Protein AF-A0A8J7QYV8-F1 (afdb_monomer)

Sequence (448 aa):
MKAFEFADQPDAHRVRVLIIAPSDPEGRYNRASHAAFRLFKELQSDPQITPIFLALGDREVAAMSASTGLVEERSGEARLSVPPLDRFGLFSSDAQERDAAVERLVAQTRPDVIHLHHLGGLGLDSLKAFADLWIPAAVTLYGSLRGEEDLAQPKNRTAARFIQRRLVQDVLDLASFIFVPNALLARQIQDFLPAELEAEVVAPLTELPPSRARKDEVANRSTWRAFRSAPAAVPAVPRRFGFFATSMNAPSVRVFKFGLDQVPIDLRAQMDLGVYTPASLGDRTAGSKKEGRSNEPSAPHLKDREIRDAVSLCACVVVADLADSIAFTAVQEAMFQGIPVICPRLGEAGAADPTLIEISLTRRDVAETLQKALREALKRSPPATSEARLDRQAVQRHIAIYRALAGGEQVPLADVEPSFPLQDQEPVAKRFQFWSKLKKSLLSSSPA

Structure (mmCIF, N/CA/C/O backbone):
da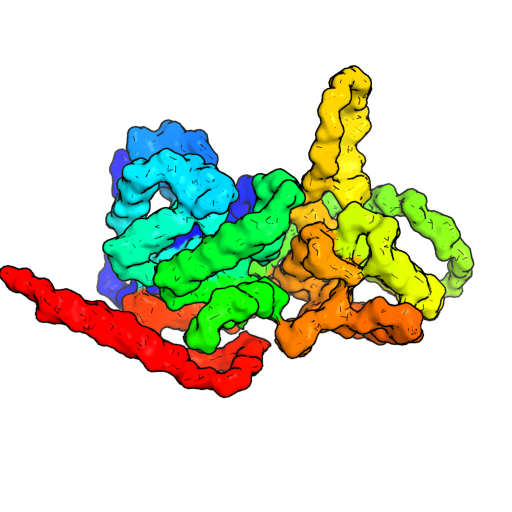ta_AF-A0A8J7QYV8-F1
#
_entry.id   AF-A0A8J7QYV8-F1
#
loop_
_atom_site.group_PDB
_atom_site.id
_atom_site.type_symbol
_atom_site.label_atom_id
_atom_site.label_alt_id
_atom_site.label_comp_id
_atom_site.label_asym_id
_atom_site.label_entity_id
_atom_site.label_seq_id
_atom_site.pdbx_PDB_ins_code
_atom_site.Cartn_x
_atom_site.Cartn_y
_atom_site.Cartn_z
_atom_site.occupancy
_atom_site.B_iso_or_equiv
_atom_site.auth_seq_id
_atom_site.auth_comp_id
_atom_site.auth_asym_id
_atom_site.auth_atom_id
_atom_site.pdbx_PDB_model_num
ATOM 1 N N . MET A 1 1 ? -26.085 17.627 18.376 1.00 40.91 1 MET A N 1
ATOM 2 C CA . MET A 1 1 ? -25.371 16.558 17.647 1.00 40.91 1 MET A CA 1
ATOM 3 C C . MET A 1 1 ? -26.150 15.275 17.851 1.00 40.91 1 MET A C 1
ATOM 5 O O . MET A 1 1 ? -26.412 14.951 19.002 1.00 40.91 1 MET A O 1
ATOM 9 N N . LYS A 1 2 ? -26.587 14.604 16.780 1.00 43.25 2 LYS A N 1
ATOM 10 C CA . LYS A 1 2 ? -27.086 13.228 16.906 1.00 43.25 2 LYS A CA 1
ATOM 11 C C . LYS A 1 2 ? -25.878 12.337 17.196 1.00 43.25 2 LYS A C 1
ATOM 13 O O . LYS A 1 2 ? -24.828 12.554 16.597 1.00 43.25 2 LYS A O 1
ATOM 18 N N . ALA A 1 3 ? -26.000 11.422 18.153 1.00 50.34 3 ALA A N 1
ATOM 19 C CA . ALA A 1 3 ? -25.012 10.364 18.306 1.00 50.34 3 ALA A CA 1
ATOM 20 C C . ALA A 1 3 ? -24.965 9.557 16.999 1.00 50.34 3 ALA A C 1
ATOM 22 O O . ALA A 1 3 ? -25.988 9.452 16.321 1.00 50.34 3 ALA A O 1
ATOM 23 N N . PHE A 1 4 ? -23.794 9.028 16.645 1.00 54.47 4 PHE A N 1
ATOM 24 C CA . PHE A 1 4 ? -23.654 8.077 15.546 1.00 54.47 4 PHE A CA 1
ATOM 25 C C . PHE A 1 4 ? -24.559 6.871 15.830 1.00 54.47 4 PHE A C 1
ATOM 27 O O . PHE A 1 4 ? -24.221 6.006 16.636 1.00 54.47 4 PHE A O 1
ATOM 34 N N . GLU A 1 5 ? -25.738 6.829 15.216 1.00 52.53 5 GLU A N 1
ATOM 35 C CA . GLU A 1 5 ? -26.657 5.697 15.319 1.00 52.53 5 GLU A CA 1
ATOM 36 C C . GLU A 1 5 ? -26.260 4.670 14.258 1.00 52.53 5 GLU A C 1
ATOM 38 O O . GLU A 1 5 ? -26.900 4.520 13.217 1.00 52.53 5 GLU A O 1
ATOM 43 N N . PHE A 1 6 ? -25.172 3.943 14.518 1.00 55.69 6 PHE A N 1
ATOM 44 C CA . PHE A 1 6 ? -24.981 2.654 13.865 1.00 55.69 6 PHE A CA 1
ATOM 45 C C . PHE A 1 6 ? -26.105 1.762 14.374 1.00 55.69 6 PHE A C 1
ATOM 47 O O . PHE A 1 6 ? -26.093 1.406 15.547 1.00 55.69 6 PHE A O 1
ATOM 54 N N . ALA A 1 7 ? -27.104 1.490 13.533 1.00 52.22 7 ALA A N 1
ATOM 55 C CA . ALA A 1 7 ? -28.271 0.708 13.915 1.00 52.22 7 ALA A CA 1
ATOM 56 C C . ALA A 1 7 ? -27.827 -0.587 14.614 1.00 52.22 7 ALA A C 1
ATOM 58 O O . ALA A 1 7 ? -27.283 -1.484 13.969 1.00 52.22 7 ALA A O 1
ATOM 59 N N . ASP A 1 8 ? -28.042 -0.666 15.930 1.00 53.16 8 ASP A N 1
ATOM 60 C CA . ASP A 1 8 ? -27.866 -1.887 16.710 1.00 53.16 8 ASP A CA 1
ATOM 61 C C . ASP A 1 8 ? -28.961 -2.860 16.250 1.00 53.16 8 ASP A C 1
ATOM 63 O O . ASP A 1 8 ? -30.063 -2.897 16.797 1.00 53.16 8 ASP A O 1
ATOM 67 N N . GLN A 1 9 ? -28.701 -3.600 15.169 1.00 51.34 9 GLN A N 1
ATOM 68 C CA . GLN A 1 9 ? -29.514 -4.756 14.812 1.00 51.34 9 GLN A CA 1
ATOM 69 C C . GLN A 1 9 ? -29.058 -5.936 15.685 1.00 51.34 9 GLN A C 1
ATOM 71 O O . GLN A 1 9 ? -27.891 -6.318 15.608 1.00 51.34 9 GLN A O 1
ATOM 76 N N . PRO A 1 10 ? -29.941 -6.503 16.525 1.00 48.59 10 PRO A N 1
ATOM 77 C CA . PRO A 1 10 ? -29.551 -7.420 17.596 1.00 48.59 10 PRO A CA 1
ATOM 78 C C . PRO A 1 10 ? -29.222 -8.861 17.167 1.00 48.59 10 PRO A C 1
ATOM 80 O O . PRO A 1 10 ? -28.950 -9.679 18.038 1.00 48.59 10 PRO A O 1
ATOM 83 N N . ASP A 1 11 ? -29.188 -9.201 15.876 1.00 49.75 11 ASP A N 1
ATOM 84 C CA . ASP A 1 11 ? -29.101 -10.603 15.453 1.00 49.75 11 ASP A CA 1
ATOM 85 C C . ASP A 1 11 ? -27.881 -10.879 14.549 1.00 49.75 11 ASP A C 1
ATOM 87 O O . ASP A 1 11 ? -27.817 -10.452 13.395 1.00 49.75 11 ASP A O 1
ATOM 91 N N . ALA A 1 12 ? -26.941 -11.649 15.119 1.00 60.09 12 ALA A N 1
ATOM 92 C CA . ALA A 1 12 ? -25.585 -12.023 14.681 1.00 60.09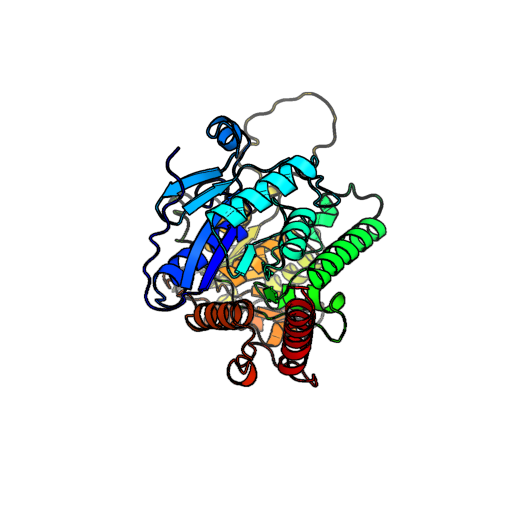 12 ALA A CA 1
ATOM 93 C C . ALA A 1 12 ? -24.488 -10.976 14.968 1.00 60.09 12 ALA A C 1
ATOM 95 O O . ALA A 1 12 ? -24.477 -9.891 14.396 1.00 60.09 12 ALA A O 1
ATOM 96 N N . HIS A 1 13 ? -23.522 -11.336 15.831 1.00 74.25 13 HIS A N 1
ATOM 97 C CA . HIS A 1 13 ? -22.307 -10.554 16.098 1.00 74.25 13 HIS A CA 1
ATOM 98 C C . HIS A 1 13 ? -21.503 -10.360 14.800 1.00 74.25 13 HIS A C 1
ATOM 100 O O . HIS A 1 13 ? -20.662 -11.185 14.442 1.00 74.25 13 HIS A O 1
ATOM 106 N N . ARG A 1 14 ? -21.793 -9.279 14.073 1.00 89.88 14 ARG A N 1
ATOM 107 C CA . ARG A 1 14 ? -20.989 -8.822 12.939 1.00 89.88 14 ARG A CA 1
ATOM 108 C C . ARG A 1 14 ? -19.734 -8.149 13.465 1.00 89.88 14 ARG A C 1
ATOM 110 O O . ARG A 1 14 ? -19.820 -7.353 14.396 1.00 89.88 14 ARG A O 1
ATOM 117 N N . VAL A 1 15 ? -18.600 -8.424 12.831 1.00 93.75 15 VAL A N 1
ATOM 118 C CA . VAL A 1 15 ? -17.329 -7.792 13.190 1.00 93.75 15 VAL A CA 1
ATOM 119 C C . VAL A 1 15 ? -17.338 -6.347 12.704 1.00 93.75 15 VAL A C 1
ATOM 121 O O . VAL A 1 15 ? -17.422 -6.084 11.502 1.00 93.75 15 VAL A O 1
ATOM 124 N N . ARG A 1 16 ? -17.247 -5.399 13.632 1.00 95.00 16 ARG A N 1
ATOM 125 C CA . ARG A 1 16 ? -17.155 -3.964 13.360 1.00 95.00 16 ARG A CA 1
ATOM 126 C C . ARG A 1 16 ? -15.709 -3.608 13.045 1.00 95.00 16 ARG A C 1
ATOM 128 O O . ARG A 1 16 ? -14.849 -3.660 13.923 1.00 95.00 16 ARG A O 1
ATOM 135 N N . VAL A 1 17 ? -15.440 -3.237 11.797 1.00 96.62 17 VAL A N 1
ATOM 136 C CA . VAL A 1 17 ? -14.083 -2.917 11.332 1.00 96.62 17 VAL A CA 1
ATOM 137 C C . VAL A 1 17 ? -13.984 -1.429 11.045 1.00 96.62 17 VAL A C 1
ATOM 139 O O . VAL A 1 17 ? -14.610 -0.937 10.107 1.00 96.62 17 VAL A O 1
ATOM 142 N N . LEU A 1 18 ? -13.179 -0.713 11.826 1.00 96.50 18 LEU A N 1
ATOM 143 C CA . LEU A 1 18 ? -12.886 0.697 11.589 1.00 96.50 18 LEU A CA 1
ATOM 144 C C . LEU A 1 18 ? -11.673 0.832 10.665 1.00 96.50 18 LEU A C 1
ATOM 146 O O . LEU A 1 18 ? -10.533 0.630 11.075 1.00 96.50 18 LEU A O 1
ATOM 150 N N . ILE A 1 19 ? -11.933 1.178 9.411 1.00 96.19 19 ILE A N 1
ATOM 151 C CA . ILE A 1 19 ? -10.942 1.349 8.352 1.00 96.19 19 ILE A CA 1
ATOM 152 C C . ILE A 1 19 ? -10.545 2.815 8.306 1.00 96.19 19 ILE A C 1
ATOM 154 O O . ILE A 1 19 ? -11.367 3.672 7.987 1.00 96.19 19 ILE A O 1
ATOM 158 N N . ILE A 1 20 ? -9.281 3.102 8.595 1.00 94.31 20 ILE A N 1
ATOM 159 C CA . ILE A 1 20 ? -8.783 4.467 8.689 1.00 94.31 20 ILE A CA 1
ATOM 160 C C . ILE A 1 20 ? -7.838 4.757 7.527 1.00 94.31 20 ILE A C 1
ATOM 162 O O . ILE A 1 20 ? -6.818 4.090 7.345 1.00 94.31 20 ILE A O 1
ATOM 166 N N . ALA A 1 21 ? -8.196 5.767 6.741 1.00 92.12 21 ALA A N 1
ATOM 167 C CA . ALA A 1 21 ? -7.467 6.247 5.581 1.00 92.12 21 ALA A CA 1
ATOM 168 C C . ALA A 1 21 ? -6.707 7.545 5.902 1.00 92.12 21 ALA A C 1
ATOM 170 O O . ALA A 1 21 ? -7.229 8.407 6.611 1.00 92.12 21 ALA A O 1
ATOM 171 N N . PRO A 1 22 ? -5.516 7.754 5.317 1.00 88.31 22 PRO A N 1
ATOM 172 C CA . PRO A 1 22 ? -4.654 8.890 5.631 1.00 88.31 22 PRO A CA 1
ATOM 173 C C . PRO A 1 22 ? -5.180 10.212 5.062 1.00 88.31 22 PRO A C 1
ATOM 175 O O . PRO A 1 22 ? -4.707 11.284 5.430 1.00 88.31 22 PRO A O 1
ATOM 178 N N . SER A 1 23 ? -6.137 10.147 4.138 1.00 86.62 23 SER A N 1
ATOM 179 C CA . SER A 1 23 ? -6.843 11.302 3.600 1.00 86.62 23 SER A CA 1
ATOM 180 C C . SER A 1 23 ? -8.185 10.888 3.011 1.00 86.62 23 SER A C 1
ATOM 182 O O . SER A 1 23 ? -8.442 9.706 2.776 1.00 86.62 23 SER A O 1
ATOM 184 N N . ASP A 1 24 ? -9.003 11.876 2.671 1.00 86.00 24 ASP A N 1
ATOM 185 C CA . ASP A 1 24 ? -10.198 11.661 1.865 1.00 86.00 24 ASP A CA 1
ATOM 186 C C . ASP A 1 24 ? -9.856 11.162 0.437 1.00 86.00 24 ASP A C 1
ATOM 188 O O . ASP A 1 24 ? -8.950 11.728 -0.194 1.00 86.00 24 ASP A O 1
ATOM 192 N N . PRO A 1 25 ? -10.541 10.122 -0.090 1.00 84.88 25 PRO A N 1
ATOM 193 C CA . PRO A 1 25 ? -10.308 9.593 -1.439 1.00 84.88 25 PRO A CA 1
ATOM 194 C C . PRO A 1 25 ? -10.786 10.519 -2.575 1.00 84.88 25 PRO A C 1
ATOM 196 O O . PRO A 1 25 ? -10.296 10.405 -3.698 1.00 84.88 25 PRO A O 1
ATOM 199 N N . GLU A 1 26 ? -11.721 11.438 -2.325 1.00 82.19 26 GLU A N 1
ATOM 200 C CA . GLU A 1 26 ? -12.171 12.460 -3.282 1.00 82.19 26 GLU A CA 1
ATOM 201 C C . GLU A 1 26 ? -11.242 13.692 -3.301 1.00 82.19 26 GLU A C 1
ATOM 203 O O . GLU A 1 26 ? -11.295 14.503 -4.230 1.00 82.19 26 GLU A O 1
ATOM 208 N N . GLY A 1 27 ? -10.370 13.826 -2.295 1.00 80.38 27 GLY A N 1
ATOM 209 C CA . GLY A 1 27 ? -9.418 14.924 -2.149 1.00 80.38 27 GLY A CA 1
ATOM 210 C C . GLY A 1 27 ? -8.175 14.806 -3.042 1.00 80.38 27 GLY A C 1
ATOM 211 O O . GLY A 1 27 ? -8.230 14.644 -4.266 1.00 80.38 27 GLY A O 1
ATOM 212 N N . ARG A 1 28 ? -6.988 14.951 -2.441 1.00 72.00 28 ARG A N 1
ATOM 213 C CA . ARG A 1 28 ? -5.727 14.697 -3.156 1.00 72.00 28 ARG A CA 1
ATOM 214 C C . ARG A 1 28 ? -5.541 13.194 -3.320 1.00 72.00 28 ARG A C 1
ATOM 216 O O . ARG A 1 28 ? -5.686 12.455 -2.355 1.00 72.00 28 ARG A O 1
ATOM 223 N N . TYR A 1 29 ? -5.157 12.766 -4.527 1.00 73.38 29 TYR A N 1
ATOM 224 C CA . TYR A 1 29 ? -4.875 11.355 -4.785 1.00 73.38 29 TYR A CA 1
ATOM 225 C C . TYR A 1 29 ? -3.844 10.822 -3.790 1.00 73.38 29 TYR A C 1
ATOM 227 O O . TYR A 1 29 ? -2.713 11.308 -3.747 1.00 73.38 29 TYR A O 1
ATOM 235 N N . ASN A 1 30 ? -4.255 9.801 -3.048 1.00 80.44 30 ASN A N 1
ATOM 236 C CA . ASN A 1 30 ? -3.414 9.010 -2.174 1.00 80.44 30 ASN A CA 1
ATOM 237 C C . ASN A 1 30 ? -3.790 7.538 -2.374 1.00 80.44 30 ASN A C 1
ATOM 239 O O . ASN A 1 30 ? -4.945 7.152 -2.182 1.00 80.44 30 ASN A O 1
ATOM 243 N N . ARG A 1 31 ? -2.813 6.719 -2.777 1.00 80.88 31 ARG A N 1
ATOM 244 C CA . ARG A 1 31 ? -3.011 5.287 -3.050 1.00 80.88 31 ARG A CA 1
ATOM 245 C C . ARG A 1 31 ? -3.647 4.568 -1.860 1.00 80.88 31 ARG A C 1
ATOM 247 O O . ARG A 1 31 ? -4.577 3.789 -2.050 1.00 80.88 31 ARG A O 1
ATOM 254 N N . ALA A 1 32 ? -3.158 4.853 -0.655 1.00 85.00 32 ALA A N 1
ATOM 255 C CA . ALA A 1 32 ? -3.627 4.224 0.568 1.00 85.00 32 ALA A CA 1
ATOM 256 C C . ALA A 1 32 ? -5.098 4.551 0.839 1.00 85.00 32 ALA A C 1
ATOM 258 O O . ALA A 1 32 ? -5.875 3.650 1.139 1.00 85.00 32 ALA A O 1
ATOM 259 N N . SER A 1 33 ? -5.500 5.808 0.636 1.00 87.94 33 SER A N 1
ATOM 260 C CA . SER A 1 33 ? -6.888 6.247 0.814 1.00 87.94 33 SER A CA 1
ATOM 261 C C . SER A 1 33 ? -7.846 5.591 -0.179 1.00 87.94 33 SER A C 1
ATOM 263 O O . SER A 1 33 ? -8.930 5.157 0.203 1.00 87.94 33 SER A O 1
ATOM 265 N N . HIS A 1 34 ? -7.446 5.465 -1.448 1.00 85.56 34 HIS A N 1
ATOM 266 C CA . HIS A 1 34 ? -8.271 4.798 -2.459 1.00 85.56 34 HIS A CA 1
ATOM 267 C C . HIS A 1 34 ? -8.426 3.298 -2.196 1.00 85.56 34 HIS A C 1
ATOM 269 O O . HIS A 1 34 ? -9.533 2.776 -2.310 1.00 85.56 34 HIS A O 1
ATOM 275 N N . ALA A 1 35 ? -7.341 2.615 -1.829 1.00 85.88 35 ALA A N 1
ATOM 276 C CA . ALA A 1 35 ? -7.381 1.199 -1.477 1.00 85.88 35 ALA A CA 1
ATOM 277 C C . ALA A 1 35 ? -8.236 0.948 -0.222 1.00 85.88 35 ALA A C 1
ATOM 279 O O . ALA A 1 35 ? -9.077 0.051 -0.227 1.00 85.88 35 ALA A O 1
ATOM 280 N N . ALA A 1 36 ? -8.096 1.791 0.807 1.00 91.12 36 ALA A N 1
ATOM 281 C CA . ALA A 1 36 ? -8.922 1.750 2.013 1.00 91.12 36 ALA A CA 1
ATOM 282 C C . ALA A 1 36 ? -10.414 1.918 1.700 1.00 91.12 36 ALA A C 1
ATOM 284 O O . ALA A 1 36 ? -11.249 1.128 2.141 1.00 91.12 36 ALA A O 1
ATOM 285 N N . PHE A 1 37 ? -10.755 2.929 0.896 1.00 91.38 37 PHE A N 1
ATOM 286 C CA . PHE A 1 37 ? -12.141 3.198 0.527 1.00 91.38 37 PHE A CA 1
ATOM 287 C C . PHE A 1 37 ? -12.734 2.079 -0.330 1.00 91.38 37 PHE A C 1
ATOM 289 O O . PHE A 1 37 ? -13.890 1.704 -0.144 1.00 91.38 37 PHE A O 1
ATOM 296 N N . ARG A 1 38 ? -11.947 1.497 -1.243 1.00 87.25 38 ARG A N 1
ATOM 297 C CA . ARG A 1 38 ? -12.404 0.350 -2.031 1.00 87.25 38 ARG A CA 1
ATOM 298 C C . ARG A 1 38 ? -12.671 -0.860 -1.145 1.00 87.25 38 ARG A C 1
ATOM 300 O O . ARG A 1 38 ? -13.741 -1.448 -1.258 1.00 87.25 38 ARG A O 1
ATOM 307 N N . LEU A 1 39 ? -11.740 -1.197 -0.252 1.00 91.62 39 LEU A N 1
ATOM 308 C CA . LEU A 1 39 ? -11.930 -2.279 0.712 1.00 91.62 39 LEU A CA 1
ATOM 309 C C . LEU A 1 39 ? -13.213 -2.072 1.518 1.00 91.62 39 LEU A C 1
ATOM 311 O O . LEU A 1 39 ? -14.027 -2.984 1.610 1.00 91.62 39 LEU A O 1
ATOM 315 N N . PHE A 1 40 ? -13.429 -0.860 2.033 1.00 94.12 40 PHE A N 1
ATOM 316 C CA . PHE A 1 40 ? -14.669 -0.497 2.709 1.00 94.12 40 PHE A CA 1
ATOM 317 C C . PHE A 1 40 ? -15.906 -0.823 1.859 1.00 94.12 40 PHE A C 1
ATOM 319 O O . PHE A 1 40 ? -16.794 -1.520 2.343 1.00 94.12 40 PHE A O 1
ATOM 326 N N . LYS A 1 41 ? -15.950 -0.391 0.589 1.00 92.06 41 LYS A N 1
ATOM 327 C CA . LYS A 1 41 ? -17.088 -0.655 -0.310 1.00 92.06 41 LYS A CA 1
ATOM 328 C C . LYS A 1 41 ? -17.340 -2.139 -0.550 1.00 92.06 41 LYS A C 1
ATOM 330 O O . LYS A 1 41 ? -18.493 -2.556 -0.556 1.00 92.06 41 LYS A O 1
ATOM 335 N N . GLU A 1 42 ? -16.292 -2.936 -0.704 1.00 91.19 42 GLU A N 1
ATOM 336 C CA . GLU A 1 42 ? -16.440 -4.385 -0.879 1.00 91.19 42 GLU A CA 1
ATOM 337 C C . GLU A 1 42 ? -16.963 -5.062 0.386 1.00 91.19 42 GLU A C 1
ATOM 339 O O . GLU A 1 42 ? -17.867 -5.895 0.319 1.00 91.19 42 GLU A O 1
ATOM 344 N N . LEU A 1 43 ? -16.458 -4.660 1.554 1.00 93.19 43 LEU A N 1
ATOM 345 C CA . LEU A 1 43 ? -16.896 -5.211 2.835 1.00 93.19 43 LEU A CA 1
ATOM 346 C C . LEU A 1 43 ? -18.352 -4.868 3.160 1.00 93.19 43 LEU A C 1
ATOM 348 O O . LEU A 1 43 ? -18.983 -5.617 3.895 1.00 93.19 43 LEU A O 1
ATOM 352 N N . GLN A 1 44 ? -18.916 -3.788 2.600 1.00 93.06 44 GLN A N 1
ATOM 353 C CA . GLN A 1 44 ? -20.343 -3.470 2.772 1.00 93.06 44 GLN A CA 1
ATOM 354 C C . GLN A 1 44 ? -21.262 -4.556 2.193 1.00 93.06 44 GLN A C 1
ATOM 356 O O . GLN A 1 44 ? -22.424 -4.644 2.587 1.00 93.06 44 GLN A O 1
ATOM 361 N N . SER A 1 45 ? -20.762 -5.366 1.254 1.00 90.75 45 SER A N 1
ATOM 362 C CA . SER A 1 45 ? -21.516 -6.482 0.678 1.00 90.75 45 SER A CA 1
ATOM 363 C C . SER A 1 45 ? -21.485 -7.750 1.537 1.00 90.75 45 SER A C 1
ATOM 365 O O . SER A 1 45 ? -22.296 -8.650 1.311 1.00 90.75 45 SER A O 1
ATOM 367 N N . ASP A 1 46 ? -20.585 -7.826 2.523 1.00 92.38 46 ASP A N 1
ATOM 368 C CA . ASP A 1 46 ? -20.431 -9.001 3.371 1.00 92.38 46 ASP A CA 1
ATOM 369 C C . ASP A 1 46 ? -21.329 -8.903 4.620 1.00 92.38 46 ASP A C 1
ATOM 371 O O . ASP A 1 46 ? -21.201 -7.965 5.409 1.00 92.38 46 ASP A O 1
ATOM 375 N N . PRO A 1 47 ? -22.242 -9.863 4.855 1.00 91.12 47 PRO A N 1
ATOM 376 C CA . PRO A 1 47 ? -23.172 -9.800 5.979 1.00 91.12 47 PRO A CA 1
ATOM 377 C C . PRO A 1 47 ? -22.511 -10.037 7.346 1.00 91.12 47 PRO A C 1
ATOM 379 O O . PRO A 1 47 ? -23.175 -9.853 8.365 1.00 91.12 47 PRO A O 1
ATOM 382 N N . GLN A 1 48 ? -21.248 -10.472 7.395 1.00 91.00 48 GLN A N 1
ATOM 383 C CA . GLN A 1 48 ? -20.512 -10.754 8.631 1.00 91.00 48 GLN A CA 1
ATOM 384 C C . GLN A 1 48 ? -19.684 -9.562 9.114 1.00 91.00 48 GLN A C 1
ATOM 386 O O . GLN A 1 48 ? -19.220 -9.577 10.256 1.00 91.00 48 GLN A O 1
ATOM 391 N N . ILE A 1 49 ? -19.499 -8.542 8.273 1.00 94.12 49 ILE A N 1
ATOM 392 C CA . ILE A 1 49 ? -18.695 -7.360 8.576 1.00 94.12 49 ILE A CA 1
ATOM 393 C C . ILE A 1 49 ? -19.592 -6.121 8.623 1.00 94.12 49 ILE A C 1
ATOM 395 O O . ILE A 1 49 ? -20.464 -5.916 7.782 1.00 94.12 49 ILE A O 1
ATOM 399 N N . THR A 1 50 ? -19.348 -5.259 9.602 1.00 94.88 50 THR A N 1
ATOM 400 C CA . THR A 1 50 ? -19.893 -3.900 9.654 1.00 94.88 50 THR A CA 1
ATOM 401 C C . THR A 1 50 ? -18.722 -2.937 9.474 1.00 94.88 50 THR A C 1
ATOM 403 O O . THR A 1 50 ? -18.070 -2.575 10.457 1.00 94.88 50 THR A O 1
ATOM 406 N N . PRO A 1 51 ? -18.376 -2.561 8.232 1.00 95.56 51 PRO A N 1
ATOM 407 C CA . PRO A 1 51 ? -17.226 -1.708 7.999 1.00 95.56 51 PRO A CA 1
ATOM 408 C C . PRO A 1 51 ? -17.595 -0.241 8.272 1.00 95.56 51 PRO A C 1
ATOM 410 O O . PRO A 1 51 ? -18.698 0.210 7.962 1.00 95.56 51 PRO A O 1
ATOM 413 N N . ILE A 1 52 ? -16.658 0.510 8.842 1.00 95.31 52 ILE A N 1
ATOM 414 C CA . ILE A 1 52 ? -16.757 1.949 9.096 1.00 95.31 52 ILE A CA 1
ATOM 415 C C . ILE A 1 52 ? -15.536 2.590 8.449 1.00 95.31 52 ILE A C 1
ATOM 417 O O . ILE A 1 52 ? -14.409 2.241 8.787 1.00 95.31 52 ILE A O 1
ATOM 421 N N . PHE A 1 53 ? -15.744 3.508 7.515 1.00 94.62 53 PHE A N 1
ATOM 422 C CA . PHE A 1 53 ? -14.673 4.246 6.863 1.00 94.62 53 PHE A CA 1
ATOM 423 C C . PHE A 1 53 ? -14.426 5.575 7.565 1.00 94.62 53 PHE A C 1
ATOM 425 O O . PHE A 1 53 ? -15.347 6.368 7.764 1.00 94.62 53 PHE A O 1
ATOM 432 N N . LEU A 1 54 ? -13.165 5.828 7.896 1.00 93.31 54 LEU A N 1
ATOM 433 C CA . LEU A 1 54 ? -12.705 7.066 8.496 1.00 93.31 54 LEU A CA 1
ATOM 434 C C . LEU A 1 54 ? -11.589 7.673 7.648 1.00 93.31 54 LEU A C 1
ATOM 436 O O . LEU A 1 54 ? -10.483 7.141 7.605 1.00 93.31 54 LEU A O 1
ATOM 440 N N . ALA A 1 55 ? -11.851 8.806 7.009 1.00 91.38 55 ALA A N 1
ATOM 441 C CA . ALA A 1 55 ? -10.810 9.587 6.351 1.00 91.38 55 ALA A CA 1
ATOM 442 C C . ALA A 1 55 ? -10.245 10.644 7.301 1.00 91.38 55 ALA A C 1
ATOM 444 O O . ALA A 1 55 ? -10.993 11.359 7.968 1.00 91.38 55 ALA A O 1
ATOM 445 N N . LEU A 1 56 ? -8.924 10.800 7.333 1.00 87.62 56 LEU A N 1
ATOM 446 C CA . LEU A 1 56 ? -8.330 11.934 8.032 1.00 87.62 56 LEU A CA 1
ATOM 447 C C . LEU A 1 56 ? -8.555 13.222 7.231 1.00 87.62 56 LEU A C 1
ATOM 449 O O . LEU A 1 56 ? -8.316 13.282 6.023 1.00 87.62 56 LEU A O 1
ATOM 453 N N . GLY A 1 57 ? -9.082 14.233 7.914 1.00 76.50 57 GLY A N 1
ATOM 454 C CA . GLY A 1 57 ? -9.475 15.517 7.352 1.00 76.50 57 GLY A CA 1
ATOM 455 C C . GLY A 1 57 ? -8.523 16.646 7.734 1.00 76.50 57 GLY A C 1
ATOM 456 O O . GLY A 1 57 ? -7.883 16.623 8.787 1.00 76.50 57 GLY A O 1
ATOM 457 N N . ASP A 1 58 ? -8.479 17.676 6.890 1.00 71.06 58 ASP A N 1
ATOM 458 C CA . ASP A 1 58 ? -7.741 18.907 7.172 1.00 71.06 58 ASP A CA 1
ATOM 459 C C . ASP A 1 58 ? -8.347 19.665 8.372 1.00 71.06 58 ASP A C 1
ATOM 461 O O . ASP A 1 58 ? -9.464 19.395 8.817 1.00 71.06 58 ASP A O 1
ATOM 465 N N . ARG A 1 59 ? -7.627 20.671 8.887 1.00 61.25 59 ARG A N 1
ATOM 466 C CA . ARG A 1 59 ? -8.071 21.510 10.021 1.00 61.25 59 ARG A CA 1
ATOM 467 C C . ARG A 1 59 ? -9.435 22.183 9.819 1.00 61.25 59 ARG A C 1
ATOM 469 O O . ARG A 1 59 ? -10.075 22.556 10.796 1.00 61.25 59 ARG A O 1
ATOM 476 N N . GLU A 1 60 ? -9.899 22.332 8.583 1.00 60.28 60 GLU A N 1
ATOM 477 C CA . GLU A 1 60 ? -11.248 22.836 8.294 1.00 60.28 60 GLU A CA 1
ATOM 478 C C . GLU A 1 60 ? -12.339 21.901 8.846 1.00 60.28 60 GLU A C 1
ATOM 480 O O . GLU A 1 60 ? -13.360 22.375 9.340 1.00 60.28 60 GLU A O 1
ATOM 485 N N . VAL A 1 61 ? -12.087 20.588 8.888 1.00 59.31 61 VAL A N 1
ATOM 486 C CA . VAL A 1 61 ? -12.985 19.601 9.511 1.00 59.31 61 VAL A CA 1
ATOM 487 C C . VAL A 1 61 ? -13.038 19.790 11.035 1.00 59.31 61 VAL A C 1
ATOM 489 O O . VAL A 1 61 ? -14.112 19.675 11.629 1.00 59.31 61 VAL A O 1
ATOM 492 N N . ALA A 1 62 ? -11.923 20.174 11.675 1.00 57.25 62 ALA A N 1
ATOM 493 C CA . ALA A 1 62 ? -11.906 20.532 13.099 1.00 57.25 62 ALA A CA 1
ATOM 494 C C . ALA A 1 62 ? -12.805 21.738 13.405 1.00 57.25 62 ALA A C 1
ATOM 496 O O . ALA A 1 62 ? -13.468 21.762 14.435 1.00 57.25 62 ALA A O 1
ATOM 497 N N . ALA A 1 63 ? -12.882 22.718 12.499 1.00 55.50 63 ALA A N 1
ATOM 498 C CA . ALA A 1 63 ? -13.733 23.893 12.683 1.00 55.50 63 ALA A CA 1
ATOM 499 C C . ALA A 1 63 ? -15.238 23.576 12.567 1.00 55.50 63 ALA A C 1
ATOM 501 O O . ALA A 1 63 ? -16.063 24.296 13.130 1.00 55.50 63 ALA A O 1
ATOM 502 N N . MET A 1 64 ? -15.606 22.504 11.857 1.00 56.91 64 MET A N 1
ATOM 503 C CA . MET A 1 64 ? -17.004 22.097 11.661 1.00 56.91 64 MET A CA 1
ATOM 504 C C . MET A 1 64 ? -17.576 21.287 12.831 1.00 56.91 64 MET A C 1
ATOM 506 O O . MET A 1 64 ? -18.790 21.281 13.038 1.00 56.91 64 MET A O 1
ATOM 510 N N . SER A 1 65 ? -16.723 20.626 13.615 1.00 53.03 65 SER A N 1
ATOM 511 C CA . SER A 1 65 ? -17.121 19.921 14.832 1.00 53.03 65 SER A CA 1
ATOM 512 C C . SER A 1 65 ? -16.541 20.638 16.046 1.00 53.03 65 SER A C 1
ATOM 514 O O . SER A 1 65 ? -15.354 20.530 16.328 1.00 53.03 65 SER A O 1
ATOM 516 N N . ALA A 1 66 ? -17.400 21.333 16.797 1.00 49.69 66 ALA A N 1
ATOM 517 C CA . ALA A 1 66 ? -17.042 22.184 17.939 1.00 49.69 66 ALA A CA 1
ATOM 518 C C . ALA A 1 66 ? -16.264 21.489 19.079 1.00 49.69 66 ALA A C 1
ATOM 520 O O . ALA A 1 66 ? -15.891 22.149 20.046 1.00 49.69 66 ALA A O 1
ATOM 521 N N . SER A 1 67 ? -16.041 20.175 19.011 1.00 51.34 67 SER A N 1
ATOM 522 C CA . SER A 1 67 ? -15.298 19.446 20.036 1.00 51.34 67 SER A CA 1
ATOM 523 C C . SER A 1 67 ? -14.438 18.297 19.520 1.00 51.34 67 SER A C 1
ATOM 525 O O . SER A 1 67 ? -13.487 17.948 20.214 1.00 51.34 67 SER A O 1
ATOM 527 N N . THR A 1 68 ? -14.730 17.677 18.367 1.00 52.50 68 THR A N 1
ATOM 528 C CA . THR A 1 68 ? -14.118 16.379 18.004 1.00 52.50 68 THR A CA 1
ATOM 529 C C . THR A 1 68 ? -13.389 16.331 16.675 1.00 52.50 68 THR A C 1
ATOM 531 O O . THR A 1 68 ? -12.677 15.361 16.444 1.00 52.50 68 THR A O 1
ATOM 534 N N . GLY A 1 69 ? -13.609 17.291 15.774 1.00 61.03 69 GLY A N 1
ATOM 535 C CA . GLY A 1 69 ? -13.180 17.150 14.380 1.00 61.03 69 GLY A CA 1
ATOM 536 C C . GLY A 1 69 ? -13.717 15.896 13.676 1.00 61.03 69 GLY A C 1
ATOM 537 O O . GLY A 1 69 ? -13.277 15.622 12.568 1.00 61.03 69 GLY A O 1
ATOM 538 N N . LEU A 1 70 ? -14.631 15.136 14.299 1.00 71.81 70 LEU A N 1
ATOM 539 C CA . LEU A 1 70 ? -15.273 13.957 13.735 1.00 71.81 70 LEU A CA 1
ATOM 540 C C . LEU A 1 70 ? -16.622 14.363 13.147 1.00 71.81 70 LEU A C 1
ATOM 542 O O . LEU A 1 70 ? -17.491 14.861 13.868 1.00 71.81 70 LEU A O 1
ATOM 546 N N . VAL A 1 71 ? -16.787 14.153 11.848 1.00 73.50 71 VAL A N 1
ATOM 547 C CA . VAL A 1 71 ? -17.979 14.531 11.089 1.00 73.50 71 VAL A CA 1
ATOM 548 C C . VAL A 1 71 ? -18.465 13.308 10.324 1.00 73.50 71 VAL A C 1
ATOM 550 O O . VAL A 1 71 ? -17.745 12.796 9.470 1.00 73.50 71 VAL A O 1
ATOM 553 N N . GLU A 1 72 ? -19.670 12.827 10.637 1.00 75.94 72 GLU A N 1
ATOM 554 C CA . GLU A 1 72 ? -20.348 11.843 9.790 1.00 75.94 72 GLU A CA 1
ATOM 555 C C . GLU A 1 72 ? -20.787 12.529 8.501 1.00 75.94 72 GLU A C 1
ATOM 557 O O . GLU A 1 72 ? -21.493 13.539 8.543 1.00 75.94 72 GLU A O 1
ATOM 562 N N . GLU A 1 73 ? -20.382 11.983 7.361 1.00 71.00 73 GLU A N 1
ATOM 563 C CA . GLU A 1 73 ? -20.813 12.508 6.065 1.00 71.00 73 GLU A CA 1
ATOM 564 C C . GLU A 1 73 ? -21.952 11.675 5.491 1.00 71.00 73 GLU A C 1
ATOM 566 O O . GLU A 1 73 ? -22.908 12.211 4.925 1.00 71.00 73 GLU A O 1
ATOM 571 N N . ARG A 1 74 ? -21.841 10.351 5.636 1.00 77.88 74 ARG A N 1
ATOM 572 C CA . ARG A 1 74 ? -22.801 9.354 5.157 1.00 77.88 74 ARG A CA 1
ATOM 573 C C . ARG A 1 74 ? -22.795 8.166 6.111 1.00 77.88 74 ARG A C 1
ATOM 575 O O . ARG A 1 74 ? -21.852 7.984 6.871 1.00 77.88 74 ARG A O 1
ATOM 582 N N . SER A 1 75 ? -23.819 7.320 6.025 1.00 78.25 75 SER A N 1
ATOM 583 C CA . SER A 1 75 ? -23.885 6.104 6.840 1.00 78.25 75 SER A CA 1
ATOM 584 C C . SER A 1 75 ? -22.625 5.250 6.647 1.00 78.25 75 SER A C 1
ATOM 586 O O . SER A 1 75 ? -22.341 4.790 5.539 1.00 78.25 75 SER A O 1
ATOM 588 N N . GLY A 1 76 ? -21.860 5.075 7.728 1.00 81.94 76 GLY A N 1
ATOM 589 C CA . GLY A 1 76 ? -20.603 4.324 7.718 1.00 81.94 76 GLY A CA 1
ATOM 590 C C . GLY A 1 76 ? -19.385 5.073 7.170 1.00 81.94 76 GLY A C 1
ATOM 591 O O . GLY A 1 76 ? -18.326 4.463 7.092 1.00 81.94 76 GLY A O 1
ATOM 592 N N . GLU A 1 77 ? -19.498 6.356 6.817 1.00 89.12 77 GLU A N 1
ATOM 593 C CA . GLU A 1 77 ? -18.397 7.200 6.333 1.00 89.12 77 GLU A CA 1
ATOM 594 C C . GLU A 1 77 ? -18.263 8.453 7.211 1.00 89.12 77 GLU A C 1
ATOM 596 O O . GLU A 1 77 ? -19.195 9.254 7.342 1.00 89.12 77 GLU A O 1
ATOM 601 N N . ALA A 1 78 ? -17.080 8.649 7.785 1.00 87.81 78 ALA A N 1
ATOM 602 C CA . ALA A 1 78 ? -16.772 9.802 8.617 1.00 87.81 78 ALA A CA 1
ATOM 603 C C . ALA A 1 78 ? -15.417 10.424 8.259 1.00 87.81 78 ALA A C 1
ATOM 605 O O . ALA A 1 78 ? -14.528 9.775 7.700 1.00 87.81 78 ALA A O 1
ATOM 606 N N . ARG A 1 79 ? -15.245 11.693 8.634 1.00 86.25 79 ARG A N 1
ATOM 607 C CA . ARG A 1 79 ? -13.964 12.403 8.595 1.00 86.25 79 ARG A CA 1
ATOM 608 C C . ARG A 1 79 ? -13.504 12.746 9.999 1.00 86.25 79 ARG A C 1
ATOM 610 O O . ARG A 1 79 ? -14.326 13.217 10.774 1.00 86.25 79 ARG A O 1
ATOM 617 N N . LEU A 1 80 ? -12.222 12.560 10.306 1.00 85.25 80 LEU A N 1
ATOM 618 C CA . LEU A 1 80 ? -11.614 12.945 11.584 1.00 85.25 80 LEU A CA 1
ATOM 619 C C . LEU A 1 80 ? -10.475 13.937 11.367 1.00 85.25 80 LEU A C 1
ATOM 621 O O . LEU A 1 80 ? -9.534 13.653 10.632 1.00 85.25 80 LEU A O 1
ATOM 625 N N . SER A 1 81 ? -10.519 15.070 12.058 1.00 82.88 81 SER A N 1
ATOM 626 C CA . SER A 1 81 ? -9.359 15.946 12.199 1.00 82.88 81 SER A CA 1
ATOM 627 C C . SER A 1 81 ? -8.531 15.526 13.409 1.00 82.88 81 SER A C 1
ATOM 629 O O . SER A 1 81 ? -9.073 15.318 14.493 1.00 82.88 81 SER A O 1
ATOM 631 N N . VAL A 1 82 ? -7.222 15.397 13.211 1.00 75.62 82 VAL A N 1
ATOM 632 C CA . VAL A 1 82 ? -6.258 15.006 14.245 1.00 75.62 82 VAL A CA 1
ATOM 633 C C . VAL A 1 82 ? -5.176 16.074 14.396 1.00 75.62 82 VAL A C 1
ATOM 635 O O . VAL A 1 82 ? -4.957 16.858 13.460 1.00 75.62 82 VAL A O 1
ATOM 638 N N . PRO A 1 83 ? -4.490 16.132 15.553 1.00 77.94 83 PRO A N 1
ATOM 639 C CA . PRO A 1 83 ? -3.349 17.015 15.726 1.00 77.94 83 PRO A CA 1
ATOM 640 C C . PRO A 1 83 ? -2.293 16.786 14.633 1.00 77.94 83 PRO A C 1
ATOM 642 O O . PRO A 1 83 ? -2.132 15.664 14.150 1.00 77.94 83 PRO A O 1
ATOM 645 N N . PRO A 1 84 ? -1.542 17.826 14.229 1.00 76.56 84 PRO A N 1
ATOM 646 C CA . PRO A 1 84 ? -0.433 17.653 13.301 1.00 76.56 84 PRO A CA 1
ATOM 647 C C . PRO A 1 84 ? 0.581 16.629 13.819 1.00 76.56 84 PRO A C 1
ATOM 649 O O . PRO A 1 84 ? 0.935 16.637 14.996 1.00 76.56 84 PRO A O 1
ATOM 652 N N . LEU A 1 85 ? 1.103 15.796 12.923 1.00 76.44 85 LEU A N 1
ATOM 653 C CA . LEU A 1 85 ? 2.206 14.897 13.244 1.00 76.44 85 LEU A CA 1
ATOM 654 C C . LEU A 1 85 ? 3.559 15.597 13.093 1.00 76.44 85 LEU A C 1
ATOM 656 O O . LEU A 1 85 ? 3.789 16.336 12.126 1.00 76.44 85 LEU A O 1
ATOM 660 N N . ASP A 1 86 ? 4.488 15.276 13.989 1.00 77.12 86 ASP A N 1
ATOM 661 C CA . ASP A 1 86 ? 5.908 15.363 13.687 1.00 77.12 86 ASP A CA 1
ATOM 662 C C . ASP A 1 86 ? 6.236 14.382 12.556 1.00 77.12 86 ASP A C 1
ATOM 664 O O . ASP A 1 86 ? 6.032 13.172 12.661 1.00 77.12 86 ASP A O 1
ATOM 668 N N . ARG A 1 87 ? 6.763 14.917 11.455 1.00 64.94 87 ARG A N 1
ATOM 669 C CA . ARG A 1 87 ? 7.057 14.150 10.239 1.00 64.94 87 ARG A CA 1
ATOM 670 C C . ARG A 1 87 ? 8.257 13.216 10.391 1.00 64.94 87 ARG A C 1
ATOM 672 O O . ARG A 1 87 ? 8.473 12.409 9.497 1.00 64.94 87 ARG A O 1
ATOM 679 N N . PHE A 1 88 ? 9.037 13.341 11.468 1.00 64.06 88 PHE A N 1
ATOM 680 C CA . PHE A 1 88 ? 10.191 12.478 11.723 1.00 64.06 88 PHE A CA 1
ATOM 681 C C . PHE A 1 88 ? 9.844 11.276 12.591 1.00 64.06 88 PHE A C 1
ATOM 683 O O . PHE A 1 88 ? 10.195 10.154 12.242 1.00 64.06 88 PHE A O 1
ATOM 690 N N . GLY A 1 89 ? 9.182 11.506 13.725 1.00 62.31 89 GLY A N 1
ATOM 691 C CA . GLY A 1 89 ? 8.798 10.427 14.630 1.00 62.31 89 GLY A CA 1
ATOM 692 C C . GLY A 1 89 ? 7.438 9.798 14.327 1.00 62.31 89 GLY A C 1
ATOM 693 O O . GLY A 1 89 ? 7.119 8.768 14.909 1.00 62.31 89 GLY A O 1
ATOM 694 N N . LEU A 1 90 ? 6.636 10.408 13.444 1.00 73.50 90 LEU A N 1
ATOM 695 C CA . LEU A 1 90 ? 5.215 10.084 13.261 1.00 73.50 90 LEU A CA 1
ATOM 696 C C . LEU A 1 90 ? 4.457 10.095 14.597 1.00 73.50 90 LEU A C 1
ATOM 698 O O . LEU A 1 90 ? 3.610 9.243 14.844 1.00 73.50 90 LEU A O 1
ATOM 702 N N . PHE A 1 91 ? 4.778 11.058 15.459 1.00 78.50 91 PHE A N 1
ATOM 703 C CA . PHE A 1 91 ? 4.092 11.293 16.728 1.00 78.50 91 PHE A CA 1
ATOM 704 C C . PHE A 1 91 ? 3.255 12.560 16.628 1.00 78.50 91 PHE A C 1
ATOM 706 O O . PHE A 1 91 ? 3.667 13.532 15.991 1.00 78.50 91 PHE A O 1
ATOM 713 N N . SER A 1 92 ? 2.095 12.575 17.269 1.00 80.75 92 SER A N 1
ATOM 714 C CA . SER A 1 92 ? 1.245 13.758 17.339 1.00 80.75 92 SER A CA 1
ATOM 715 C C . SER A 1 92 ? 1.934 14.868 18.122 1.00 80.75 92 SER A C 1
ATOM 717 O O . SER A 1 92 ? 2.574 14.630 19.146 1.00 80.75 92 SER A O 1
ATOM 719 N N . SER A 1 9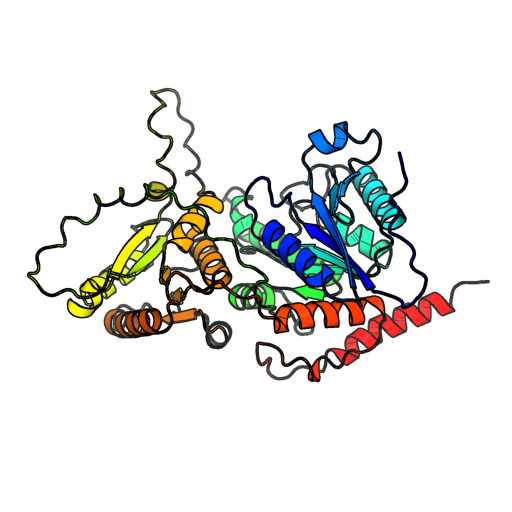3 ? 1.769 16.113 17.669 1.00 83.19 93 SER A N 1
ATOM 720 C CA . SER A 1 93 ? 2.272 17.285 18.392 1.00 83.19 93 SER A CA 1
ATOM 721 C C . SER A 1 93 ? 1.563 17.509 19.732 1.00 83.19 93 SER A C 1
ATOM 723 O O . SER A 1 93 ? 2.087 18.222 20.582 1.00 83.19 93 SER A O 1
ATOM 725 N N . ASP A 1 94 ? 0.370 16.930 19.896 1.00 85.50 94 ASP A N 1
ATOM 726 C CA . ASP A 1 94 ? -0.433 16.975 21.116 1.00 85.50 94 ASP A CA 1
ATOM 727 C C . ASP A 1 94 ? -0.962 15.570 21.443 1.00 85.50 94 ASP A C 1
ATOM 729 O O . ASP A 1 94 ? -1.915 15.073 20.837 1.00 85.50 94 ASP A O 1
ATOM 733 N N . ALA A 1 95 ? -0.300 14.907 22.392 1.00 85.12 95 ALA A N 1
ATOM 734 C CA . ALA A 1 95 ? -0.642 13.550 22.797 1.00 85.12 95 ALA A CA 1
ATOM 735 C C . ALA A 1 95 ? -2.013 13.473 23.484 1.00 85.12 95 ALA A C 1
ATOM 737 O O . ALA A 1 95 ? -2.718 12.489 23.268 1.00 85.12 95 ALA A O 1
ATOM 738 N N . GLN A 1 96 ? -2.388 14.496 24.263 1.00 86.19 96 GLN A N 1
ATOM 739 C CA . GLN A 1 96 ? -3.628 14.524 25.042 1.00 86.19 96 GLN A CA 1
ATOM 740 C C . GLN A 1 96 ? -4.841 14.727 24.131 1.00 86.19 96 GLN A C 1
ATOM 742 O O . GLN A 1 96 ? -5.853 14.041 24.287 1.00 86.19 96 GLN A O 1
ATOM 747 N N . GLU A 1 97 ? -4.741 15.638 23.160 1.00 83.94 97 GLU A N 1
ATOM 748 C CA . GLU A 1 97 ? -5.788 15.835 22.154 1.00 83.94 97 GLU A CA 1
ATOM 749 C C . GLU A 1 97 ? -5.993 14.562 21.318 1.00 83.94 97 GLU A C 1
ATOM 751 O O . GLU A 1 97 ? -7.135 14.155 21.077 1.00 83.94 97 GLU A O 1
ATOM 756 N N . ARG A 1 98 ? -4.895 13.893 20.938 1.00 87.12 98 ARG A N 1
ATOM 757 C CA . ARG A 1 98 ? -4.929 12.616 20.213 1.00 87.12 98 ARG A CA 1
ATOM 758 C C . ARG A 1 98 ? -5.559 11.494 21.036 1.00 87.12 98 ARG A C 1
ATOM 760 O O . ARG A 1 98 ? -6.450 10.826 20.516 1.00 87.12 98 ARG A O 1
ATOM 767 N N . ASP A 1 99 ? -5.168 11.308 22.298 1.00 88.00 99 ASP A N 1
ATOM 768 C CA . ASP A 1 99 ? -5.751 10.273 23.170 1.00 88.00 99 ASP A CA 1
ATOM 769 C C . ASP A 1 99 ? -7.258 10.492 23.337 1.00 88.00 99 ASP A C 1
ATOM 771 O O . ASP A 1 99 ? -8.056 9.590 23.081 1.00 88.00 99 ASP A O 1
ATOM 775 N N . ALA A 1 100 ? -7.670 11.731 23.620 1.00 85.94 100 ALA A N 1
ATOM 776 C CA . ALA A 1 100 ? -9.083 12.076 23.706 1.00 85.94 100 ALA A CA 1
ATOM 777 C C . ALA A 1 100 ? -9.824 11.815 22.382 1.00 85.94 100 ALA A C 1
ATOM 779 O O . ALA A 1 100 ? -10.981 11.389 22.390 1.00 85.94 100 ALA A O 1
ATOM 780 N N . ALA A 1 101 ? -9.217 12.106 21.225 1.00 84.44 101 ALA A N 1
ATOM 781 C CA . ALA A 1 101 ? -9.810 11.814 19.917 1.00 84.44 101 ALA A CA 1
ATOM 782 C C . ALA A 1 101 ? -9.994 10.305 19.689 1.00 84.44 101 ALA A C 1
ATOM 784 O O . ALA A 1 101 ? -11.078 9.892 19.270 1.00 84.44 101 ALA A O 1
ATOM 785 N N . VAL A 1 102 ? -8.987 9.491 20.024 1.00 89.44 102 VAL A N 1
ATOM 786 C CA . VAL A 1 102 ? -9.042 8.025 19.924 1.00 89.44 102 VAL A CA 1
ATOM 787 C C . VAL A 1 102 ? -10.119 7.449 20.843 1.00 89.44 102 VAL A C 1
ATOM 789 O O . VAL A 1 102 ? -10.974 6.701 20.373 1.00 89.44 102 VAL A O 1
ATOM 792 N N . GLU A 1 103 ? -10.155 7.840 22.118 1.00 89.62 103 GLU A N 1
ATOM 793 C CA . GLU A 1 103 ? -11.164 7.365 23.076 1.00 89.62 103 GLU A CA 1
ATOM 794 C C . GLU A 1 103 ? -12.591 7.665 22.606 1.00 89.62 103 GLU A C 1
ATOM 796 O O . GLU A 1 103 ? -13.473 6.805 22.651 1.00 89.62 103 GLU A O 1
ATOM 801 N N . ARG A 1 104 ? -12.829 8.879 22.095 1.00 86.12 104 ARG A N 1
ATOM 802 C CA . ARG A 1 104 ? -14.144 9.271 21.567 1.00 86.12 104 ARG A CA 1
ATOM 803 C C . ARG A 1 104 ? -14.511 8.494 20.313 1.00 86.12 104 ARG A C 1
ATOM 805 O O . ARG A 1 104 ? -15.655 8.059 20.192 1.00 86.12 104 ARG A O 1
ATOM 812 N N . LEU A 1 105 ? -13.560 8.313 19.399 1.00 88.31 105 LEU A N 1
ATOM 813 C CA . LEU A 1 105 ? -13.753 7.518 18.191 1.00 88.31 105 LEU A CA 1
ATOM 814 C C . LEU A 1 105 ? -14.134 6.079 18.548 1.00 88.31 105 LEU A C 1
ATOM 816 O O . LEU A 1 105 ? -15.119 5.563 18.023 1.00 88.31 105 LEU A O 1
ATOM 820 N N . VAL A 1 106 ? -13.418 5.460 19.489 1.00 91.81 106 VAL A N 1
ATOM 821 C CA . VAL A 1 106 ? -13.707 4.111 19.993 1.00 91.81 106 VAL A CA 1
ATOM 822 C C . VAL A 1 106 ? -15.077 4.049 20.662 1.00 91.81 106 VAL A C 1
ATOM 824 O O . VAL A 1 106 ? -15.867 3.163 20.346 1.00 91.81 106 VAL A O 1
ATOM 827 N N . ALA A 1 107 ? -15.405 5.004 21.533 1.00 89.56 107 ALA A N 1
ATOM 828 C CA . ALA A 1 107 ? -16.694 5.031 22.222 1.00 89.56 107 ALA A CA 1
ATOM 829 C C . ALA A 1 107 ? -17.884 5.129 21.249 1.00 89.56 107 ALA A C 1
ATOM 831 O O . ALA A 1 107 ? -18.931 4.526 21.490 1.00 89.56 107 ALA A O 1
ATOM 832 N N . GLN A 1 108 ? -17.723 5.872 20.148 1.00 86.75 108 GLN A N 1
ATOM 833 C CA . GLN A 1 108 ? -18.775 6.092 19.151 1.00 86.75 108 GLN A CA 1
ATOM 834 C C . GLN A 1 108 ? -18.877 4.961 18.127 1.00 86.75 108 GLN A C 1
ATOM 836 O O . GLN A 1 108 ? -19.977 4.572 17.741 1.00 86.75 108 GLN A O 1
ATOM 841 N N . THR A 1 109 ? -17.742 4.429 17.677 1.00 88.94 109 THR A N 1
ATOM 842 C CA . THR A 1 109 ? -17.711 3.417 16.610 1.00 88.94 109 THR A CA 1
ATOM 843 C C . THR A 1 109 ? -17.725 1.990 17.140 1.00 88.94 109 THR A C 1
ATOM 845 O O . THR A 1 109 ? -18.116 1.093 16.392 1.00 88.94 109 THR A O 1
ATOM 848 N N . ARG A 1 110 ? -17.357 1.779 18.413 1.00 92.62 110 ARG A N 1
ATOM 849 C CA . ARG A 1 110 ? -17.228 0.473 19.082 1.00 92.62 110 ARG A CA 1
ATOM 850 C C . ARG A 1 110 ? -16.585 -0.578 18.164 1.00 92.62 110 ARG A C 1
ATOM 852 O O . ARG A 1 110 ? -17.250 -1.554 17.822 1.00 92.62 110 ARG A O 1
ATOM 859 N N . PRO A 1 111 ? -15.362 -0.341 17.662 1.00 94.94 111 PRO A N 1
ATOM 860 C CA . PRO A 1 111 ? -14.755 -1.239 16.696 1.00 94.94 111 PRO A CA 1
ATOM 861 C C . PRO A 1 111 ? -14.266 -2.511 17.391 1.00 94.94 111 PRO A C 1
ATOM 863 O O . PRO A 1 111 ? -13.677 -2.446 18.469 1.00 94.94 111 PRO A O 1
ATOM 866 N N . ASP A 1 112 ? -14.469 -3.656 16.744 1.00 94.75 112 ASP A N 1
ATOM 867 C CA . ASP A 1 112 ? -13.855 -4.923 17.148 1.00 94.75 112 ASP A CA 1
ATOM 868 C C . ASP A 1 112 ? -12.418 -5.021 16.625 1.00 94.75 112 ASP A C 1
ATOM 870 O O . ASP A 1 112 ? -11.565 -5.655 17.241 1.00 94.75 112 ASP A O 1
ATOM 874 N N . VAL A 1 113 ? -12.156 -4.390 15.476 1.00 96.00 113 VAL A N 1
ATOM 875 C CA . VAL A 1 113 ? -10.850 -4.330 14.814 1.00 96.00 113 VAL A CA 1
ATOM 876 C C . VAL A 1 113 ? -10.669 -2.943 14.211 1.00 96.00 113 VAL A C 1
ATOM 878 O O . VAL A 1 113 ? -11.602 -2.388 13.622 1.00 96.00 113 VAL A O 1
ATOM 881 N N . ILE A 1 114 ? -9.458 -2.399 14.293 1.00 96.25 114 ILE A N 1
ATOM 882 C CA . ILE A 1 114 ? -9.059 -1.256 13.467 1.00 96.25 114 ILE A CA 1
ATOM 883 C C . ILE A 1 114 ? -8.182 -1.722 12.308 1.00 96.25 114 ILE A C 1
ATOM 885 O O . ILE A 1 114 ? -7.365 -2.628 12.462 1.00 96.25 114 ILE A O 1
ATOM 889 N N . HIS A 1 115 ? -8.315 -1.079 11.153 1.00 96.06 115 HIS A N 1
ATOM 890 C CA . HIS A 1 115 ? -7.402 -1.254 10.035 1.00 96.06 115 HIS A CA 1
ATOM 891 C C . HIS A 1 115 ? -6.863 0.100 9.573 1.00 96.06 115 HIS A C 1
ATOM 893 O O . HIS A 1 115 ? -7.565 0.884 8.938 1.00 96.06 115 HIS A O 1
ATOM 899 N N . LEU A 1 116 ? -5.596 0.368 9.884 1.00 93.75 116 LEU A N 1
ATOM 900 C CA . LEU A 1 116 ? -4.881 1.575 9.477 1.00 93.75 116 LEU A CA 1
ATOM 901 C C . LEU A 1 116 ? -4.258 1.374 8.092 1.00 93.75 116 LEU A C 1
ATOM 903 O O . LEU A 1 116 ? -3.372 0.537 7.917 1.00 93.75 116 LEU A O 1
ATOM 907 N N . HIS A 1 117 ? -4.673 2.159 7.104 1.00 91.56 117 HIS A N 1
ATOM 908 C CA . HIS A 1 117 ? -4.028 2.182 5.796 1.00 91.56 117 HIS A CA 1
ATOM 909 C C . HIS A 1 117 ? -2.981 3.290 5.760 1.00 91.56 117 HIS A C 1
ATOM 911 O O . HIS A 1 117 ? -3.296 4.414 5.396 1.00 91.56 117 HIS A O 1
ATOM 917 N N . HIS A 1 118 ? -1.725 2.957 6.059 1.00 85.00 118 HIS A N 1
ATOM 918 C CA . HIS A 1 118 ? -0.623 3.901 6.274 1.00 85.00 118 HIS A CA 1
ATOM 919 C C . HIS A 1 118 ? -0.683 4.630 7.631 1.00 85.00 118 HIS A C 1
ATOM 921 O O . HIS A 1 118 ? -1.748 4.912 8.171 1.00 85.00 118 HIS A O 1
ATOM 927 N N . LEU A 1 119 ? 0.491 4.955 8.181 1.00 81.69 119 LEU A N 1
ATOM 928 C CA . LEU A 1 119 ? 0.630 5.658 9.469 1.00 81.69 119 LEU A CA 1
ATOM 929 C C . LEU A 1 119 ? 0.628 7.178 9.316 1.00 81.69 119 LEU A C 1
ATOM 931 O O . LEU A 1 119 ? 0.342 7.906 10.265 1.00 81.69 119 LEU A O 1
ATOM 935 N N . GLY A 1 120 ? 0.965 7.653 8.116 1.00 69.50 120 GLY A N 1
ATOM 936 C CA . GLY A 1 120 ? 0.997 9.067 7.762 1.00 69.50 120 GLY A CA 1
ATOM 937 C C . GLY A 1 120 ? -0.386 9.688 7.905 1.00 69.50 120 GLY A C 1
ATOM 938 O O . GLY A 1 120 ? -1.203 9.591 6.999 1.00 69.50 120 GLY A O 1
ATOM 939 N N . GLY A 1 121 ? -0.632 10.294 9.061 1.00 71.00 121 GLY A N 1
ATOM 940 C CA . GLY A 1 121 ? -1.876 10.962 9.410 1.00 71.00 121 GLY A CA 1
ATOM 941 C C . GLY A 1 121 ? -2.220 10.795 10.888 1.00 71.00 121 GLY A C 1
ATOM 942 O O . GLY A 1 121 ? -2.323 11.792 11.588 1.00 71.00 121 GLY A O 1
ATOM 943 N N . LEU A 1 122 ? -2.322 9.555 11.373 1.00 78.00 122 LEU A N 1
ATOM 944 C CA . LEU A 1 122 ? -2.615 9.262 12.784 1.00 78.00 122 LEU A CA 1
ATOM 945 C C . LEU A 1 122 ? -1.367 9.088 13.648 1.00 78.00 122 LEU A C 1
ATOM 947 O O . LEU A 1 122 ? -1.426 9.339 14.846 1.00 78.00 122 LEU A O 1
ATOM 951 N N . GLY A 1 123 ? -0.255 8.665 13.051 1.00 83.31 123 GLY A N 1
ATOM 952 C CA . GLY A 1 123 ? 0.979 8.435 13.782 1.00 83.31 123 GLY A CA 1
ATOM 953 C C . GLY A 1 123 ? 1.020 7.103 14.531 1.00 83.31 123 GLY A C 1
ATOM 954 O O . GLY A 1 123 ? 0.033 6.368 14.639 1.00 83.31 123 GLY A O 1
ATOM 955 N N . LEU A 1 124 ? 2.213 6.778 15.018 1.00 87.44 124 LEU A N 1
ATOM 956 C CA . LEU A 1 124 ? 2.508 5.567 15.783 1.00 87.44 124 LEU A CA 1
ATOM 957 C C . LEU A 1 124 ? 1.877 5.607 17.181 1.00 87.44 124 LEU A C 1
ATOM 959 O O . LEU A 1 124 ? 1.438 4.589 17.714 1.00 87.44 124 LEU A O 1
ATOM 963 N N . ASP A 1 125 ? 1.799 6.793 17.771 1.00 87.38 125 ASP A N 1
ATOM 964 C CA . ASP A 1 125 ? 1.134 7.023 19.046 1.00 87.38 125 ASP A CA 1
ATOM 965 C C . ASP A 1 125 ? -0.358 6.698 18.981 1.00 87.38 125 ASP A C 1
ATOM 967 O O . ASP A 1 125 ? -0.879 6.074 19.900 1.00 87.38 125 ASP A O 1
ATOM 971 N N . SER A 1 126 ? -1.067 7.031 17.904 1.00 89.19 126 SER A N 1
ATOM 972 C CA . SER A 1 126 ? -2.471 6.616 17.771 1.00 89.19 126 SER A CA 1
ATOM 973 C C . SER A 1 126 ? -2.631 5.099 17.749 1.00 89.19 126 SER A C 1
ATOM 975 O O . SER A 1 126 ? -3.507 4.576 18.433 1.00 89.19 126 SER A O 1
ATOM 977 N N . LEU A 1 127 ? -1.754 4.379 17.039 1.00 91.12 127 LEU A N 1
ATOM 978 C CA . LEU A 1 127 ? -1.731 2.914 17.079 1.00 91.12 127 LEU A CA 1
ATOM 979 C C . LEU A 1 127 ? -1.494 2.402 18.510 1.00 91.12 127 LEU A C 1
ATOM 981 O O . LEU A 1 127 ? -2.193 1.496 18.963 1.00 91.12 127 LEU A O 1
ATOM 985 N N . LYS A 1 128 ? -0.580 3.034 19.255 1.00 92.44 128 LYS A N 1
ATOM 986 C CA . LYS A 1 128 ? -0.372 2.739 20.675 1.00 92.44 128 LYS A CA 1
ATOM 987 C C . LYS A 1 128 ? -1.621 3.006 21.525 1.00 92.44 128 LYS A C 1
ATOM 989 O O . LYS A 1 128 ? -1.952 2.169 22.354 1.00 92.44 128 LYS A O 1
ATOM 994 N N . ALA A 1 129 ? -2.333 4.112 21.309 1.00 91.56 129 ALA A N 1
ATOM 995 C CA . ALA A 1 129 ? -3.563 4.415 22.047 1.00 91.56 129 ALA A CA 1
ATOM 996 C C . ALA A 1 129 ? -4.645 3.351 21.816 1.00 91.56 129 ALA A C 1
ATOM 998 O O . ALA A 1 129 ? -5.306 2.924 22.758 1.00 91.56 129 ALA A O 1
ATOM 999 N N . PHE A 1 130 ? -4.796 2.859 20.583 1.00 93.44 130 PHE A N 1
ATOM 1000 C CA . PHE A 1 130 ? -5.704 1.743 20.312 1.00 93.44 130 PHE A CA 1
ATOM 1001 C C . PHE A 1 130 ? -5.264 0.440 20.992 1.00 93.44 130 PHE A C 1
ATOM 1003 O O . PHE A 1 130 ? -6.108 -0.287 21.521 1.00 93.44 130 PHE A O 1
ATOM 1010 N N . ALA A 1 131 ? -3.957 0.162 21.017 1.00 91.88 131 ALA A N 1
ATOM 1011 C CA . ALA A 1 131 ? -3.407 -0.998 21.713 1.00 91.88 131 ALA A CA 1
ATOM 1012 C C . ALA A 1 131 ? -3.625 -0.914 23.236 1.00 91.88 131 ALA A C 1
ATOM 1014 O O . ALA A 1 131 ? -4.005 -1.908 23.851 1.00 91.88 131 ALA A O 1
ATOM 1015 N N . ASP A 1 132 ? -3.467 0.272 23.832 1.00 92.62 132 ASP A N 1
ATOM 1016 C CA . ASP A 1 132 ? -3.726 0.525 25.257 1.00 92.62 132 ASP A CA 1
ATOM 1017 C C . ASP A 1 132 ? -5.228 0.345 25.602 1.00 92.62 132 ASP A C 1
ATOM 1019 O O . ASP A 1 132 ? -5.575 -0.022 26.727 1.00 92.62 132 ASP A O 1
ATOM 1023 N N . LEU A 1 133 ? -6.121 0.505 24.614 1.00 91.62 133 LEU A N 1
ATOM 1024 C CA . LEU A 1 133 ? -7.555 0.183 24.688 1.00 91.62 133 LEU A CA 1
ATOM 1025 C C . LEU A 1 133 ? -7.887 -1.279 24.325 1.00 91.62 133 LEU A C 1
ATOM 1027 O O . LEU A 1 133 ? -9.061 -1.646 24.277 1.00 91.62 133 LEU A O 1
ATOM 1031 N N . TRP A 1 134 ? -6.876 -2.124 24.099 1.00 92.31 134 TRP A N 1
ATOM 1032 C CA . TRP A 1 134 ? -7.005 -3.550 23.766 1.00 92.31 134 TRP A CA 1
ATOM 1033 C C . TRP A 1 134 ? -7.779 -3.844 22.476 1.00 92.31 134 TRP A C 1
ATOM 1035 O O . TRP A 1 134 ? -8.384 -4.915 22.341 1.00 92.31 134 TRP A O 1
ATOM 1045 N N . ILE A 1 135 ? -7.751 -2.916 21.518 1.00 92.56 135 ILE A N 1
ATOM 1046 C CA . ILE A 1 135 ? -8.391 -3.100 20.216 1.00 92.56 135 ILE A CA 1
ATOM 1047 C C . ILE A 1 135 ? -7.343 -3.631 19.233 1.00 92.56 135 ILE A C 1
ATOM 1049 O O . ILE A 1 135 ? -6.340 -2.955 18.995 1.00 92.56 135 ILE A O 1
ATOM 1053 N N . PRO A 1 136 ? -7.540 -4.828 18.654 1.00 92.88 136 PRO A N 1
ATOM 1054 C CA . PRO A 1 136 ? -6.594 -5.392 17.708 1.00 92.88 136 PRO A CA 1
ATOM 1055 C C . PRO A 1 136 ? -6.503 -4.528 16.449 1.00 92.88 136 PRO A C 1
ATOM 1057 O O . PRO A 1 136 ? -7.508 -4.047 15.915 1.00 92.88 136 PRO A O 1
ATOM 1060 N N . ALA A 1 137 ? -5.276 -4.365 15.964 1.00 92.69 137 ALA A N 1
ATOM 1061 C CA . ALA A 1 137 ? -4.963 -3.469 14.866 1.00 92.69 137 ALA A CA 1
ATOM 1062 C C . ALA A 1 137 ? -4.342 -4.216 13.691 1.00 92.69 137 ALA A C 1
ATOM 1064 O O . ALA A 1 137 ? -3.288 -4.837 13.819 1.00 92.69 137 ALA A O 1
ATOM 1065 N N . ALA A 1 138 ? -4.971 -4.106 12.528 1.00 93.44 138 ALA A N 1
ATOM 1066 C CA . ALA A 1 138 ? -4.333 -4.386 11.258 1.00 93.44 138 ALA A CA 1
ATOM 1067 C C . ALA A 1 138 ? -3.699 -3.106 10.696 1.00 93.44 138 ALA A C 1
ATOM 1069 O O . ALA A 1 138 ? -4.271 -2.018 10.805 1.00 93.44 138 ALA A O 1
ATOM 1070 N N . VAL A 1 139 ? -2.538 -3.226 10.058 1.00 92.00 139 VAL A N 1
ATOM 1071 C CA . VAL A 1 139 ? -1.853 -2.095 9.418 1.00 92.00 139 VAL A CA 1
ATOM 1072 C C . VAL A 1 139 ? -1.473 -2.467 7.992 1.00 92.00 139 VAL A C 1
ATOM 1074 O O . VAL A 1 139 ? -0.714 -3.407 7.787 1.00 92.00 139 VAL A O 1
ATOM 1077 N N . THR A 1 140 ? -1.948 -1.709 7.002 1.00 90.31 140 THR A N 1
ATOM 1078 C CA . THR A 1 140 ? -1.384 -1.770 5.650 1.00 90.31 140 THR A CA 1
ATOM 1079 C C . THR A 1 140 ? -0.233 -0.783 5.527 1.00 90.31 140 THR A C 1
ATOM 1081 O O . THR A 1 140 ? -0.428 0.429 5.655 1.00 90.31 140 THR A O 1
ATOM 1084 N N . LEU A 1 141 ? 0.957 -1.286 5.211 1.00 86.38 141 LEU A N 1
ATOM 1085 C CA . LEU A 1 141 ? 2.121 -0.456 4.914 1.00 86.38 141 LEU A CA 1
ATOM 1086 C C . LEU A 1 141 ? 2.152 -0.126 3.419 1.00 86.38 141 LEU A C 1
ATOM 1088 O O . LEU A 1 141 ? 2.143 -1.020 2.580 1.00 86.38 141 LEU A O 1
ATOM 1092 N N . TYR A 1 142 ? 2.188 1.163 3.079 1.00 81.12 142 TYR A N 1
ATOM 1093 C CA . TYR A 1 142 ? 2.304 1.638 1.697 1.00 81.12 142 TYR A CA 1
ATOM 1094 C C . TYR A 1 142 ? 3.642 2.332 1.470 1.00 81.12 142 TYR A C 1
ATOM 1096 O O . TYR A 1 142 ? 4.267 2.819 2.406 1.00 81.12 142 TYR A O 1
ATOM 1104 N N . GLY A 1 143 ? 4.036 2.439 0.200 1.00 73.06 143 GLY A N 1
ATOM 1105 C CA . GLY A 1 143 ? 5.216 3.196 -0.198 1.00 73.06 143 GLY A CA 1
ATOM 1106 C C . GLY A 1 143 ? 6.513 2.424 -0.012 1.00 73.06 143 GLY A C 1
ATOM 1107 O O . GLY A 1 143 ? 6.523 1.232 0.284 1.00 73.06 143 GLY A O 1
ATOM 1108 N N . SER A 1 144 ? 7.623 3.102 -0.281 1.00 59.41 144 SER A N 1
ATOM 1109 C CA . SER A 1 144 ? 8.942 2.600 0.077 1.00 59.41 144 SER A CA 1
ATOM 1110 C C . SER A 1 144 ? 9.177 3.002 1.515 1.00 59.41 144 SER A C 1
ATOM 1112 O O . SER A 1 144 ? 9.125 4.198 1.801 1.00 59.41 144 SER A O 1
ATOM 1114 N N . LEU A 1 145 ? 9.554 2.062 2.381 1.00 56.25 145 LEU A N 1
ATOM 1115 C CA . LEU A 1 145 ? 10.136 2.439 3.670 1.00 56.25 145 LEU A CA 1
ATOM 1116 C C . LEU A 1 145 ? 11.310 3.406 3.476 1.00 56.25 145 LEU A C 1
ATOM 1118 O O . LEU A 1 145 ? 11.542 4.234 4.335 1.00 56.25 145 LEU A O 1
ATOM 1122 N N . ARG A 1 146 ? 11.992 3.370 2.318 1.00 48.25 146 ARG A N 1
ATOM 1123 C CA . ARG A 1 146 ? 13.091 4.283 1.974 1.00 48.25 146 ARG A CA 1
ATOM 1124 C C . ARG A 1 146 ? 12.633 5.671 1.513 1.00 48.25 146 ARG A C 1
ATOM 1126 O O . ARG A 1 146 ? 13.448 6.579 1.482 1.00 48.25 146 ARG A O 1
ATOM 1133 N N . GLY A 1 147 ? 11.370 5.859 1.128 1.00 43.72 147 GLY A N 1
ATOM 1134 C CA . GLY A 1 147 ? 10.865 7.131 0.587 1.00 43.72 147 GLY A CA 1
ATOM 1135 C C . GLY A 1 147 ? 10.815 8.252 1.626 1.00 43.72 147 GLY A C 1
ATOM 1136 O O . GLY A 1 147 ? 10.971 9.420 1.285 1.00 43.72 147 GLY A O 1
ATOM 1137 N N . GLU A 1 148 ? 10.698 7.902 2.907 1.00 47.75 148 GLU A N 1
ATOM 1138 C CA . GLU A 1 148 ? 10.824 8.868 4.002 1.00 47.75 148 GLU A CA 1
ATOM 1139 C C . GLU A 1 148 ? 12.286 9.278 4.268 1.00 47.75 148 GLU A C 1
ATOM 1141 O O . GLU A 1 148 ? 12.518 10.229 5.012 1.00 47.75 148 GLU A O 1
ATOM 1146 N N . GLU A 1 149 ? 13.287 8.640 3.628 1.00 45.19 149 GLU A N 1
ATOM 1147 C CA . GLU A 1 149 ? 14.687 9.100 3.704 1.00 45.19 149 GLU A CA 1
ATOM 1148 C C . GLU A 1 149 ? 14.825 10.519 3.119 1.00 45.19 149 GLU A C 1
ATOM 1150 O O . GLU A 1 149 ? 15.709 11.254 3.549 1.00 45.19 149 GLU A O 1
ATOM 1155 N N . ASP A 1 150 ? 13.928 10.934 2.212 1.00 42.41 150 ASP A N 1
ATOM 1156 C CA . ASP A 1 150 ? 13.909 12.281 1.623 1.00 42.41 150 ASP A CA 1
ATOM 1157 C C . ASP A 1 150 ? 13.325 13.357 2.565 1.00 42.41 150 ASP A C 1
ATOM 1159 O O . ASP A 1 150 ? 13.556 14.551 2.352 1.00 42.41 150 ASP A O 1
ATOM 1163 N N . LEU A 1 151 ? 12.602 12.975 3.630 1.00 44.47 151 LEU A N 1
ATOM 1164 C CA . LEU A 1 151 ? 12.144 13.918 4.667 1.00 44.47 151 LEU A CA 1
ATOM 1165 C C . LEU A 1 151 ? 13.286 14.315 5.615 1.00 44.47 151 LEU A C 1
ATOM 1167 O O . LEU A 1 151 ? 13.270 15.406 6.190 1.00 44.47 151 LEU A O 1
ATOM 1171 N N . ALA A 1 152 ? 14.314 13.471 5.729 1.00 41.47 152 ALA A N 1
ATOM 1172 C CA . ALA A 1 152 ? 15.572 13.817 6.366 1.00 41.47 152 ALA A CA 1
ATOM 1173 C C . ALA A 1 152 ? 16.484 14.492 5.337 1.00 41.47 152 ALA A C 1
ATOM 1175 O O . ALA A 1 152 ? 16.957 13.866 4.393 1.00 41.47 152 ALA A O 1
ATOM 1176 N N . GLN A 1 153 ? 16.782 15.782 5.523 1.00 49.78 153 GLN A N 1
ATOM 1177 C CA . GLN A 1 153 ? 17.788 16.434 4.686 1.00 49.78 153 GLN A CA 1
ATOM 1178 C C . GLN A 1 153 ? 19.081 15.589 4.632 1.00 49.78 153 GLN A C 1
ATOM 1180 O O . GLN A 1 153 ? 19.514 15.070 5.666 1.00 49.78 153 GLN A O 1
ATOM 1185 N N . PRO A 1 154 ? 19.745 15.467 3.467 1.00 45.38 154 PRO A N 1
ATOM 1186 C CA . PRO A 1 154 ? 20.463 14.255 3.038 1.00 45.38 154 PRO A CA 1
ATOM 1187 C C . PRO A 1 154 ? 21.798 13.970 3.741 1.00 45.38 154 PRO A C 1
ATOM 1189 O O . PRO A 1 154 ? 22.619 13.203 3.240 1.00 45.38 154 PRO A O 1
ATOM 1192 N N . LYS A 1 155 ? 22.084 14.606 4.878 1.00 57.84 155 LYS A N 1
ATOM 1193 C CA . LYS A 1 155 ? 23.414 14.561 5.491 1.00 57.84 155 LYS A CA 1
ATOM 1194 C C . LYS A 1 155 ? 23.705 13.251 6.227 1.00 57.84 155 LYS A C 1
ATOM 1196 O O . LYS A 1 155 ? 24.874 12.976 6.476 1.00 57.84 155 LYS A O 1
ATOM 1201 N N . ASN A 1 156 ? 22.700 12.427 6.553 1.00 66.69 156 ASN A N 1
ATOM 1202 C CA . ASN A 1 156 ? 22.934 11.179 7.286 1.00 66.69 156 ASN A CA 1
ATOM 1203 C C . ASN A 1 156 ? 21.955 10.044 6.921 1.00 66.69 156 ASN A C 1
ATOM 1205 O O . ASN A 1 156 ? 21.013 9.750 7.655 1.00 66.69 156 ASN A O 1
ATOM 1209 N N . ARG A 1 157 ? 22.225 9.356 5.802 1.00 68.06 157 ARG A N 1
ATOM 1210 C CA . ARG A 1 157 ? 21.498 8.140 5.376 1.00 68.06 157 ARG A CA 1
ATOM 1211 C C . ARG A 1 157 ? 21.433 7.059 6.460 1.00 68.06 157 ARG A C 1
ATOM 1213 O O . ARG A 1 157 ? 20.447 6.339 6.550 1.00 68.06 157 ARG A O 1
ATOM 1220 N N . THR A 1 158 ? 22.467 6.942 7.292 1.00 73.81 158 THR A N 1
ATOM 1221 C CA . THR A 1 158 ? 22.497 5.964 8.387 1.00 73.81 158 THR A CA 1
ATOM 1222 C C . THR A 1 158 ? 21.444 6.282 9.446 1.00 73.81 158 THR A C 1
ATOM 1224 O O . THR A 1 158 ? 20.758 5.375 9.908 1.00 73.81 158 THR A O 1
ATOM 1227 N N . ALA A 1 159 ? 21.273 7.561 9.795 1.00 70.19 159 ALA A N 1
ATOM 1228 C CA . ALA A 1 159 ? 20.251 7.988 10.749 1.00 70.19 159 ALA A CA 1
ATOM 1229 C C . ALA A 1 159 ? 18.830 7.782 10.203 1.00 70.19 159 ALA A C 1
ATOM 1231 O O . ALA A 1 159 ? 17.982 7.271 10.927 1.00 70.19 159 ALA A O 1
ATOM 1232 N N . ALA A 1 160 ? 18.584 8.097 8.927 1.00 68.31 160 ALA A N 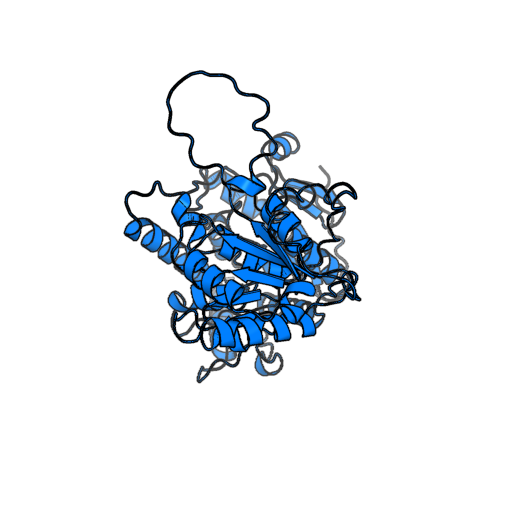1
ATOM 1233 C CA . ALA A 1 160 ? 17.278 7.875 8.300 1.00 68.31 160 ALA A CA 1
ATOM 1234 C C . ALA A 1 160 ? 16.879 6.388 8.321 1.00 68.31 160 ALA A C 1
ATOM 1236 O O . ALA A 1 160 ? 15.784 6.044 8.761 1.00 68.31 160 ALA A O 1
ATOM 1237 N N . ARG A 1 161 ? 17.813 5.491 7.974 1.00 73.62 161 ARG A N 1
ATOM 1238 C CA . ARG A 1 161 ? 17.598 4.038 8.076 1.00 73.62 161 ARG A CA 1
ATOM 1239 C C . ARG A 1 161 ? 17.359 3.567 9.501 1.00 73.62 161 ARG A C 1
ATOM 1241 O O . ARG A 1 161 ? 16.564 2.658 9.712 1.00 73.62 161 ARG A O 1
ATOM 1248 N N . PHE A 1 162 ? 18.065 4.144 10.471 1.00 77.75 162 PHE A N 1
ATOM 1249 C CA . PHE A 1 162 ? 17.867 3.810 11.878 1.00 77.75 162 PHE A CA 1
ATOM 1250 C C . PHE A 1 162 ? 16.460 4.197 12.347 1.00 77.75 162 PHE A C 1
ATOM 1252 O O . PHE A 1 162 ? 15.782 3.374 12.955 1.00 77.75 162 PHE A O 1
ATOM 1259 N N . ILE A 1 163 ? 16.004 5.408 12.010 1.00 75.44 163 ILE A N 1
ATOM 1260 C CA . ILE A 1 163 ? 14.658 5.898 12.339 1.00 75.44 163 ILE A CA 1
ATOM 1261 C C . ILE A 1 163 ? 13.591 5.025 11.673 1.00 75.44 163 ILE A C 1
ATOM 1263 O O . ILE A 1 163 ? 12.690 4.555 12.355 1.00 75.44 163 ILE A O 1
ATOM 1267 N N . GLN A 1 164 ? 13.733 4.722 10.382 1.00 75.62 164 GLN A N 1
ATOM 1268 C CA . GLN A 1 164 ? 12.800 3.848 9.662 1.00 75.62 164 GLN A CA 1
ATOM 1269 C C . GLN A 1 164 ? 12.744 2.448 10.255 1.00 75.62 164 GLN A C 1
ATOM 1271 O O . GLN A 1 164 ? 11.663 1.912 10.472 1.00 75.62 164 GLN A O 1
ATOM 1276 N N . ARG A 1 165 ? 13.905 1.860 10.565 1.00 80.12 165 ARG A N 1
ATOM 1277 C CA . ARG A 1 165 ? 13.966 0.552 11.218 1.00 80.12 165 ARG A CA 1
ATOM 1278 C C . ARG A 1 165 ? 13.253 0.578 12.563 1.00 80.12 165 ARG A C 1
ATOM 1280 O O . ARG A 1 165 ? 12.554 -0.376 12.888 1.00 80.12 165 ARG A O 1
ATOM 1287 N N . ARG A 1 166 ? 13.432 1.651 13.335 1.00 83.00 166 ARG A N 1
ATOM 1288 C CA . ARG A 1 166 ? 12.755 1.815 14.619 1.00 83.00 166 ARG A CA 1
ATOM 1289 C C . ARG A 1 166 ? 11.243 1.940 14.439 1.00 83.00 166 ARG A C 1
ATOM 1291 O O . ARG A 1 166 ? 10.522 1.207 15.095 1.00 83.00 166 ARG A O 1
ATOM 1298 N N . LEU A 1 167 ? 10.792 2.775 13.506 1.00 81.50 167 LEU A N 1
ATOM 1299 C CA . LEU A 1 167 ? 9.379 2.946 13.161 1.00 81.50 167 LEU A CA 1
ATOM 1300 C C . LEU A 1 167 ? 8.723 1.633 12.739 1.00 81.50 167 LEU A C 1
ATOM 1302 O O . LEU A 1 167 ? 7.671 1.281 13.256 1.00 81.50 167 LEU A O 1
ATOM 1306 N N . VAL A 1 168 ? 9.361 0.882 11.839 1.00 82.38 168 VAL A N 1
ATOM 1307 C CA . VAL A 1 168 ? 8.872 -0.438 11.422 1.00 82.38 168 VAL A CA 1
ATOM 1308 C C . VAL A 1 168 ? 8.795 -1.373 12.620 1.00 82.38 168 VAL A C 1
ATOM 1310 O O . VAL A 1 168 ? 7.771 -2.018 12.797 1.00 82.38 168 VAL A O 1
ATOM 1313 N N . GLN A 1 169 ? 9.822 -1.408 13.473 1.00 83.62 169 GLN A N 1
ATOM 1314 C CA . GLN A 1 169 ? 9.795 -2.235 14.678 1.00 83.62 169 GLN A CA 1
ATOM 1315 C C . GLN A 1 169 ? 8.653 -1.852 15.620 1.00 83.62 169 GLN A C 1
ATOM 1317 O O . GLN A 1 169 ? 7.925 -2.727 16.067 1.00 83.62 169 GLN A O 1
ATOM 1322 N N . ASP A 1 170 ? 8.445 -0.563 15.878 1.00 87.44 170 ASP A N 1
ATOM 1323 C CA . ASP A 1 170 ? 7.373 -0.123 16.767 1.00 87.44 170 ASP A CA 1
ATOM 1324 C C . ASP A 1 170 ? 5.984 -0.465 16.185 1.00 87.44 170 ASP A C 1
ATOM 1326 O O . ASP A 1 170 ? 5.065 -0.814 16.923 1.00 87.44 170 ASP A O 1
ATOM 1330 N N . VAL A 1 171 ? 5.822 -0.437 14.857 1.00 88.12 171 VAL A N 1
ATOM 1331 C CA . VAL A 1 171 ? 4.594 -0.912 14.195 1.00 88.12 171 VAL A CA 1
ATOM 1332 C C . VAL A 1 171 ? 4.430 -2.414 14.360 1.00 88.12 171 VAL A C 1
ATOM 1334 O O . VAL A 1 171 ? 3.327 -2.865 14.639 1.00 88.12 171 VAL A O 1
ATOM 1337 N N . LEU A 1 172 ? 5.505 -3.186 14.202 1.00 84.25 172 LEU A N 1
ATOM 1338 C CA . LEU A 1 172 ? 5.494 -4.639 14.384 1.00 84.25 172 LEU A CA 1
ATOM 1339 C C . LEU A 1 172 ? 5.145 -5.036 15.820 1.00 84.25 172 LEU A C 1
ATOM 1341 O O . LEU A 1 172 ? 4.481 -6.048 16.025 1.00 84.25 172 LEU A O 1
ATOM 1345 N N . ASP A 1 173 ? 5.571 -4.233 16.792 1.00 85.69 173 ASP A N 1
ATOM 1346 C CA . ASP A 1 173 ? 5.312 -4.470 18.210 1.00 85.69 173 ASP A CA 1
ATOM 1347 C C . ASP A 1 173 ? 3.857 -4.140 18.595 1.00 85.69 173 ASP A C 1
ATOM 1349 O O . ASP A 1 173 ? 3.315 -4.735 19.528 1.00 85.69 173 ASP A O 1
ATOM 1353 N N . LEU A 1 174 ? 3.215 -3.199 17.891 1.00 90.25 174 LEU A N 1
ATOM 1354 C CA . LEU A 1 174 ? 1.862 -2.726 18.205 1.00 90.25 174 LEU A CA 1
ATOM 1355 C C . LEU A 1 174 ? 0.765 -3.327 17.314 1.00 90.25 174 LEU A C 1
ATOM 1357 O O . LEU A 1 174 ? -0.380 -3.462 17.749 1.00 90.25 174 LEU A O 1
ATOM 1361 N N . ALA A 1 175 ? 1.074 -3.658 16.061 1.00 90.44 175 ALA A N 1
ATOM 1362 C CA . ALA A 1 175 ? 0.110 -4.215 15.126 1.00 90.44 175 ALA A CA 1
ATOM 1363 C C . ALA A 1 175 ? -0.163 -5.688 15.449 1.00 90.44 175 ALA A C 1
ATOM 1365 O O . ALA A 1 175 ? 0.740 -6.500 15.623 1.00 90.44 175 ALA A O 1
ATOM 1366 N N . SER A 1 176 ? -1.440 -6.057 15.462 1.00 88.75 176 SER A N 1
ATOM 1367 C CA . SER A 1 176 ? -1.861 -7.458 15.535 1.00 88.75 176 SER A CA 1
ATOM 1368 C C . SER A 1 176 ? -1.695 -8.174 14.195 1.00 88.75 176 SER A C 1
ATOM 1370 O O . SER A 1 176 ? -1.587 -9.398 14.163 1.00 88.75 176 SER A O 1
ATOM 1372 N N . PHE A 1 177 ? -1.703 -7.422 13.090 1.00 88.94 177 PHE A N 1
ATOM 1373 C CA . PHE A 1 177 ? -1.522 -7.950 11.745 1.00 88.94 177 PHE A CA 1
ATOM 1374 C C . PHE A 1 177 ? -0.953 -6.893 10.791 1.00 88.94 177 PHE A C 1
ATOM 1376 O O . PHE A 1 177 ? -1.302 -5.715 10.893 1.00 88.94 177 PHE A O 1
ATOM 1383 N N . ILE A 1 178 ? -0.124 -7.307 9.828 1.00 88.81 178 ILE A N 1
ATOM 1384 C CA . ILE A 1 178 ? 0.426 -6.412 8.803 1.00 88.81 178 ILE A CA 1
ATOM 1385 C C . ILE A 1 178 ? 0.059 -6.896 7.410 1.00 88.81 178 ILE A C 1
ATOM 1387 O O . ILE A 1 178 ? 0.400 -8.005 7.003 1.00 88.81 178 ILE A O 1
ATOM 1391 N N . PHE A 1 179 ? -0.570 -5.993 6.668 1.00 89.25 179 PHE A N 1
ATOM 1392 C CA . PHE A 1 179 ? -0.796 -6.109 5.242 1.00 89.25 179 PHE A CA 1
ATOM 1393 C C . PHE A 1 179 ? 0.299 -5.372 4.478 1.00 89.25 179 PHE A C 1
ATOM 1395 O O . PHE A 1 179 ? 0.680 -4.242 4.805 1.00 89.25 179 PHE A O 1
ATOM 1402 N N . VAL A 1 180 ? 0.763 -5.988 3.397 1.00 86.06 180 VAL A N 1
ATOM 1403 C CA . VAL A 1 180 ? 1.632 -5.335 2.417 1.00 86.06 180 VAL A CA 1
ATOM 1404 C C . VAL A 1 180 ? 1.028 -5.483 1.019 1.00 86.06 180 VAL A C 1
ATOM 1406 O O . VAL A 1 180 ? 0.614 -6.580 0.651 1.00 86.06 180 VAL A O 1
ATOM 1409 N N . PRO A 1 181 ? 0.975 -4.402 0.221 1.00 80.50 181 PRO A N 1
ATOM 1410 C CA . PRO A 1 181 ? 0.270 -4.347 -1.054 1.00 80.50 181 PRO A CA 1
ATOM 1411 C C . PRO A 1 181 ? 0.972 -5.107 -2.179 1.00 80.50 181 PRO A C 1
ATOM 1413 O O . PRO A 1 181 ? 0.423 -5.186 -3.269 1.00 80.50 181 PRO A O 1
ATOM 1416 N N . ASN A 1 182 ? 2.213 -5.564 -1.993 1.00 78.31 182 ASN A N 1
ATOM 1417 C CA . ASN A 1 182 ? 2.934 -6.351 -2.991 1.00 78.31 182 ASN A CA 1
ATOM 1418 C C . ASN A 1 182 ? 4.155 -7.067 -2.399 1.00 78.31 182 ASN A C 1
ATOM 1420 O O . ASN A 1 182 ? 4.674 -6.693 -1.344 1.00 78.31 182 ASN A O 1
ATOM 1424 N N . ALA A 1 183 ? 4.642 -8.063 -3.143 1.00 74.75 183 ALA A N 1
ATOM 1425 C CA . ALA A 1 183 ? 5.799 -8.885 -2.794 1.00 74.75 183 ALA A CA 1
ATOM 1426 C C . ALA A 1 183 ? 7.083 -8.076 -2.583 1.00 74.75 183 ALA A C 1
ATOM 1428 O O . ALA A 1 183 ? 7.915 -8.400 -1.737 1.00 74.75 183 ALA A O 1
ATOM 1429 N N . LEU A 1 184 ? 7.256 -7.010 -3.370 1.00 77.19 184 LEU A N 1
ATOM 1430 C CA . LEU A 1 184 ? 8.444 -6.171 -3.307 1.00 77.19 184 LEU A CA 1
ATOM 1431 C C . LEU A 1 184 ? 8.534 -5.460 -1.954 1.00 77.19 184 LEU A C 1
ATOM 1433 O O . LEU A 1 184 ? 9.589 -5.487 -1.318 1.00 77.19 184 LEU A O 1
ATOM 1437 N N . LEU A 1 185 ? 7.435 -4.860 -1.494 1.00 78.19 185 LEU A N 1
ATOM 1438 C CA . LEU A 1 185 ? 7.392 -4.217 -0.186 1.00 78.19 185 LEU A CA 1
ATOM 1439 C C . LEU A 1 185 ? 7.455 -5.247 0.946 1.00 78.19 185 LEU A C 1
ATOM 1441 O O . LEU A 1 185 ? 8.158 -5.015 1.925 1.00 78.19 185 LEU A O 1
ATOM 1445 N N . ALA A 1 186 ? 6.812 -6.406 0.779 1.00 80.31 186 ALA A N 1
ATOM 1446 C CA . ALA A 1 186 ? 6.928 -7.523 1.714 1.00 80.31 186 ALA A CA 1
ATOM 1447 C C . ALA A 1 186 ? 8.388 -7.892 1.977 1.00 80.31 186 ALA A C 1
ATOM 1449 O O . ALA A 1 186 ? 8.820 -7.924 3.124 1.00 80.31 186 ALA A O 1
ATOM 1450 N N . ARG A 1 187 ? 9.173 -8.068 0.908 1.00 76.81 187 ARG A N 1
ATOM 1451 C CA . ARG A 1 187 ? 10.603 -8.370 1.004 1.00 76.81 187 ARG A CA 1
ATOM 1452 C C . ARG A 1 187 ? 11.386 -7.248 1.677 1.00 76.81 187 ARG A C 1
ATOM 1454 O O . ARG A 1 187 ? 12.252 -7.518 2.498 1.00 76.81 187 ARG A O 1
ATOM 1461 N N . GLN A 1 188 ? 11.094 -5.993 1.332 1.00 76.94 188 GLN A N 1
ATOM 1462 C CA . GLN A 1 188 ? 11.746 -4.852 1.977 1.00 76.94 188 GLN A CA 1
ATOM 1463 C C . GLN A 1 188 ? 11.483 -4.828 3.481 1.00 76.94 188 GLN A C 1
ATOM 1465 O O . GLN A 1 188 ? 12.384 -4.481 4.233 1.00 76.94 188 GLN A O 1
ATOM 1470 N N . ILE A 1 189 ? 10.271 -5.187 3.905 1.00 76.69 189 ILE A N 1
ATOM 1471 C CA . ILE A 1 189 ? 9.901 -5.261 5.318 1.00 76.69 189 ILE A CA 1
ATOM 1472 C C . ILE A 1 189 ? 10.500 -6.506 5.975 1.00 76.69 189 ILE A C 1
ATOM 1474 O O . ILE A 1 189 ? 10.888 -6.432 7.133 1.00 76.69 189 ILE A O 1
ATOM 1478 N N . GLN A 1 190 ? 10.643 -7.614 5.245 1.00 76.50 190 GLN A N 1
ATOM 1479 C CA . GLN A 1 190 ? 11.170 -8.881 5.754 1.00 76.50 190 GLN A CA 1
ATOM 1480 C C . GLN A 1 190 ? 12.582 -8.757 6.332 1.00 76.50 190 GLN A C 1
ATOM 1482 O O . GLN A 1 190 ? 12.871 -9.380 7.347 1.00 76.50 190 GLN A O 1
ATOM 1487 N N . ASP A 1 191 ? 13.421 -7.882 5.769 1.00 72.44 191 ASP A N 1
ATOM 1488 C CA . ASP A 1 191 ? 14.743 -7.555 6.330 1.00 72.44 191 ASP A CA 1
ATOM 1489 C C . ASP A 1 191 ? 14.664 -6.914 7.738 1.00 72.44 191 ASP A C 1
ATOM 1491 O O . ASP A 1 191 ? 15.660 -6.858 8.466 1.00 72.44 191 ASP A O 1
ATOM 1495 N N . PHE A 1 192 ? 13.490 -6.406 8.122 1.00 72.50 192 PHE A N 1
ATOM 1496 C CA . PHE A 1 192 ? 13.203 -5.795 9.420 1.00 72.50 192 PHE A CA 1
ATOM 1497 C C . PHE A 1 192 ? 12.319 -6.660 10.319 1.00 72.50 192 PHE A C 1
ATOM 1499 O O . PHE A 1 192 ? 12.273 -6.399 11.520 1.00 72.50 192 PHE A O 1
ATOM 1506 N N . LEU A 1 193 ? 11.630 -7.666 9.772 1.00 67.81 193 LEU A N 1
ATOM 1507 C CA . LEU A 1 193 ? 10.805 -8.569 10.564 1.00 67.81 193 LEU A CA 1
ATOM 1508 C C . LEU A 1 193 ? 11.712 -9.396 11.487 1.00 67.81 193 LEU A C 1
ATOM 1510 O O . LEU A 1 193 ? 12.706 -9.967 11.027 1.00 67.81 193 LEU A O 1
ATOM 1514 N N . PRO A 1 194 ? 11.384 -9.517 12.784 1.00 66.94 194 PRO A N 1
ATOM 1515 C CA . PRO A 1 194 ? 11.912 -10.606 13.590 1.00 66.94 194 PRO A CA 1
ATOM 1516 C C . PRO A 1 194 ? 11.656 -11.923 12.853 1.00 66.94 194 PRO A C 1
ATOM 1518 O O . PRO A 1 194 ? 10.603 -12.071 12.238 1.00 66.94 194 PRO A O 1
ATOM 1521 N N . ALA A 1 195 ? 12.566 -12.895 12.958 1.00 65.50 195 ALA A N 1
ATOM 1522 C CA . ALA A 1 195 ? 12.440 -14.187 12.270 1.00 65.50 195 ALA A CA 1
ATOM 1523 C C . ALA A 1 195 ? 11.107 -14.911 12.540 1.00 65.50 195 ALA A C 1
ATOM 1525 O O . ALA A 1 195 ? 10.736 -15.812 11.803 1.00 65.50 195 ALA A O 1
ATOM 1526 N N . GLU A 1 196 ? 10.411 -14.522 13.602 1.00 60.31 196 GLU A N 1
ATOM 1527 C CA . GLU A 1 196 ? 9.155 -15.099 14.048 1.00 60.31 196 GLU A CA 1
ATOM 1528 C C . GLU A 1 196 ? 7.904 -14.380 13.500 1.00 60.31 196 GLU A C 1
ATOM 1530 O O . GLU A 1 196 ? 6.797 -14.888 13.671 1.00 60.31 196 GLU A O 1
ATOM 1535 N N . LEU A 1 197 ? 8.028 -13.167 12.940 1.00 58.72 197 LEU A N 1
ATOM 1536 C CA . LEU A 1 197 ? 6.894 -12.357 12.482 1.00 58.72 197 LEU A CA 1
ATOM 1537 C C . LEU A 1 197 ? 6.718 -12.490 10.968 1.00 58.72 197 LEU A C 1
ATOM 1539 O O . LEU A 1 197 ? 7.600 -12.123 10.199 1.00 58.72 197 LEU A O 1
ATOM 1543 N N . GLU A 1 198 ? 5.566 -13.009 10.549 1.00 54.69 198 GLU A N 1
ATOM 1544 C CA . GLU A 1 198 ? 5.206 -13.127 9.138 1.00 54.69 198 GLU A CA 1
ATOM 1545 C C . GLU A 1 198 ? 4.440 -11.876 8.694 1.00 54.69 198 GLU A C 1
ATOM 1547 O O . GLU A 1 198 ? 3.518 -11.422 9.372 1.00 54.69 198 GLU A O 1
ATOM 1552 N N . ALA A 1 199 ? 4.827 -11.306 7.553 1.00 60.41 199 ALA A N 1
ATOM 1553 C CA . ALA A 1 199 ? 4.026 -10.307 6.856 1.00 60.41 199 ALA A CA 1
ATOM 1554 C C . ALA A 1 199 ? 3.212 -11.015 5.774 1.00 60.41 199 ALA A C 1
ATOM 1556 O O . ALA A 1 199 ? 3.783 -11.726 4.943 1.00 60.41 199 ALA A O 1
ATOM 1557 N N . GLU A 1 200 ? 1.896 -10.802 5.751 1.00 64.94 200 GLU A N 1
ATOM 1558 C CA . GLU A 1 200 ? 1.071 -11.356 4.684 1.00 64.94 200 GLU A CA 1
ATOM 1559 C C . GLU A 1 200 ? 1.001 -10.378 3.517 1.00 64.94 200 GLU A C 1
ATOM 1561 O O . GLU A 1 200 ? 0.564 -9.226 3.633 1.00 64.94 200 GLU A O 1
ATOM 1566 N N . VAL A 1 201 ? 1.418 -10.870 2.355 1.00 60.09 201 VAL A N 1
ATOM 1567 C CA . VAL A 1 201 ? 1.219 -10.155 1.103 1.00 60.09 201 VAL A CA 1
ATOM 1568 C C . VAL A 1 201 ? -0.212 -10.357 0.665 1.00 60.09 201 VAL A C 1
ATOM 1570 O O . VAL A 1 201 ? -0.593 -11.432 0.183 1.00 60.09 201 VAL A O 1
ATOM 1573 N N . VAL A 1 202 ? -0.988 -9.290 0.783 1.00 61.28 202 VAL A N 1
ATOM 1574 C CA . VAL A 1 202 ? -2.326 -9.264 0.224 1.00 61.28 202 VAL A CA 1
ATOM 1575 C C . VAL A 1 202 ? -2.302 -8.403 -1.016 1.00 61.28 202 VAL A C 1
ATOM 1577 O O . VAL A 1 202 ? -1.820 -7.269 -1.004 1.00 61.28 202 VAL A O 1
ATOM 1580 N N . ALA A 1 203 ? -2.784 -8.995 -2.109 1.00 56.75 203 ALA A N 1
ATOM 1581 C CA . ALA A 1 203 ? -2.868 -8.324 -3.390 1.00 56.75 203 ALA A CA 1
ATOM 1582 C C . ALA A 1 203 ? -3.548 -6.954 -3.209 1.00 56.75 203 ALA A C 1
ATOM 1584 O O . ALA A 1 203 ? -4.514 -6.837 -2.443 1.00 56.75 203 ALA A O 1
ATOM 1585 N N . PRO A 1 204 ? -3.045 -5.910 -3.880 1.00 55.19 204 PRO A N 1
ATOM 1586 C CA . PRO A 1 204 ? -3.546 -4.567 -3.678 1.00 55.19 204 PRO A CA 1
ATOM 1587 C C . PRO A 1 204 ? -5.021 -4.494 -4.083 1.00 55.19 204 PRO A C 1
ATOM 1589 O O . PRO A 1 204 ? -5.416 -4.895 -5.177 1.00 55.19 204 PRO A O 1
ATOM 1592 N N . LEU A 1 205 ? -5.852 -3.978 -3.181 1.00 52.16 205 LEU A N 1
ATOM 1593 C CA . LEU A 1 205 ? -7.298 -3.908 -3.359 1.00 52.16 205 LEU A CA 1
ATOM 1594 C C . LEU A 1 205 ? -7.695 -2.681 -4.184 1.00 52.16 205 LEU A C 1
ATOM 1596 O O . LEU A 1 205 ? -8.242 -1.731 -3.628 1.00 52.16 205 LEU A O 1
ATOM 1600 N N . THR A 1 206 ? -7.451 -2.660 -5.499 1.00 47.91 206 THR A N 1
ATOM 1601 C CA . THR A 1 206 ? -7.868 -1.502 -6.322 1.00 47.91 206 THR A CA 1
ATOM 1602 C C . THR A 1 206 ? -8.176 -1.736 -7.787 1.00 47.91 206 THR A C 1
ATOM 1604 O O . THR A 1 206 ? -7.411 -2.340 -8.520 1.00 47.91 206 THR A O 1
ATOM 1607 N N . GLU A 1 207 ? -9.273 -1.101 -8.202 1.00 43.72 207 GLU A N 1
ATOM 1608 C CA . GLU A 1 207 ? -9.487 -0.496 -9.504 1.00 43.72 207 GLU A CA 1
ATOM 1609 C C . GLU A 1 207 ? -9.416 0.969 -9.167 1.00 43.72 207 GLU A C 1
ATOM 1611 O O . GLU A 1 207 ? -10.169 1.466 -8.323 1.00 43.72 207 GLU A O 1
ATOM 1616 N N . LEU A 1 208 ? -8.520 1.669 -9.829 1.00 43.72 208 LEU A N 1
ATOM 1617 C CA . LEU A 1 208 ? -8.837 3.046 -10.108 1.00 43.72 208 LEU A CA 1
ATOM 1618 C C . LEU A 1 208 ? -9.679 2.990 -11.380 1.00 43.72 208 LEU A C 1
ATOM 1620 O O . LEU A 1 208 ? -9.252 2.327 -12.332 1.00 43.72 208 LEU A O 1
ATOM 1624 N N . PRO A 1 209 ? -10.853 3.650 -11.443 1.00 38.66 209 PRO A N 1
ATOM 1625 C CA . PRO A 1 209 ? -11.410 3.949 -12.750 1.00 38.66 209 PRO A CA 1
ATOM 1626 C C . PRO A 1 209 ? -10.268 4.592 -13.539 1.00 38.66 209 PRO A C 1
ATOM 1628 O O . PRO A 1 209 ? -9.560 5.428 -12.951 1.00 38.66 209 PRO A O 1
ATOM 1631 N N . PRO A 1 210 ? -10.028 4.192 -14.806 1.00 41.25 210 PRO A N 1
ATOM 1632 C CA . PRO A 1 210 ? -9.023 4.855 -15.614 1.00 41.25 210 PRO A CA 1
ATOM 1633 C C . PRO A 1 210 ? -9.278 6.337 -15.417 1.00 41.25 210 PRO A C 1
ATOM 1635 O O . PRO A 1 210 ? -10.422 6.797 -15.567 1.00 41.25 210 PRO A O 1
ATOM 1638 N N . SER A 1 211 ? -8.253 7.071 -14.962 1.00 41.91 211 SER A N 1
ATOM 1639 C CA . SER A 1 211 ? -8.379 8.518 -14.926 1.00 41.91 211 SER A CA 1
ATOM 1640 C C . SER A 1 211 ? -8.938 8.883 -16.296 1.00 41.91 211 SER A C 1
ATOM 1642 O O . SER A 1 211 ? -8.583 8.254 -17.299 1.00 41.91 211 SER A O 1
ATOM 1644 N N . ARG A 1 212 ? -9.914 9.795 -16.362 1.00 41.81 212 ARG A N 1
ATOM 1645 C CA . ARG A 1 212 ? -10.275 10.420 -17.637 1.00 41.81 212 ARG A CA 1
ATOM 1646 C C . ARG A 1 212 ? -9.013 11.148 -18.115 1.00 41.81 212 ARG A C 1
ATOM 1648 O O . ARG A 1 212 ? -8.932 12.369 -18.005 1.00 41.81 212 ARG A O 1
ATOM 1655 N N . ALA A 1 213 ? -8.003 10.402 -18.557 1.00 41.75 213 ALA A N 1
ATOM 1656 C CA . ALA A 1 213 ? -6.848 10.852 -1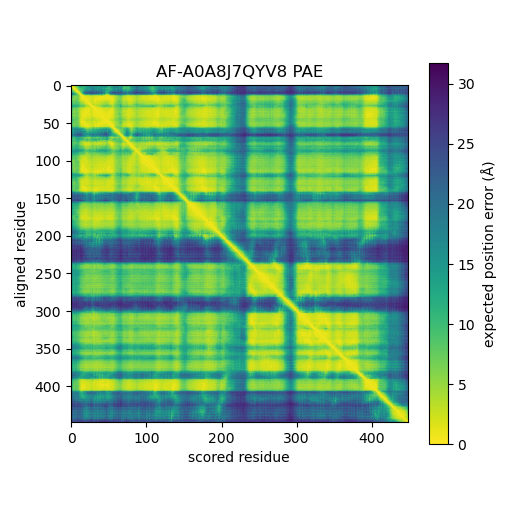9.274 1.00 41.75 213 ALA A CA 1
ATOM 1657 C C . ALA A 1 213 ? -7.486 11.504 -20.480 1.00 41.75 213 ALA A C 1
ATOM 1659 O O . ALA A 1 213 ? -8.155 10.865 -21.301 1.00 41.75 213 ALA A O 1
ATOM 1660 N N . ARG A 1 214 ? -7.485 12.835 -20.429 1.00 42.09 214 ARG A N 1
ATOM 1661 C CA . ARG A 1 214 ? -8.146 13.671 -21.413 1.00 42.09 214 ARG A CA 1
ATOM 1662 C C . ARG A 1 214 ? -7.685 13.179 -22.778 1.00 42.09 214 ARG A C 1
ATOM 1664 O O . ARG A 1 214 ? -6.506 12.884 -22.967 1.00 42.09 214 ARG A O 1
ATOM 1671 N N . LYS A 1 215 ? -8.608 13.154 -23.737 1.00 39.59 215 LYS A N 1
ATOM 1672 C CA . LYS A 1 215 ? -8.348 12.841 -25.152 1.00 39.59 215 LYS A CA 1
ATOM 1673 C C . LYS A 1 215 ? -7.208 13.677 -25.779 1.00 39.59 215 LYS A C 1
ATOM 1675 O O . LYS A 1 215 ? -6.802 13.393 -26.900 1.00 39.59 215 LYS A O 1
ATOM 1680 N N . ASP A 1 216 ? -6.663 14.653 -25.056 1.00 37.59 216 ASP A N 1
ATOM 1681 C CA . ASP A 1 216 ? -5.636 15.597 -25.486 1.00 37.59 216 ASP A CA 1
ATOM 1682 C C . ASP A 1 216 ? -4.185 15.094 -25.302 1.00 37.59 216 ASP A C 1
ATOM 1684 O O . ASP A 1 216 ? -3.242 15.737 -25.764 1.00 37.59 216 ASP A O 1
ATOM 1688 N N . GLU A 1 217 ? -3.950 13.930 -24.683 1.00 45.16 217 GLU A N 1
ATOM 1689 C CA . GLU A 1 217 ? -2.594 13.461 -24.319 1.00 45.16 217 GLU A CA 1
ATOM 1690 C C . GLU A 1 217 ? -1.809 12.761 -25.458 1.00 45.16 217 GLU A C 1
ATOM 1692 O O . GLU A 1 217 ? -0.855 12.010 -25.246 1.00 45.16 217 GLU A O 1
ATOM 1697 N N . VAL A 1 218 ? -2.168 13.076 -26.708 1.00 43.47 218 VAL A N 1
ATOM 1698 C CA . VAL A 1 218 ? -1.445 12.703 -27.944 1.00 43.47 218 VAL A CA 1
ATOM 1699 C C . VAL A 1 218 ? -0.281 13.678 -28.243 1.00 43.47 218 VAL A C 1
ATOM 1701 O O . VAL A 1 218 ? 0.482 13.485 -29.192 1.00 43.47 218 VAL A O 1
ATOM 1704 N N . ALA A 1 219 ? -0.094 14.722 -27.428 1.00 38.47 219 ALA A N 1
ATOM 1705 C CA . ALA A 1 219 ? 0.788 15.846 -27.747 1.00 38.47 219 ALA A CA 1
ATOM 1706 C C . ALA A 1 219 ? 2.290 15.664 -27.429 1.00 38.47 219 ALA A C 1
ATOM 1708 O O . ALA A 1 219 ? 3.088 16.460 -27.917 1.00 38.47 219 ALA A O 1
ATOM 1709 N N . ASN A 1 220 ? 2.732 14.620 -26.714 1.00 42.44 220 ASN A N 1
ATOM 1710 C CA . ASN A 1 220 ? 4.163 14.443 -26.388 1.00 42.44 220 ASN A CA 1
ATOM 1711 C C . ASN A 1 220 ? 4.954 13.686 -27.483 1.00 42.44 220 ASN A C 1
ATOM 1713 O O . ASN A 1 220 ? 5.716 12.760 -27.223 1.00 42.44 220 ASN A O 1
ATOM 1717 N N . ARG A 1 221 ? 4.727 14.058 -28.753 1.00 43.44 221 ARG A N 1
ATOM 1718 C CA . ARG A 1 221 ? 5.339 13.444 -29.952 1.00 43.44 221 ARG A CA 1
ATOM 1719 C C . ARG A 1 221 ? 6.724 14.006 -30.310 1.00 43.44 221 ARG A C 1
ATOM 1721 O O . ARG A 1 221 ? 7.301 13.563 -31.302 1.00 43.44 221 ARG A O 1
ATOM 1728 N N . SER A 1 222 ? 7.239 15.009 -29.599 1.00 37.88 222 SER A N 1
ATOM 1729 C CA . SER A 1 222 ? 8.414 15.779 -30.039 1.00 37.88 222 SER A CA 1
ATOM 1730 C C . SER A 1 222 ? 9.757 15.106 -29.742 1.00 37.88 222 SER A C 1
ATOM 1732 O O . SER A 1 222 ? 10.692 15.308 -30.511 1.00 37.88 222 SER A O 1
ATOM 1734 N N . THR A 1 223 ? 9.867 14.250 -28.724 1.00 41.56 223 THR A N 1
ATOM 1735 C CA . THR A 1 223 ? 11.183 13.735 -28.293 1.00 41.56 223 THR A CA 1
ATOM 1736 C C . THR A 1 223 ? 11.726 12.572 -29.144 1.00 41.56 223 THR A C 1
ATOM 1738 O O . THR A 1 223 ? 12.915 12.288 -29.075 1.00 41.56 223 THR A O 1
ATOM 1741 N N . TRP A 1 224 ? 10.917 11.928 -30.003 1.00 44.25 224 TRP A N 1
ATOM 1742 C CA . TRP A 1 224 ? 11.349 10.721 -30.747 1.00 44.25 224 TRP A CA 1
ATOM 1743 C C . TRP A 1 224 ? 11.004 10.677 -32.247 1.00 44.25 224 TRP A C 1
ATOM 1745 O O . TRP A 1 224 ? 11.117 9.628 -32.884 1.00 44.25 224 TRP A O 1
ATOM 1755 N N . ARG A 1 225 ? 10.682 11.818 -32.880 1.00 42.78 225 ARG A N 1
ATOM 1756 C CA . ARG A 1 225 ? 10.537 11.874 -34.356 1.00 42.78 225 ARG A CA 1
ATOM 1757 C C . ARG A 1 225 ? 11.816 11.493 -35.121 1.00 42.78 225 ARG A C 1
ATOM 1759 O O . ARG A 1 225 ? 11.715 11.148 -36.291 1.00 42.78 225 ARG A O 1
ATOM 1766 N N . ALA A 1 226 ? 12.980 11.477 -34.471 1.00 42.59 226 ALA A N 1
ATOM 1767 C CA . ALA A 1 226 ? 14.258 11.126 -35.093 1.00 42.59 226 ALA A CA 1
ATOM 1768 C C . ALA A 1 226 ? 14.447 9.624 -35.413 1.00 42.59 226 ALA A C 1
ATOM 1770 O O . ALA A 1 226 ? 15.409 9.282 -36.087 1.00 42.59 226 ALA A O 1
ATOM 1771 N N . PHE A 1 227 ? 13.553 8.727 -34.973 1.00 42.59 227 PHE A N 1
ATOM 1772 C CA . PHE A 1 227 ? 13.734 7.270 -35.133 1.00 42.59 227 PHE A CA 1
ATOM 1773 C C . PHE A 1 227 ? 12.737 6.585 -36.081 1.00 42.59 227 PHE A C 1
ATOM 1775 O O . PHE A 1 227 ? 12.816 5.376 -36.293 1.00 42.59 227 PHE A O 1
ATOM 1782 N N . ARG A 1 228 ? 11.801 7.330 -36.684 1.00 44.28 228 ARG A N 1
ATOM 1783 C CA . ARG A 1 228 ? 10.846 6.774 -37.656 1.00 44.28 228 ARG A CA 1
ATOM 1784 C C . ARG A 1 228 ? 11.319 7.011 -39.087 1.00 44.28 228 ARG A C 1
ATOM 1786 O O . ARG A 1 228 ? 10.850 7.922 -39.759 1.00 44.28 228 ARG A O 1
ATOM 1793 N N . SER A 1 229 ? 12.189 6.133 -39.566 1.00 42.75 229 SER A N 1
ATOM 1794 C CA . SER A 1 229 ? 12.423 5.933 -40.999 1.00 42.75 229 SER A CA 1
ATOM 1795 C C . SER A 1 229 ? 12.429 4.435 -41.305 1.00 42.75 229 SER A C 1
ATOM 1797 O O . SER A 1 229 ? 13.484 3.824 -41.430 1.00 42.75 229 SER A O 1
ATOM 1799 N N . ALA A 1 230 ? 11.238 3.833 -41.379 1.00 39.47 230 ALA A N 1
ATOM 1800 C CA . ALA A 1 230 ? 11.034 2.483 -41.910 1.00 39.47 230 ALA A CA 1
ATOM 1801 C C . ALA A 1 230 ? 9.682 2.406 -42.658 1.00 39.47 230 ALA A C 1
ATOM 1803 O O . ALA A 1 230 ? 8.702 2.979 -42.169 1.00 39.47 230 ALA A O 1
ATOM 1804 N N . PRO A 1 231 ? 9.616 1.759 -43.841 1.00 48.41 231 PRO A N 1
ATOM 1805 C CA . PRO A 1 231 ? 8.427 1.745 -44.688 1.00 48.41 231 PRO A CA 1
ATOM 1806 C C . PRO A 1 231 ? 7.406 0.647 -44.332 1.00 48.41 231 PRO A C 1
ATOM 1808 O O . PRO A 1 231 ? 7.672 -0.284 -43.579 1.00 48.41 231 PRO A O 1
ATOM 1811 N N . ALA A 1 232 ? 6.219 0.844 -44.911 1.00 52.09 232 ALA A N 1
ATOM 1812 C CA . ALA A 1 232 ? 4.926 0.178 -44.770 1.00 52.09 232 ALA A CA 1
ATOM 1813 C C . ALA A 1 232 ? 4.901 -1.340 -44.501 1.00 52.09 232 ALA A C 1
ATOM 1815 O O . ALA A 1 232 ? 5.159 -2.143 -45.390 1.00 52.09 232 ALA A O 1
ATOM 1816 N N . ALA A 1 233 ? 4.447 -1.689 -43.293 1.00 49.84 233 ALA A N 1
ATOM 1817 C CA . ALA A 1 233 ? 3.371 -2.643 -42.982 1.00 49.84 233 ALA A CA 1
ATOM 1818 C C . ALA A 1 233 ? 3.364 -2.847 -41.456 1.00 49.84 233 ALA A C 1
ATOM 1820 O O . ALA A 1 233 ? 3.906 -3.825 -40.955 1.00 49.84 233 ALA A O 1
ATOM 1821 N N . VAL A 1 234 ? 2.813 -1.896 -40.691 1.00 48.62 234 VAL A N 1
ATOM 1822 C CA . VAL A 1 234 ? 2.693 -2.053 -39.229 1.00 48.62 234 VAL A CA 1
ATOM 1823 C C . VAL A 1 234 ? 1.218 -2.252 -38.883 1.00 48.62 234 VAL A C 1
ATOM 1825 O O . VAL A 1 234 ? 0.482 -1.266 -38.793 1.00 48.62 234 VAL A O 1
ATOM 1828 N N . PRO A 1 235 ? 0.743 -3.504 -38.749 1.00 46.41 235 PRO A N 1
ATOM 1829 C CA . PRO A 1 235 ? -0.556 -3.778 -38.164 1.00 46.41 235 PRO A CA 1
ATOM 1830 C C . PRO A 1 235 ? -0.453 -3.666 -36.631 1.00 46.41 235 PRO A C 1
ATOM 1832 O O . PRO A 1 235 ? 0.551 -4.055 -36.042 1.00 46.41 235 PRO A O 1
ATOM 1835 N N . ALA A 1 236 ? -1.526 -3.166 -36.010 1.00 60.81 236 ALA A N 1
ATOM 1836 C CA . ALA A 1 236 ? -1.710 -2.840 -34.588 1.00 60.81 236 ALA A CA 1
ATOM 1837 C C . ALA A 1 236 ? -1.165 -1.475 -34.119 1.00 60.81 236 ALA A C 1
ATOM 1839 O O . ALA A 1 236 ? -0.053 -1.053 -34.425 1.00 60.81 236 ALA A O 1
ATOM 1840 N N . VAL A 1 237 ? -1.999 -0.772 -33.343 1.00 73.94 237 VAL A N 1
ATOM 1841 C CA . VAL A 1 237 ? -1.613 0.441 -32.614 1.00 73.94 237 VAL A CA 1
ATOM 1842 C C . VAL A 1 237 ? -0.482 0.056 -31.651 1.00 73.94 237 VAL A C 1
ATOM 1844 O O . VAL A 1 237 ? -0.694 -0.851 -30.841 1.00 73.94 237 VAL A O 1
ATOM 1847 N N . PRO A 1 238 ? 0.707 0.685 -31.732 1.00 78.19 238 PRO A N 1
ATOM 1848 C CA . PRO A 1 238 ? 1.825 0.335 -30.866 1.00 78.19 238 PRO A CA 1
ATOM 1849 C C . PRO A 1 238 ? 1.433 0.515 -29.399 1.00 78.19 238 PRO A C 1
ATOM 1851 O O . PRO A 1 238 ? 0.785 1.497 -29.028 1.00 78.19 238 PRO A O 1
ATOM 1854 N N . ARG A 1 239 ? 1.816 -0.453 -28.567 1.00 85.94 239 ARG A N 1
ATOM 1855 C CA . ARG A 1 239 ? 1.534 -0.444 -27.130 1.00 85.94 239 ARG A CA 1
ATOM 1856 C C . ARG A 1 239 ? 2.557 0.426 -26.418 1.00 85.94 239 ARG A C 1
ATOM 1858 O O . ARG A 1 239 ? 3.746 0.335 -26.710 1.00 85.94 239 ARG A O 1
ATOM 1865 N N . ARG A 1 240 ? 2.120 1.263 -25.480 1.00 89.69 240 ARG A N 1
ATOM 1866 C CA . ARG A 1 240 ? 3.035 2.166 -24.780 1.00 89.69 240 ARG A CA 1
ATOM 1867 C C . ARG A 1 240 ? 3.846 1.435 -23.712 1.00 89.69 240 ARG A C 1
ATOM 1869 O O . ARG 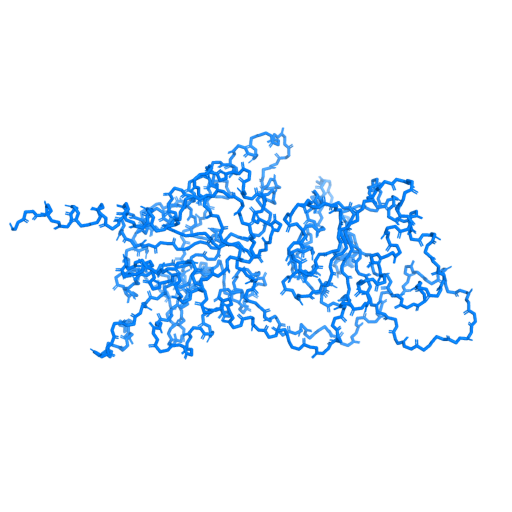A 1 240 ? 3.271 0.759 -22.868 1.00 89.69 240 ARG A O 1
ATOM 1876 N N . PHE A 1 241 ? 5.162 1.599 -23.728 1.00 92.81 241 PHE A N 1
ATOM 1877 C CA . PHE A 1 241 ? 6.075 1.135 -22.682 1.00 92.81 241 PHE A CA 1
ATOM 1878 C C . PHE A 1 241 ? 6.575 2.359 -21.924 1.00 92.81 241 PHE A C 1
ATOM 1880 O O . PHE A 1 241 ? 7.155 3.250 -22.538 1.00 92.81 241 PHE A O 1
ATOM 1887 N N . GLY A 1 242 ? 6.330 2.436 -20.620 1.00 91.12 242 GLY A N 1
ATOM 1888 C CA . GLY A 1 242 ? 6.751 3.572 -19.803 1.00 91.12 242 GLY A CA 1
ATOM 1889 C C . GLY A 1 242 ? 8.053 3.287 -19.081 1.00 91.12 242 GLY A C 1
ATOM 1890 O O . GLY A 1 242 ? 8.100 2.400 -18.239 1.00 91.12 242 GLY A O 1
ATOM 1891 N N . PHE A 1 243 ? 9.100 4.046 -19.381 1.00 91.62 243 PHE A N 1
ATOM 1892 C CA . PHE A 1 243 ? 10.385 3.969 -18.705 1.00 91.62 243 PHE A CA 1
ATOM 1893 C C . PHE A 1 243 ? 10.500 5.064 -17.644 1.00 91.62 243 PHE A C 1
ATOM 1895 O O . PHE A 1 243 ? 10.503 6.243 -17.996 1.00 91.62 243 PHE A O 1
ATOM 1902 N N . PHE A 1 244 ? 10.611 4.694 -16.369 1.00 90.62 244 PHE A N 1
ATOM 1903 C CA . PHE A 1 244 ? 10.615 5.642 -15.248 1.00 90.62 244 PHE A CA 1
ATOM 1904 C C . PHE A 1 244 ? 12.002 5.736 -14.604 1.00 90.62 244 PHE A C 1
ATOM 1906 O O . PHE A 1 244 ? 12.581 4.716 -14.228 1.00 90.62 244 PHE A O 1
ATOM 1913 N N . ALA A 1 245 ? 12.536 6.956 -14.487 1.00 87.44 245 ALA A N 1
ATOM 1914 C CA . ALA A 1 245 ? 13.828 7.224 -13.851 1.00 87.44 245 ALA A CA 1
ATOM 1915 C C . ALA A 1 245 ? 13.951 8.683 -13.371 1.00 87.44 245 ALA A C 1
ATOM 1917 O O . ALA A 1 245 ? 13.514 9.612 -14.042 1.00 87.44 245 ALA A O 1
ATOM 1918 N N . THR A 1 246 ? 14.650 8.917 -12.265 1.00 81.81 246 THR A N 1
ATOM 1919 C CA . THR A 1 246 ? 15.064 10.247 -11.778 1.00 81.81 246 THR A CA 1
ATOM 1920 C C . THR A 1 246 ? 15.986 10.970 -12.752 1.00 81.81 246 THR A C 1
ATOM 1922 O O . THR A 1 246 ? 15.917 12.192 -12.874 1.00 81.81 246 THR A O 1
ATOM 1925 N N . SER A 1 247 ? 16.858 10.240 -13.455 1.00 82.94 247 SER A N 1
ATOM 1926 C CA . SER A 1 247 ? 17.867 10.828 -14.335 1.00 82.94 247 SER A CA 1
ATOM 1927 C C . SER A 1 247 ? 18.185 9.952 -15.537 1.00 82.94 247 SER A C 1
ATOM 1929 O O . SER A 1 247 ? 18.585 8.798 -15.399 1.00 82.94 247 SER A O 1
ATOM 1931 N N . MET A 1 248 ? 18.150 10.551 -16.731 1.00 82.19 248 MET A N 1
ATOM 1932 C CA . MET A 1 248 ? 18.579 9.899 -17.977 1.00 82.19 248 MET A CA 1
ATOM 1933 C C . MET A 1 248 ? 20.073 9.568 -18.018 1.00 82.19 248 MET A C 1
ATOM 1935 O O . MET A 1 248 ? 20.519 8.786 -18.857 1.00 82.19 248 MET A O 1
ATOM 1939 N N . ASN A 1 249 ? 20.855 10.169 -17.123 1.00 84.19 249 ASN A N 1
ATOM 1940 C CA . ASN A 1 249 ? 22.292 9.953 -17.050 1.00 84.19 249 ASN A CA 1
ATOM 1941 C C . ASN A 1 249 ? 22.682 8.805 -16.116 1.00 84.19 249 ASN A C 1
ATOM 1943 O O . ASN A 1 249 ? 23.865 8.456 -16.086 1.00 84.19 249 ASN A O 1
ATOM 1947 N N . ALA A 1 250 ? 21.727 8.216 -15.387 1.00 80.94 250 ALA A N 1
ATOM 1948 C CA . ALA A 1 250 ? 22.008 7.110 -14.487 1.00 80.94 250 ALA A CA 1
ATOM 1949 C C . ALA A 1 250 ? 22.608 5.906 -15.253 1.00 80.94 250 ALA A C 1
ATOM 1951 O O . ALA A 1 250 ? 22.188 5.611 -16.380 1.00 80.94 250 ALA A O 1
ATOM 1952 N N . PRO A 1 251 ? 23.598 5.191 -14.679 1.00 83.31 251 PRO A N 1
ATOM 1953 C CA . PRO A 1 251 ? 24.243 4.053 -15.339 1.00 83.31 251 PRO A CA 1
ATOM 1954 C C . PRO A 1 251 ? 23.259 2.971 -15.799 1.00 83.31 251 PRO A C 1
ATOM 1956 O O . PRO A 1 251 ? 23.410 2.433 -16.895 1.00 83.31 251 PRO A O 1
ATOM 1959 N N . SER A 1 252 ? 22.228 2.706 -14.995 1.00 80.19 252 SER A N 1
ATOM 1960 C CA . SER A 1 252 ? 21.153 1.755 -15.284 1.00 80.19 252 SER A CA 1
ATOM 1961 C C . SER A 1 252 ? 20.371 2.130 -16.551 1.00 80.19 252 SER A C 1
ATOM 1963 O O . SER A 1 252 ? 20.152 1.281 -17.415 1.00 80.19 252 SER A O 1
ATOM 1965 N N . VAL A 1 253 ? 20.060 3.416 -16.739 1.00 83.81 253 VAL A N 1
ATOM 1966 C CA . VAL A 1 253 ? 19.400 3.939 -17.949 1.00 83.81 253 VAL A CA 1
ATOM 1967 C C . VAL A 1 253 ? 20.277 3.766 -19.188 1.00 83.81 253 VAL A C 1
ATOM 1969 O O . VAL A 1 253 ? 19.780 3.410 -20.255 1.00 83.81 253 VAL A O 1
ATOM 1972 N N . ARG A 1 254 ? 21.597 3.958 -19.068 1.00 87.25 254 ARG A N 1
ATOM 1973 C CA . ARG A 1 254 ? 22.532 3.746 -20.190 1.00 87.25 254 ARG A CA 1
ATOM 1974 C C . ARG A 1 254 ? 22.604 2.279 -20.607 1.00 87.25 254 ARG A C 1
ATOM 1976 O O . ARG A 1 254 ? 22.633 1.995 -21.800 1.00 87.25 254 ARG A O 1
ATOM 1983 N N . VAL A 1 255 ? 22.630 1.363 -19.637 1.00 85.88 255 VAL A N 1
ATOM 1984 C CA . VAL A 1 255 ? 22.610 -0.086 -19.895 1.00 85.88 255 VAL A CA 1
ATOM 1985 C C . VAL A 1 255 ? 21.296 -0.491 -20.561 1.00 85.88 255 VAL A C 1
ATOM 1987 O O . VAL A 1 255 ? 21.314 -1.219 -21.550 1.00 85.88 255 VAL A O 1
ATOM 1990 N N . PHE A 1 256 ? 20.174 0.042 -20.081 1.00 85.25 256 PHE A N 1
ATOM 1991 C CA . PHE A 1 256 ? 18.868 -0.190 -20.686 1.00 85.25 256 PHE A CA 1
ATOM 1992 C C . PHE A 1 256 ? 18.789 0.331 -22.127 1.00 85.25 256 PHE A C 1
ATOM 1994 O O . PHE A 1 256 ? 18.376 -0.401 -23.023 1.00 85.25 256 PHE A O 1
ATOM 2001 N N . LYS A 1 257 ? 19.255 1.563 -22.374 1.00 87.94 257 LYS A N 1
ATOM 2002 C CA . LYS A 1 257 ? 19.325 2.148 -23.720 1.00 87.94 257 LYS A CA 1
ATOM 2003 C C . LYS A 1 257 ? 20.171 1.289 -24.662 1.00 87.94 257 LYS A C 1
ATOM 2005 O O . LYS A 1 257 ? 19.732 0.998 -25.766 1.00 87.94 257 LYS A O 1
ATOM 2010 N N . PHE A 1 258 ? 21.337 0.835 -24.199 1.00 89.31 258 PHE A N 1
ATOM 2011 C CA . PHE A 1 258 ? 22.181 -0.082 -24.963 1.00 89.31 258 PHE A CA 1
ATOM 2012 C C . PHE A 1 258 ? 21.440 -1.381 -25.316 1.00 89.31 258 PHE A C 1
ATOM 2014 O O . PHE A 1 258 ? 21.510 -1.827 -26.455 1.00 89.31 258 PHE A O 1
ATOM 2021 N N . GLY A 1 259 ? 20.691 -1.961 -24.372 1.00 89.31 259 GLY A N 1
ATOM 2022 C CA . GLY A 1 259 ? 19.841 -3.123 -24.641 1.00 89.31 259 GLY A CA 1
ATOM 2023 C C . GLY A 1 259 ? 18.758 -2.834 -25.684 1.00 89.31 259 GLY A C 1
ATOM 2024 O O . GLY A 1 259 ? 18.590 -3.613 -26.618 1.00 89.31 259 GLY A O 1
ATOM 2025 N N . LEU A 1 260 ? 18.063 -1.697 -25.568 1.00 88.19 260 LEU A N 1
ATOM 2026 C CA . LEU A 1 260 ? 17.020 -1.274 -26.510 1.00 88.19 260 LEU A CA 1
ATOM 2027 C C . LEU A 1 260 ? 17.536 -1.061 -27.936 1.00 88.19 260 LEU A C 1
ATOM 2029 O O . LEU A 1 260 ? 16.836 -1.402 -28.891 1.00 88.19 260 LEU A O 1
ATOM 2033 N N . ASP A 1 261 ? 18.746 -0.521 -28.094 1.00 90.31 261 ASP A N 1
ATOM 2034 C CA . ASP A 1 261 ? 19.355 -0.296 -29.409 1.00 90.31 261 ASP A CA 1
ATOM 2035 C C . ASP A 1 261 ? 19.558 -1.618 -30.175 1.00 90.31 261 ASP A C 1
ATOM 2037 O O . ASP A 1 261 ? 19.459 -1.638 -31.408 1.00 90.31 261 ASP A O 1
ATOM 2041 N N . GLN A 1 262 ? 19.730 -2.723 -29.440 1.00 92.56 262 GLN A N 1
ATOM 2042 C CA . GLN A 1 262 ? 19.897 -4.082 -29.963 1.00 92.56 262 GLN A CA 1
ATOM 2043 C C . GLN A 1 262 ? 18.576 -4.842 -30.163 1.00 92.56 262 GLN A C 1
ATOM 2045 O O . GLN A 1 262 ? 18.571 -5.922 -30.753 1.00 92.56 262 GLN A O 1
ATOM 2050 N N . VAL A 1 263 ? 17.439 -4.309 -29.701 1.00 90.75 263 VAL A N 1
ATOM 2051 C CA . VAL A 1 263 ? 16.141 -4.975 -29.877 1.00 90.75 263 VAL A CA 1
ATOM 2052 C C . VAL A 1 263 ? 15.773 -5.010 -31.370 1.00 90.75 263 VAL A C 1
ATOM 2054 O O . VAL A 1 263 ? 15.856 -3.979 -32.043 1.00 90.75 263 VAL A O 1
ATOM 2057 N N . PRO A 1 264 ? 15.322 -6.147 -31.926 1.00 93.56 264 PRO A N 1
ATOM 2058 C CA . PRO A 1 264 ? 14.919 -6.219 -33.329 1.00 93.56 264 PRO A CA 1
ATOM 2059 C C . PRO A 1 264 ? 13.844 -5.195 -33.725 1.00 93.56 264 PRO A C 1
ATOM 2061 O O . PRO A 1 264 ? 12.992 -4.805 -32.920 1.00 93.56 264 PRO A O 1
ATOM 2064 N N . ILE A 1 265 ? 13.910 -4.715 -34.971 1.00 91.00 265 ILE A N 1
ATOM 2065 C CA . ILE A 1 265 ? 13.068 -3.612 -35.463 1.00 91.00 265 ILE A CA 1
ATOM 2066 C C . ILE A 1 265 ? 11.573 -3.962 -35.470 1.00 91.00 265 ILE A C 1
ATOM 2068 O O . ILE A 1 265 ? 10.745 -3.098 -35.195 1.00 91.00 265 ILE A O 1
ATOM 2072 N N . ASP A 1 266 ? 11.232 -5.229 -35.705 1.00 90.62 266 ASP A N 1
ATOM 2073 C CA . ASP A 1 266 ? 9.873 -5.780 -35.657 1.00 90.62 266 ASP A CA 1
ATOM 2074 C C . ASP A 1 266 ? 9.268 -5.701 -34.252 1.00 90.62 266 ASP A C 1
ATOM 2076 O O . ASP A 1 266 ? 8.088 -5.385 -34.094 1.00 90.62 266 ASP A O 1
ATOM 2080 N N . LEU A 1 267 ? 10.077 -5.949 -33.218 1.00 90.12 267 LEU A N 1
ATOM 2081 C CA . LEU A 1 267 ? 9.638 -5.818 -31.834 1.00 90.12 267 LEU A CA 1
ATOM 2082 C C . LEU A 1 267 ? 9.528 -4.340 -31.444 1.00 90.12 267 LEU A C 1
ATOM 2084 O O . LEU A 1 267 ? 8.540 -3.944 -30.833 1.00 90.12 267 LEU A O 1
ATOM 2088 N N . ARG A 1 268 ? 10.490 -3.501 -31.860 1.00 88.38 268 ARG A N 1
ATOM 2089 C CA . ARG A 1 268 ? 10.432 -2.041 -31.650 1.00 88.38 268 ARG A CA 1
ATOM 2090 C C . ARG A 1 268 ? 9.210 -1.396 -32.299 1.00 88.38 268 ARG A C 1
ATOM 2092 O O . ARG A 1 268 ? 8.607 -0.522 -31.688 1.00 88.38 268 ARG A O 1
ATOM 2099 N N . ALA A 1 269 ? 8.806 -1.844 -33.486 1.00 88.31 269 ALA A N 1
ATOM 2100 C CA . ALA A 1 269 ? 7.636 -1.316 -34.188 1.00 88.31 269 ALA A CA 1
ATOM 2101 C C . ALA A 1 269 ? 6.306 -1.549 -33.442 1.00 88.31 269 ALA A C 1
ATOM 2103 O O . ALA A 1 269 ? 5.348 -0.814 -33.669 1.00 88.31 269 ALA A O 1
ATOM 2104 N N . GLN A 1 270 ? 6.250 -2.529 -32.533 1.00 88.38 270 GLN A N 1
ATOM 2105 C CA . GLN A 1 270 ? 5.069 -2.830 -31.711 1.00 88.38 270 GLN A CA 1
ATOM 2106 C C . GLN A 1 270 ? 4.969 -1.958 -30.450 1.00 88.38 270 GLN A C 1
ATOM 2108 O O . GLN A 1 270 ? 3.979 -2.047 -29.720 1.00 88.38 270 GLN A O 1
ATOM 2113 N N . MET A 1 271 ? 5.977 -1.124 -30.180 1.00 89.69 271 MET A N 1
ATOM 2114 C CA . MET A 1 271 ? 6.117 -0.385 -28.928 1.00 89.69 271 MET A CA 1
ATOM 2115 C C . MET A 1 271 ? 6.149 1.131 -29.162 1.00 89.69 271 MET A C 1
ATOM 2117 O O . MET A 1 271 ? 6.799 1.628 -30.080 1.00 89.69 271 MET A O 1
ATOM 2121 N N . ASP A 1 272 ? 5.478 1.877 -28.289 1.00 88.69 272 ASP A N 1
ATOM 2122 C CA . ASP A 1 272 ? 5.623 3.327 -28.127 1.00 88.69 272 ASP A CA 1
ATOM 2123 C C . ASP A 1 272 ? 6.355 3.590 -26.806 1.00 88.69 272 ASP A C 1
ATOM 2125 O O . ASP A 1 272 ? 5.763 3.493 -25.735 1.00 88.69 272 ASP A O 1
ATOM 2129 N N . LEU A 1 273 ? 7.662 3.852 -26.843 1.00 88.06 273 LEU A N 1
ATOM 2130 C CA . LEU A 1 273 ? 8.439 4.054 -25.619 1.00 88.06 273 LEU A CA 1
ATOM 2131 C C . LEU A 1 273 ? 8.248 5.484 -25.084 1.00 88.06 273 LEU A C 1
ATOM 2133 O O . LEU A 1 273 ? 8.750 6.446 -25.666 1.00 88.06 273 LEU A O 1
ATOM 2137 N N . GLY A 1 274 ? 7.559 5.616 -23.952 1.00 86.62 274 GLY A N 1
ATOM 2138 C CA . GLY A 1 274 ? 7.496 6.836 -23.151 1.00 86.62 274 GLY A CA 1
ATOM 2139 C C . GLY A 1 274 ? 8.617 6.856 -22.115 1.00 86.62 274 GLY A C 1
ATOM 2140 O O . GLY A 1 274 ? 8.878 5.847 -21.471 1.00 86.62 274 GLY A O 1
ATOM 2141 N N . VAL A 1 275 ? 9.287 7.994 -21.942 1.00 87.06 275 VAL A N 1
ATOM 2142 C CA . VAL A 1 275 ? 10.328 8.176 -20.921 1.00 87.06 275 VAL A CA 1
ATOM 2143 C C . VAL A 1 275 ? 9.853 9.222 -19.923 1.00 87.06 275 VAL A C 1
ATOM 2145 O O . VAL A 1 275 ? 9.530 10.345 -20.310 1.00 87.06 275 VAL A O 1
ATOM 2148 N N . TYR A 1 276 ? 9.833 8.844 -18.651 1.00 85.75 276 TYR A N 1
ATOM 2149 C CA . TYR A 1 276 ? 9.260 9.600 -17.551 1.00 85.75 276 TYR A CA 1
ATOM 2150 C C . TYR A 1 276 ? 10.329 9.887 -16.494 1.00 85.75 276 TYR A C 1
ATOM 2152 O O . TYR A 1 276 ? 10.817 9.006 -15.791 1.00 85.75 276 TYR A O 1
ATOM 2160 N N . THR A 1 277 ? 10.687 11.159 -16.406 1.00 84.00 277 THR A N 1
ATOM 2161 C CA . THR A 1 277 ? 11.634 11.765 -15.468 1.00 84.00 277 THR A CA 1
ATOM 2162 C C . THR A 1 277 ? 10.993 12.974 -14.782 1.00 84.00 277 THR A C 1
ATOM 2164 O O . THR A 1 277 ? 9.991 13.486 -15.299 1.00 84.00 277 THR A O 1
ATOM 2167 N N . PRO A 1 278 ? 11.564 13.500 -13.679 1.00 78.56 278 PRO A N 1
ATOM 2168 C CA . PRO A 1 278 ? 11.094 14.741 -13.060 1.00 78.56 278 PRO A CA 1
ATOM 2169 C C . PRO A 1 278 ? 10.924 15.878 -14.059 1.00 78.56 278 PRO A C 1
ATOM 2171 O O . PRO A 1 278 ? 9.898 16.549 -14.068 1.00 78.56 278 PRO A O 1
ATOM 2174 N N . ALA A 1 279 ? 11.892 16.035 -14.966 1.00 75.06 279 ALA A N 1
ATOM 2175 C CA . ALA A 1 279 ? 11.856 17.070 -15.990 1.00 75.06 279 ALA A CA 1
ATOM 2176 C C . ALA A 1 279 ? 10.689 16.882 -16.973 1.00 75.06 279 ALA A C 1
ATOM 2178 O O . ALA A 1 279 ? 10.010 17.842 -17.311 1.00 75.06 279 ALA A O 1
ATOM 2179 N N . SER A 1 280 ? 10.413 15.653 -17.418 1.00 70.75 280 SER A N 1
ATOM 2180 C CA . SER A 1 280 ? 9.348 15.404 -18.404 1.00 70.75 280 SER A CA 1
ATOM 2181 C C . SER A 1 280 ? 7.936 15.415 -17.818 1.00 70.75 280 SER A C 1
ATOM 2183 O O . SER A 1 280 ? 6.973 15.577 -18.562 1.00 70.75 280 SER A O 1
ATOM 2185 N N . LEU A 1 281 ? 7.803 15.171 -16.514 1.00 65.81 281 LEU A N 1
ATOM 2186 C CA . LEU A 1 281 ? 6.508 15.097 -15.839 1.00 65.81 281 LEU A CA 1
ATOM 2187 C C . LEU A 1 281 ? 6.158 16.409 -15.103 1.00 65.81 281 LEU A C 1
ATOM 2189 O O . LEU A 1 281 ? 4.981 16.747 -15.015 1.00 65.81 281 LEU A O 1
ATOM 2193 N N . GLY A 1 282 ? 7.154 17.182 -14.652 1.00 58.97 282 GLY A N 1
ATOM 2194 C CA . GLY A 1 282 ? 6.966 18.422 -13.887 1.00 58.97 282 GLY A CA 1
ATOM 2195 C C . GLY A 1 282 ? 6.809 19.708 -14.712 1.00 58.97 282 GLY A C 1
ATOM 2196 O O . GLY A 1 282 ? 6.456 20.748 -14.155 1.00 58.97 282 GLY A O 1
ATOM 2197 N N . ASP A 1 283 ? 7.025 19.681 -16.031 1.00 48.06 283 ASP A N 1
ATOM 2198 C CA . ASP A 1 283 ? 7.090 20.902 -16.853 1.00 48.06 283 ASP A CA 1
ATOM 2199 C C . ASP A 1 283 ? 5.733 21.370 -17.424 1.00 48.06 283 ASP A C 1
ATOM 2201 O O . ASP A 1 283 ? 5.615 21.792 -18.573 1.00 48.06 283 ASP A O 1
ATOM 2205 N N . ARG A 1 284 ? 4.659 21.291 -16.624 1.00 50.47 284 ARG A N 1
ATOM 2206 C CA . ARG A 1 284 ? 3.352 21.888 -16.985 1.00 50.47 284 ARG A CA 1
ATOM 2207 C C . ARG A 1 284 ? 3.140 23.295 -16.418 1.00 50.47 284 ARG A C 1
ATOM 2209 O O . ARG A 1 284 ? 2.170 23.950 -16.792 1.00 50.47 284 ARG A O 1
ATOM 2216 N N . THR A 1 285 ? 4.037 23.793 -15.561 1.00 43.44 285 THR A N 1
ATOM 2217 C CA . THR A 1 285 ? 3.903 25.120 -14.923 1.00 43.44 285 THR A CA 1
ATOM 2218 C C . THR A 1 285 ? 5.048 26.103 -15.192 1.00 43.44 285 THR A C 1
ATOM 2220 O O . THR A 1 285 ? 4.956 27.245 -14.742 1.00 43.44 285 THR A O 1
ATOM 2223 N N . ALA A 1 286 ? 6.098 25.750 -15.946 1.00 45.62 286 ALA A N 1
ATOM 2224 C CA . ALA A 1 286 ? 7.229 26.664 -16.187 1.00 45.62 286 ALA A CA 1
ATOM 2225 C C . ALA A 1 286 ? 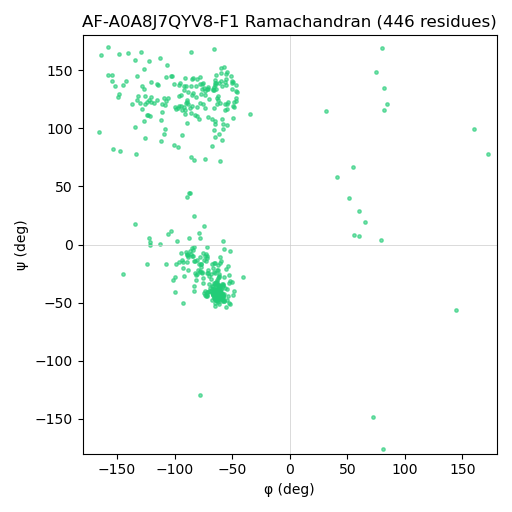6.976 27.757 -17.248 1.00 45.62 286 ALA A C 1
ATOM 2227 O O . ALA A 1 286 ? 7.884 28.504 -17.598 1.00 45.62 286 ALA A O 1
ATOM 2228 N N . GLY A 1 287 ? 5.732 27.938 -17.707 1.00 40.16 287 GLY A N 1
ATOM 2229 C CA . GLY A 1 287 ? 5.348 29.076 -18.553 1.00 40.16 287 GLY A CA 1
ATOM 2230 C C . GLY A 1 287 ? 5.291 30.431 -17.826 1.00 40.16 287 GLY A C 1
ATOM 2231 O O . GLY A 1 287 ? 4.998 31.445 -18.450 1.00 40.16 287 GLY A O 1
ATOM 2232 N N . SER A 1 288 ? 5.539 30.483 -16.514 1.00 43.44 288 SER A N 1
ATOM 2233 C CA . SER A 1 288 ? 5.402 31.711 -15.725 1.00 43.44 288 SER A CA 1
ATOM 2234 C C . SER A 1 288 ? 6.315 31.694 -14.496 1.00 43.44 288 SER A C 1
ATOM 2236 O O . SER A 1 288 ? 5.865 31.395 -13.390 1.00 43.44 288 SER A O 1
ATOM 2238 N N . LYS A 1 289 ? 7.593 32.045 -14.662 1.00 42.84 289 LYS A N 1
ATOM 2239 C CA . LYS A 1 289 ? 8.378 32.742 -13.624 1.00 42.84 289 LYS A CA 1
ATOM 2240 C C . LYS A 1 289 ? 9.664 33.304 -14.229 1.00 42.84 289 LYS A C 1
ATOM 2242 O O . LYS A 1 289 ? 10.662 32.608 -14.382 1.00 42.84 289 LYS A O 1
ATOM 2247 N N . LYS A 1 290 ? 9.604 34.591 -14.584 1.00 43.31 290 LYS A N 1
ATOM 2248 C CA . LYS A 1 290 ? 10.782 35.438 -14.776 1.00 43.31 290 LYS A CA 1
ATOM 2249 C C . LYS A 1 290 ? 11.494 35.631 -13.433 1.00 43.31 290 LYS A C 1
ATOM 2251 O O . LYS A 1 290 ? 10.843 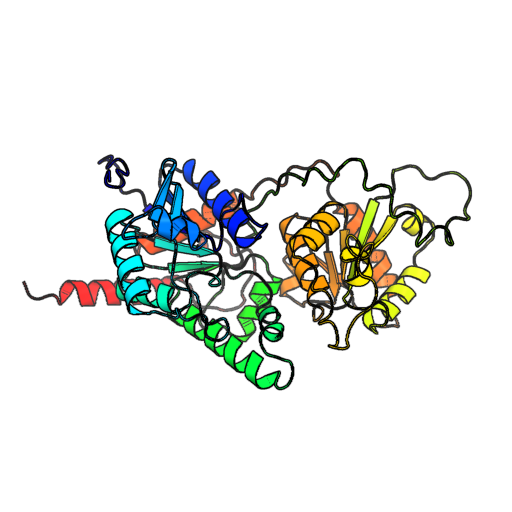35.916 -12.434 1.00 43.31 290 LYS A O 1
ATOM 2256 N N . GLU A 1 291 ? 12.809 35.447 -13.489 1.00 43.47 291 GLU A N 1
ATOM 2257 C CA . GLU A 1 291 ? 13.890 36.127 -12.761 1.00 43.47 291 GLU A CA 1
ATOM 2258 C C . GLU A 1 291 ? 13.611 36.648 -11.343 1.00 43.47 291 GLU A C 1
ATOM 2260 O O . GLU A 1 291 ? 12.921 37.644 -11.142 1.00 43.47 291 GLU A O 1
ATOM 2265 N N . GLY A 1 292 ? 14.298 36.059 -10.359 1.00 43.50 292 GLY A N 1
ATOM 2266 C CA . GLY A 1 292 ? 14.533 36.734 -9.086 1.00 43.50 292 GLY A CA 1
ATOM 2267 C C . GLY A 1 292 ? 14.900 35.818 -7.924 1.00 43.50 292 GLY A C 1
ATOM 2268 O O . GLY A 1 292 ? 14.018 35.327 -7.232 1.00 43.50 292 GLY A O 1
ATOM 2269 N N . ARG A 1 293 ? 16.208 35.746 -7.653 1.00 39.38 293 ARG A N 1
ATOM 2270 C CA . ARG A 1 293 ? 16.889 35.279 -6.427 1.00 39.38 293 ARG A CA 1
ATOM 2271 C C . ARG A 1 293 ? 17.152 33.777 -6.262 1.00 39.38 293 ARG A C 1
ATOM 2273 O O . ARG A 1 293 ? 16.268 32.933 -6.189 1.00 39.38 293 ARG A O 1
ATOM 2280 N N . SER A 1 294 ? 18.451 33.528 -6.126 1.00 42.09 294 SER A N 1
ATOM 2281 C CA . SER A 1 294 ? 19.147 32.322 -5.708 1.00 42.09 294 SER A CA 1
ATOM 2282 C C . SER A 1 294 ? 18.659 31.802 -4.354 1.00 42.09 294 SER A C 1
ATOM 2284 O O . SER A 1 294 ? 19.049 32.313 -3.309 1.00 42.09 294 SER A O 1
ATOM 2286 N N . ASN A 1 295 ? 17.845 30.760 -4.400 1.00 37.53 295 ASN A N 1
ATOM 2287 C CA . ASN A 1 295 ? 17.925 29.609 -3.510 1.00 37.53 295 ASN A CA 1
ATOM 2288 C C . ASN A 1 295 ? 17.848 28.412 -4.457 1.00 37.53 295 ASN A C 1
ATOM 2290 O O . ASN A 1 295 ? 16.977 28.409 -5.328 1.00 37.53 295 ASN A O 1
ATOM 2294 N N . GLU A 1 296 ? 18.787 27.467 -4.372 1.00 32.12 296 GLU A N 1
ATOM 2295 C CA . GLU A 1 296 ? 18.745 26.251 -5.192 1.00 32.12 296 GLU A CA 1
ATOM 2296 C C . GLU A 1 296 ? 17.336 25.648 -5.107 1.00 32.12 296 GLU A C 1
ATOM 2298 O O . GLU A 1 296 ? 16.875 25.338 -4.004 1.00 32.12 296 GLU A O 1
ATOM 2303 N N . PRO A 1 297 ? 16.600 25.543 -6.227 1.00 35.50 297 PRO A N 1
ATOM 2304 C CA . PRO A 1 297 ? 15.286 24.940 -6.193 1.00 35.50 297 PRO A CA 1
ATOM 2305 C C . PRO A 1 297 ? 15.487 23.471 -5.832 1.00 35.50 297 PRO A C 1
ATOM 2307 O O . PRO A 1 297 ? 16.139 22.734 -6.573 1.00 35.50 297 PRO A O 1
ATOM 2310 N N . SER A 1 298 ? 14.934 23.045 -4.692 1.00 43.25 298 SER A N 1
ATOM 2311 C CA . SER A 1 298 ? 14.742 21.624 -4.417 1.00 43.25 298 SER A CA 1
ATOM 2312 C C . SER A 1 298 ? 14.093 21.022 -5.658 1.00 43.25 298 SER A C 1
ATOM 2314 O O . SER A 1 298 ? 13.069 21.543 -6.117 1.00 43.25 298 SER A O 1
ATOM 2316 N N . ALA A 1 299 ? 14.739 20.013 -6.248 1.00 41.69 299 ALA A N 1
ATOM 2317 C CA . ALA A 1 299 ? 14.296 19.407 -7.496 1.00 41.69 299 ALA A CA 1
ATOM 2318 C C . ALA A 1 299 ? 12.782 19.142 -7.416 1.00 41.69 299 ALA A C 1
ATOM 2320 O O . ALA A 1 299 ? 12.325 18.649 -6.383 1.00 41.69 299 ALA A O 1
ATOM 2321 N N . PRO A 1 300 ? 11.987 19.520 -8.434 1.00 47.81 300 PRO A N 1
ATOM 2322 C CA . PRO A 1 300 ? 10.541 19.371 -8.368 1.00 47.81 300 PRO A CA 1
ATOM 2323 C C . PRO A 1 300 ? 10.207 17.894 -8.147 1.00 47.81 300 PRO A C 1
ATOM 2325 O O . PRO A 1 300 ? 10.403 17.064 -9.035 1.00 47.81 300 PRO A O 1
ATOM 2328 N N . HIS A 1 301 ? 9.751 17.567 -6.937 1.00 57.47 301 HIS A N 1
ATOM 2329 C CA . HIS A 1 301 ? 9.261 16.237 -6.616 1.00 57.47 301 HIS A CA 1
ATOM 2330 C C . HIS A 1 301 ? 8.039 15.972 -7.486 1.00 57.47 301 HIS A C 1
ATOM 2332 O O . HIS A 1 301 ? 7.095 16.769 -7.511 1.00 57.47 301 HIS A O 1
ATOM 2338 N N . LEU A 1 302 ? 8.074 14.861 -8.213 1.00 64.38 302 LEU A N 1
ATOM 2339 C CA . LEU A 1 302 ? 6.912 14.410 -8.954 1.00 64.38 302 LEU A CA 1
ATOM 2340 C C . LEU A 1 302 ? 5.811 14.031 -7.992 1.00 64.38 302 LEU A C 1
ATOM 2342 O O . LEU A 1 302 ? 6.052 13.362 -6.990 1.00 64.38 302 LEU A O 1
ATOM 2346 N N . LYS A 1 303 ? 4.596 14.469 -8.304 1.00 73.56 303 LYS A N 1
ATOM 2347 C CA . LYS A 1 303 ? 3.441 14.102 -7.493 1.00 73.56 303 LYS A CA 1
ATOM 2348 C C . LYS A 1 303 ? 3.052 12.675 -7.854 1.00 73.56 303 LYS A C 1
ATOM 2350 O O . LYS A 1 303 ? 2.963 12.352 -9.036 1.00 73.56 303 LYS A O 1
ATOM 2355 N N . ASP A 1 304 ? 2.712 11.854 -6.863 1.00 75.75 304 ASP A N 1
ATOM 2356 C CA . ASP A 1 304 ? 2.240 10.473 -7.071 1.00 75.75 304 ASP A CA 1
ATOM 2357 C C . ASP A 1 304 ? 1.118 10.376 -8.111 1.00 75.75 304 ASP A C 1
ATOM 2359 O O . ASP A 1 304 ? 1.042 9.424 -8.884 1.00 75.75 304 ASP A O 1
ATOM 2363 N N . ARG A 1 305 ? 0.278 11.415 -8.189 1.00 78.81 305 ARG A N 1
ATOM 2364 C CA . ARG A 1 305 ? -0.760 11.555 -9.212 1.00 78.81 305 ARG A CA 1
ATOM 2365 C C . ARG A 1 305 ? -0.209 11.544 -10.643 1.00 78.81 305 ARG A C 1
ATOM 2367 O O . ARG A 1 305 ? -0.814 10.923 -11.506 1.00 78.81 305 ARG A O 1
ATOM 2374 N N . GLU A 1 306 ? 0.891 12.244 -10.905 1.00 83.25 306 GLU A N 1
ATOM 2375 C CA . GLU A 1 306 ? 1.502 12.341 -12.239 1.00 83.25 306 GLU A CA 1
ATOM 2376 C C . GLU A 1 306 ? 2.138 11.010 -12.640 1.00 83.25 306 GLU A C 1
ATOM 2378 O O . GLU A 1 306 ? 1.984 10.577 -13.779 1.00 83.25 306 GLU A O 1
ATOM 2383 N N . ILE A 1 307 ? 2.792 10.334 -11.689 1.00 85.38 307 ILE A N 1
ATOM 2384 C CA . ILE A 1 307 ? 3.326 8.983 -11.898 1.00 85.38 307 ILE A CA 1
ATOM 2385 C C . ILE A 1 307 ? 2.177 8.019 -12.196 1.00 85.38 307 ILE A C 1
ATOM 2387 O O . ILE A 1 307 ? 2.246 7.291 -13.181 1.00 85.38 307 ILE A O 1
ATOM 2391 N N . ARG A 1 308 ? 1.087 8.068 -11.422 1.00 84.19 308 ARG A N 1
ATOM 2392 C CA . ARG A 1 308 ? -0.116 7.273 -11.685 1.00 84.19 308 ARG A CA 1
ATOM 2393 C C . ARG A 1 308 ? -0.682 7.494 -13.072 1.00 84.19 308 ARG A C 1
ATOM 2395 O O . ARG A 1 308 ? -0.909 6.525 -13.792 1.00 84.19 308 ARG A O 1
ATOM 2402 N N . ASP A 1 309 ? -0.940 8.749 -13.418 1.00 83.06 309 ASP A N 1
ATOM 2403 C CA . ASP A 1 309 ? -1.550 9.091 -14.698 1.00 83.06 309 ASP A CA 1
ATOM 2404 C C . ASP A 1 309 ? -0.622 8.685 -15.865 1.00 83.06 309 ASP A C 1
ATOM 2406 O O . ASP A 1 309 ? -1.101 8.296 -16.922 1.00 83.06 309 ASP A O 1
ATOM 2410 N N . ALA A 1 310 ? 0.703 8.692 -15.677 1.00 87.56 310 ALA A N 1
ATOM 2411 C CA . ALA A 1 310 ? 1.648 8.163 -16.660 1.00 87.56 310 ALA A CA 1
ATOM 2412 C C . ALA A 1 310 ? 1.628 6.628 -16.749 1.00 87.56 310 ALA A C 1
ATOM 2414 O O . ALA A 1 310 ? 1.633 6.078 -17.852 1.00 87.56 310 ALA A O 1
ATOM 2415 N N . VAL A 1 311 ? 1.597 5.933 -15.609 1.00 89.44 311 VAL A N 1
ATOM 2416 C CA . VAL A 1 311 ? 1.553 4.465 -15.548 1.00 89.44 311 VAL A CA 1
ATOM 2417 C C . VAL A 1 311 ? 0.277 3.926 -16.191 1.00 89.44 311 VAL A C 1
ATOM 2419 O O . VAL A 1 311 ? 0.369 2.986 -16.972 1.00 89.44 311 VAL A O 1
ATOM 2422 N N . SER A 1 312 ? -0.879 4.565 -15.986 1.00 84.56 312 SER A N 1
ATOM 2423 C CA . SER A 1 312 ? -2.152 4.115 -16.575 1.00 84.56 312 SER A CA 1
ATOM 2424 C C . SER A 1 312 ? -2.214 4.213 -18.102 1.00 84.56 312 SER A C 1
ATOM 2426 O O . SER A 1 312 ? -3.072 3.599 -18.734 1.00 84.56 312 SER A O 1
ATOM 2428 N N . LEU A 1 313 ? -1.297 4.962 -18.720 1.00 86.19 313 LEU A N 1
ATOM 2429 C CA . LEU A 1 313 ? -1.145 5.020 -20.174 1.00 86.19 313 LEU A CA 1
ATOM 2430 C C . LEU A 1 313 ? -0.258 3.898 -20.722 1.00 86.19 313 LEU A C 1
ATOM 2432 O O . LEU A 1 313 ? -0.121 3.781 -21.941 1.00 86.19 313 LEU A O 1
ATOM 2436 N N . CYS A 1 314 ? 0.397 3.127 -19.857 1.00 89.75 314 CYS A N 1
ATOM 2437 C CA . CYS A 1 314 ? 1.383 2.130 -20.236 1.00 89.75 314 CYS A CA 1
ATOM 2438 C C . CYS A 1 314 ? 0.751 0.738 -20.323 1.00 89.75 314 CYS A C 1
ATOM 2440 O O . CYS A 1 314 ? 0.004 0.309 -19.455 1.00 89.75 314 CYS A O 1
ATOM 2442 N N . ALA A 1 315 ? 1.114 -0.010 -21.359 1.00 90.19 315 ALA A N 1
ATOM 2443 C CA . ALA A 1 315 ? 0.871 -1.445 -21.434 1.00 90.19 315 ALA A CA 1
ATOM 2444 C C . ALA A 1 315 ? 1.901 -2.244 -20.619 1.00 90.19 315 ALA A C 1
ATOM 2446 O O . ALA A 1 315 ? 1.656 -3.397 -20.275 1.00 90.19 315 ALA A O 1
ATOM 2447 N N . CYS A 1 316 ? 3.067 -1.652 -20.360 1.00 94.06 316 CYS A N 1
ATOM 2448 C CA . CYS A 1 316 ? 4.128 -2.211 -19.536 1.00 94.06 316 CYS A CA 1
ATOM 2449 C C . CYS A 1 316 ? 4.968 -1.072 -18.947 1.00 94.06 316 CYS A C 1
ATOM 2451 O O . CYS A 1 316 ? 5.253 -0.085 -19.636 1.00 94.06 316 CYS A O 1
ATOM 2453 N N . VAL A 1 317 ? 5.371 -1.213 -17.688 1.00 94.25 317 VAL A N 1
ATOM 2454 C CA . VAL A 1 317 ? 6.310 -0.309 -17.021 1.00 94.25 317 VAL A CA 1
ATOM 2455 C C . VAL A 1 317 ? 7.693 -0.934 -17.014 1.00 94.25 317 VAL A C 1
ATOM 2457 O O . VAL A 1 317 ? 7.855 -2.128 -16.788 1.00 94.25 317 VAL A O 1
ATOM 2460 N N . VAL A 1 318 ? 8.710 -0.125 -17.274 1.00 93.75 318 VAL A N 1
ATOM 2461 C CA . VAL A 1 318 ? 10.097 -0.561 -17.290 1.00 93.75 318 VAL A CA 1
ATOM 2462 C C . VAL A 1 318 ? 10.910 0.310 -16.354 1.00 93.75 318 VAL A C 1
ATOM 2464 O O . VAL A 1 318 ? 10.902 1.538 -16.450 1.00 93.75 318 VAL A O 1
ATOM 2467 N N . VAL A 1 319 ? 11.638 -0.341 -15.459 1.00 91.75 319 VAL A N 1
ATOM 2468 C CA . VAL A 1 319 ? 12.520 0.314 -14.502 1.00 91.75 319 VAL A CA 1
ATOM 2469 C C . VAL A 1 319 ? 13.897 -0.319 -14.565 1.00 91.75 319 VAL A C 1
ATOM 2471 O O . VAL A 1 319 ? 14.041 -1.536 -14.651 1.00 91.75 319 VAL A O 1
ATOM 2474 N N . ALA A 1 320 ? 14.931 0.517 -14.551 1.00 86.69 320 ALA A N 1
ATOM 2475 C CA . ALA A 1 320 ? 16.313 0.046 -14.606 1.00 86.69 320 ALA A CA 1
ATOM 2476 C C . ALA A 1 320 ? 16.983 0.004 -13.224 1.00 86.69 320 ALA A C 1
ATOM 2478 O O . ALA A 1 320 ? 18.018 -0.638 -13.062 1.00 86.69 320 ALA A O 1
ATOM 2479 N N . ASP A 1 321 ? 16.413 0.691 -12.235 1.00 84.69 321 ASP A N 1
ATOM 2480 C CA . ASP A 1 321 ? 16.922 0.750 -10.870 1.00 84.69 321 ASP A CA 1
ATOM 2481 C C . ASP A 1 321 ? 15.751 0.915 -9.899 1.00 84.69 321 ASP A C 1
ATOM 2483 O O . ASP A 1 321 ? 14.934 1.812 -10.068 1.00 84.69 321 ASP A O 1
ATOM 2487 N N . LEU A 1 322 ? 15.657 0.041 -8.898 1.00 80.12 322 LEU A N 1
ATOM 2488 C CA . LEU A 1 322 ? 14.616 0.101 -7.865 1.00 80.12 322 LEU A CA 1
ATOM 2489 C C . LEU A 1 322 ? 15.028 0.952 -6.659 1.00 80.12 322 LEU A C 1
ATOM 2491 O O . LEU A 1 322 ? 14.204 1.205 -5.783 1.00 80.12 322 LEU A O 1
ATOM 2495 N N . ALA A 1 323 ? 16.289 1.392 -6.591 1.00 77.88 323 ALA A N 1
ATOM 2496 C CA . ALA A 1 323 ? 16.719 2.403 -5.628 1.00 77.88 323 ALA A CA 1
ATOM 2497 C C . ALA A 1 323 ? 16.236 3.813 -6.011 1.00 77.88 323 ALA A C 1
ATOM 2499 O O . ALA A 1 323 ? 16.300 4.728 -5.194 1.00 77.88 323 ALA A O 1
ATOM 2500 N N . ASP A 1 324 ? 15.762 3.984 -7.242 1.00 76.94 324 ASP A N 1
ATOM 2501 C CA . ASP A 1 324 ? 15.175 5.213 -7.748 1.00 76.94 324 ASP A CA 1
ATOM 2502 C C . ASP A 1 324 ? 13.734 5.366 -7.236 1.00 76.94 324 ASP A C 1
ATOM 2504 O O . ASP A 1 324 ? 12.891 4.496 -7.458 1.00 76.94 324 ASP A O 1
ATOM 2508 N N . SER A 1 325 ? 13.442 6.464 -6.532 1.00 73.56 325 SER A N 1
ATOM 2509 C CA . SER A 1 325 ? 12.148 6.664 -5.866 1.00 73.56 325 SER A CA 1
ATOM 2510 C C . SER A 1 325 ? 10.975 6.751 -6.846 1.00 73.56 325 SER A C 1
ATOM 2512 O O . SER A 1 325 ? 9.905 6.216 -6.566 1.00 73.56 325 SER A O 1
ATOM 2514 N N . ILE A 1 326 ? 11.173 7.345 -8.025 1.00 80.94 326 ILE A N 1
ATOM 2515 C CA . ILE A 1 326 ? 10.131 7.455 -9.058 1.00 80.94 326 ILE A CA 1
ATOM 2516 C C . ILE A 1 326 ? 9.890 6.097 -9.692 1.00 80.94 326 ILE A C 1
ATOM 2518 O O . ILE A 1 326 ? 8.740 5.703 -9.876 1.00 80.94 326 ILE A O 1
ATOM 2522 N N . ALA A 1 327 ? 10.968 5.382 -10.013 1.00 85.00 327 ALA A N 1
ATOM 2523 C CA . ALA A 1 327 ? 10.883 4.033 -10.547 1.00 85.00 327 ALA A CA 1
ATOM 2524 C C . ALA A 1 327 ? 10.158 3.106 -9.565 1.00 85.00 327 ALA A C 1
ATOM 2526 O O . ALA A 1 327 ? 9.271 2.358 -9.964 1.00 85.00 327 ALA A O 1
ATOM 2527 N N . PHE A 1 328 ? 10.475 3.204 -8.275 1.00 83.88 328 PHE A N 1
ATOM 2528 C CA . PHE A 1 328 ? 9.822 2.418 -7.239 1.00 83.88 328 PHE A CA 1
ATOM 2529 C C . PHE A 1 328 ? 8.326 2.743 -7.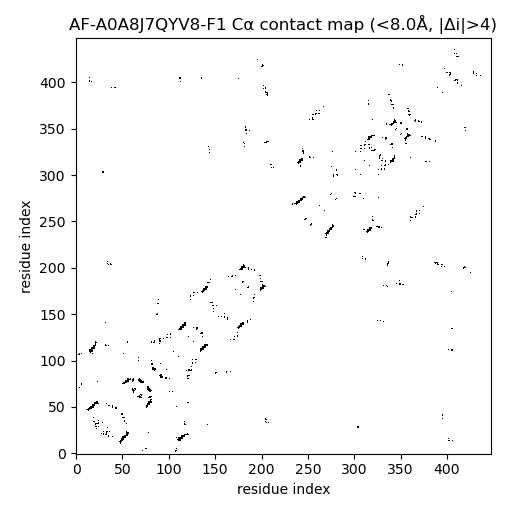123 1.00 83.88 328 PHE A C 1
ATOM 2531 O O . PHE A 1 328 ? 7.503 1.828 -7.144 1.00 83.88 328 PHE A O 1
ATOM 2538 N N . THR A 1 329 ? 7.946 4.025 -7.082 1.00 82.94 329 THR A N 1
ATOM 2539 C CA . THR A 1 329 ? 6.528 4.426 -7.075 1.00 82.94 329 THR A CA 1
ATOM 2540 C C . THR A 1 329 ? 5.805 3.970 -8.345 1.00 82.94 329 THR A C 1
ATOM 2542 O O . THR A 1 329 ? 4.665 3.514 -8.266 1.00 82.94 329 THR A O 1
ATOM 2545 N N . ALA A 1 330 ? 6.461 4.032 -9.508 1.00 88.00 330 ALA A N 1
ATOM 2546 C CA . ALA A 1 330 ? 5.905 3.558 -10.773 1.00 88.00 330 ALA A CA 1
ATOM 2547 C C . ALA A 1 330 ? 5.724 2.034 -10.799 1.00 88.00 330 ALA A C 1
ATOM 2549 O O . ALA A 1 330 ? 4.714 1.560 -11.309 1.00 88.00 330 ALA A O 1
ATOM 2550 N N . VAL A 1 331 ? 6.657 1.268 -10.221 1.00 88.50 331 VAL A N 1
ATOM 2551 C CA . VAL A 1 331 ? 6.523 -0.187 -10.036 1.00 88.50 331 VAL A CA 1
ATOM 2552 C C . VAL A 1 331 ? 5.330 -0.488 -9.149 1.00 88.50 331 VAL A C 1
ATOM 2554 O O . VAL A 1 331 ? 4.462 -1.252 -9.556 1.00 88.50 331 VAL A O 1
ATOM 2557 N N . GLN A 1 332 ? 5.241 0.152 -7.979 1.00 82.75 332 GLN A N 1
ATOM 2558 C CA . GLN A 1 332 ? 4.108 -0.049 -7.079 1.00 82.75 332 GLN A CA 1
ATOM 2559 C C . GLN A 1 332 ? 2.786 0.271 -7.773 1.00 82.75 332 GLN A C 1
ATOM 2561 O O . GLN A 1 332 ? 1.837 -0.488 -7.638 1.00 82.75 332 GLN A O 1
ATOM 2566 N N . GLU A 1 333 ? 2.727 1.354 -8.545 1.00 84.56 333 GLU A N 1
ATOM 2567 C CA . GLU A 1 333 ? 1.539 1.727 -9.304 1.00 84.56 333 GLU A CA 1
ATOM 2568 C C . GLU A 1 333 ? 1.202 0.754 -10.431 1.00 84.56 333 GLU A C 1
ATOM 2570 O O . GLU A 1 333 ? 0.038 0.436 -10.639 1.00 84.56 333 GLU A O 1
ATOM 2575 N N . ALA A 1 334 ? 2.202 0.260 -11.150 1.00 88.06 334 ALA A N 1
ATOM 2576 C CA . ALA A 1 334 ? 1.984 -0.696 -12.219 1.00 88.06 334 ALA A CA 1
ATOM 2577 C C . ALA A 1 334 ? 1.453 -2.017 -11.663 1.00 88.06 334 ALA A C 1
ATOM 2579 O O . ALA A 1 334 ? 0.436 -2.508 -12.143 1.00 88.06 334 ALA A O 1
ATOM 2580 N N . MET A 1 335 ? 2.063 -2.524 -10.587 1.00 84.19 335 MET A N 1
ATOM 2581 C CA . MET A 1 335 ? 1.584 -3.708 -9.869 1.00 84.19 335 MET A CA 1
ATOM 2582 C C . MET A 1 335 ? 0.153 -3.498 -9.358 1.00 84.19 335 MET A C 1
ATOM 2584 O O . MET A 1 335 ? -0.703 -4.360 -9.525 1.00 84.19 335 MET A O 1
ATOM 2588 N N . PHE A 1 336 ? -0.131 -2.311 -8.816 1.00 75.94 336 PHE A N 1
ATOM 2589 C CA . PHE A 1 336 ? -1.458 -1.910 -8.343 1.00 75.94 336 PHE A CA 1
ATOM 2590 C C . PHE A 1 336 ? -2.523 -1.875 -9.448 1.00 75.94 336 PHE A C 1
ATOM 2592 O O . PHE A 1 336 ? -3.699 -2.087 -9.171 1.00 75.94 336 PHE A O 1
ATOM 2599 N N . GLN A 1 337 ? -2.120 -1.622 -10.694 1.00 79.44 337 GLN A N 1
ATOM 2600 C CA . GLN A 1 337 ? -2.989 -1.615 -11.874 1.00 79.44 337 GLN A CA 1
ATOM 2601 C C . GLN A 1 337 ? -2.942 -2.934 -12.669 1.00 79.44 337 GLN A C 1
ATOM 2603 O O . GLN A 1 337 ? -3.551 -3.024 -13.734 1.00 79.44 337 GLN A O 1
ATOM 2608 N N . GLY A 1 338 ? -2.203 -3.950 -12.201 1.00 81.88 338 GLY A N 1
ATOM 2609 C CA . GLY A 1 338 ? -1.993 -5.202 -12.939 1.00 81.88 338 GLY A CA 1
ATOM 2610 C C . GLY A 1 338 ? -1.200 -5.034 -14.244 1.00 81.88 338 GLY A C 1
ATOM 2611 O O . GLY A 1 338 ? -1.277 -5.877 -15.138 1.00 81.88 338 GLY A O 1
ATOM 2612 N N . ILE A 1 339 ? -0.456 -3.936 -14.384 1.00 88.75 339 ILE A N 1
ATOM 2613 C CA . ILE A 1 339 ? 0.387 -3.646 -15.543 1.00 88.75 339 ILE A CA 1
ATOM 2614 C C . ILE A 1 339 ? 1.715 -4.397 -15.375 1.00 88.75 339 ILE A C 1
ATOM 2616 O O . ILE A 1 339 ? 2.382 -4.217 -14.355 1.00 88.75 339 ILE A O 1
ATOM 2620 N N . PRO A 1 340 ? 2.151 -5.194 -16.372 1.00 92.81 340 PRO A N 1
ATOM 2621 C CA . PRO A 1 340 ? 3.438 -5.871 -16.317 1.00 92.81 340 PRO A CA 1
ATOM 2622 C C . PRO A 1 340 ? 4.600 -4.901 -16.090 1.00 92.81 340 PRO A C 1
ATOM 2624 O O . PRO A 1 340 ? 4.690 -3.858 -16.748 1.00 92.81 340 PRO A O 1
ATOM 2627 N N . VAL A 1 341 ? 5.532 -5.282 -15.223 1.00 93.44 341 VAL A N 1
ATOM 2628 C CA . VAL A 1 341 ? 6.719 -4.506 -14.874 1.00 93.44 341 VAL A CA 1
ATOM 2629 C C . VAL A 1 341 ? 7.970 -5.275 -15.258 1.00 93.44 341 VAL A C 1
ATOM 2631 O O . VAL A 1 341 ? 8.211 -6.369 -14.760 1.00 93.44 341 VAL A O 1
ATOM 2634 N N . ILE A 1 342 ? 8.810 -4.684 -16.098 1.00 94.31 342 ILE A N 1
ATOM 2635 C CA . ILE A 1 342 ? 10.166 -5.173 -16.341 1.00 94.31 342 ILE A CA 1
ATOM 2636 C C . ILE A 1 342 ? 11.103 -4.462 -15.367 1.00 94.31 342 ILE A C 1
ATOM 2638 O O . ILE A 1 342 ? 11.240 -3.237 -15.421 1.00 94.31 342 ILE A O 1
ATOM 2642 N N . CYS A 1 343 ? 11.760 -5.216 -14.489 1.00 92.00 343 CYS A N 1
ATOM 2643 C CA . CYS A 1 343 ? 12.632 -4.665 -13.452 1.00 92.00 343 CYS A CA 1
ATOM 2644 C C . CYS A 1 343 ? 13.900 -5.509 -13.243 1.00 92.00 343 CYS A C 1
ATOM 2646 O O . CYS A 1 343 ? 13.956 -6.662 -13.681 1.00 92.00 343 CYS A O 1
ATOM 2648 N N . PRO A 1 344 ? 14.935 -4.976 -12.563 1.00 89.44 344 PRO A N 1
ATOM 2649 C CA . PRO A 1 344 ? 16.067 -5.781 -12.122 1.00 89.44 344 PRO A CA 1
ATOM 2650 C C . PRO A 1 344 ? 15.607 -6.947 -11.241 1.00 89.44 344 PRO A C 1
ATOM 2652 O O . PRO A 1 344 ? 14.590 -6.847 -10.555 1.00 89.44 344 PRO A O 1
ATOM 2655 N N . ARG A 1 345 ? 16.381 -8.037 -11.239 1.00 86.19 345 ARG A N 1
ATOM 2656 C CA . ARG A 1 345 ? 16.092 -9.239 -10.446 1.00 86.19 345 ARG A CA 1
ATOM 2657 C C . ARG A 1 345 ? 15.888 -8.923 -8.956 1.00 86.19 345 ARG A C 1
ATOM 2659 O O . ARG A 1 345 ? 16.794 -8.413 -8.297 1.00 86.19 345 ARG A O 1
ATOM 2666 N N . LEU A 1 346 ? 14.721 -9.293 -8.434 1.00 77.25 346 LEU A N 1
ATOM 2667 C CA . LEU A 1 346 ? 14.281 -9.199 -7.042 1.00 77.25 346 LEU A CA 1
ATOM 2668 C C . LEU A 1 346 ? 14.323 -10.553 -6.319 1.00 77.25 346 LEU A C 1
ATOM 2670 O O . LEU A 1 346 ? 13.841 -10.655 -5.193 1.00 77.25 346 LEU A O 1
ATOM 2674 N N . GLY A 1 347 ? 14.948 -11.575 -6.904 1.00 77.31 347 GLY A N 1
ATOM 2675 C CA . GLY A 1 347 ? 15.156 -12.865 -6.242 1.00 77.31 347 GLY A CA 1
ATOM 2676 C C . GLY A 1 347 ? 13.857 -13.661 -6.114 1.00 77.31 347 GLY A C 1
ATOM 2677 O O . GLY A 1 347 ? 12.985 -13.572 -6.967 1.00 77.31 347 GLY A O 1
ATOM 2678 N N . GLU A 1 348 ? 13.729 -14.463 -5.059 1.00 71.50 348 GLU A N 1
ATOM 2679 C CA . GLU A 1 348 ? 12.580 -15.368 -4.888 1.00 71.50 348 GLU A CA 1
ATOM 2680 C C . GLU A 1 348 ? 11.244 -14.624 -4.745 1.00 71.50 348 GLU A C 1
ATOM 2682 O O . GLU A 1 348 ? 10.237 -15.066 -5.288 1.00 71.50 348 GLU A O 1
ATOM 2687 N N . ALA A 1 349 ? 11.242 -13.445 -4.115 1.00 63.66 349 ALA A N 1
ATOM 2688 C CA . ALA A 1 349 ? 10.027 -12.649 -3.938 1.00 63.66 349 ALA A CA 1
ATOM 2689 C C . ALA A 1 349 ? 9.432 -12.147 -5.263 1.00 63.66 349 ALA A C 1
ATOM 2691 O O . ALA A 1 349 ? 8.215 -12.041 -5.389 1.00 63.66 349 ALA A O 1
ATOM 2692 N N . GLY A 1 350 ? 10.271 -11.836 -6.257 1.00 65.00 350 GLY A N 1
ATOM 2693 C CA . GLY A 1 350 ? 9.782 -11.376 -7.556 1.00 65.00 350 GLY A CA 1
ATOM 2694 C C . GLY A 1 350 ? 9.250 -12.503 -8.439 1.00 65.00 350 GLY A C 1
ATOM 2695 O O . GLY A 1 350 ? 8.458 -12.241 -9.338 1.00 65.00 350 GLY A O 1
ATOM 2696 N N . ALA A 1 351 ? 9.625 -13.758 -8.169 1.00 72.62 351 ALA A N 1
ATOM 2697 C CA . ALA A 1 351 ? 9.191 -14.911 -8.958 1.00 72.62 351 ALA A CA 1
ATOM 2698 C C . ALA A 1 351 ? 7.710 -15.277 -8.750 1.00 72.62 351 ALA A C 1
ATOM 2700 O O . ALA A 1 351 ? 7.108 -15.889 -9.632 1.00 72.62 351 ALA A O 1
ATOM 2701 N N . ALA A 1 352 ? 7.135 -14.915 -7.602 1.00 70.69 352 ALA A N 1
ATOM 2702 C CA . ALA A 1 352 ? 5.754 -15.240 -7.251 1.00 70.69 352 ALA A CA 1
ATOM 2703 C C . ALA A 1 352 ? 4.737 -14.178 -7.707 1.00 70.69 352 ALA A C 1
ATOM 2705 O O . ALA A 1 352 ? 3.545 -14.472 -7.768 1.00 70.69 352 ALA A O 1
ATOM 2706 N N . ASP A 1 353 ? 5.178 -12.971 -8.082 1.00 78.56 353 ASP A N 1
ATOM 2707 C CA . ASP A 1 353 ? 4.274 -11.947 -8.603 1.00 78.56 353 ASP A CA 1
ATOM 2708 C C . ASP A 1 353 ? 4.169 -12.034 -10.140 1.00 78.56 353 ASP A C 1
ATOM 2710 O O . ASP A 1 353 ? 5.149 -11.776 -10.848 1.00 78.56 353 ASP A O 1
ATOM 2714 N N . PRO A 1 354 ? 2.988 -12.355 -10.703 1.00 81.44 354 PRO A N 1
ATOM 2715 C CA . PRO A 1 354 ? 2.823 -12.522 -12.145 1.00 81.44 354 PRO A CA 1
ATOM 2716 C C . PRO A 1 354 ? 2.982 -11.214 -12.934 1.00 81.44 354 PRO A C 1
ATOM 2718 O O . PRO A 1 354 ? 3.184 -11.258 -14.156 1.00 81.44 354 PRO A O 1
ATOM 2721 N N . THR A 1 355 ? 2.903 -10.054 -12.273 1.00 84.69 355 THR A N 1
ATOM 2722 C CA . THR A 1 355 ? 3.124 -8.751 -12.910 1.00 84.69 355 THR A CA 1
ATOM 2723 C C . THR A 1 355 ? 4.608 -8.463 -13.122 1.00 84.69 355 THR A C 1
ATOM 2725 O O . THR A 1 355 ? 4.947 -7.722 -14.042 1.00 84.69 355 THR A O 1
ATOM 2728 N N . LEU A 1 356 ? 5.507 -9.075 -12.347 1.00 89.69 356 LEU A N 1
ATOM 2729 C CA . LEU A 1 356 ? 6.942 -8.827 -12.447 1.00 89.69 356 LEU A CA 1
ATOM 2730 C C . LEU A 1 356 ? 7.598 -9.701 -13.527 1.00 89.69 356 LEU A C 1
ATOM 2732 O O . LEU A 1 356 ? 7.357 -10.903 -13.663 1.00 89.69 356 LEU A O 1
ATOM 2736 N N . ILE A 1 357 ? 8.468 -9.074 -14.313 1.00 92.94 357 ILE A N 1
ATOM 2737 C CA . ILE A 1 357 ? 9.313 -9.699 -15.326 1.00 92.94 357 ILE A CA 1
ATOM 2738 C C . ILE A 1 357 ? 10.752 -9.299 -15.013 1.00 92.94 357 ILE A C 1
ATOM 2740 O O . ILE A 1 357 ? 11.257 -8.257 -15.438 1.00 92.94 357 ILE A O 1
ATOM 2744 N N . GLU A 1 358 ? 11.409 -10.140 -14.228 1.00 91.38 358 GLU A N 1
ATOM 2745 C CA . GLU A 1 358 ? 12.769 -9.892 -13.774 1.00 91.38 358 GLU A CA 1
ATOM 2746 C C . GLU A 1 358 ? 13.793 -10.046 -14.901 1.00 91.38 358 GLU A C 1
ATOM 2748 O O . GLU A 1 358 ? 13.812 -11.048 -15.623 1.00 91.38 358 GLU A O 1
ATOM 2753 N N . ILE A 1 359 ? 14.704 -9.080 -15.007 1.00 90.75 359 ILE A N 1
ATOM 2754 C CA . ILE A 1 359 ? 15.834 -9.127 -15.935 1.00 90.75 359 ILE A CA 1
ATOM 2755 C C . ILE A 1 359 ? 17.170 -8.911 -15.230 1.00 90.75 359 ILE A C 1
ATOM 2757 O O . ILE A 1 359 ? 17.287 -8.223 -14.214 1.00 90.75 359 ILE A O 1
ATOM 2761 N N . SER A 1 360 ? 18.212 -9.500 -15.814 1.00 85.75 360 SER A N 1
ATOM 2762 C CA . SER A 1 360 ? 19.597 -9.240 -15.437 1.00 85.75 360 SER A CA 1
ATOM 2763 C C . SER A 1 360 ? 20.139 -8.098 -16.292 1.00 85.75 360 SER A C 1
ATOM 2765 O O . SER A 1 360 ? 20.314 -8.244 -17.499 1.00 85.75 360 SER A O 1
ATOM 2767 N N . LEU A 1 361 ? 20.422 -6.949 -15.678 1.00 77.62 361 LEU A N 1
ATOM 2768 C CA . LEU A 1 361 ? 20.968 -5.776 -16.372 1.00 77.62 361 LEU A CA 1
ATOM 2769 C C . LEU A 1 361 ? 22.505 -5.809 -16.457 1.00 77.62 361 LEU A C 1
ATOM 2771 O O . LEU A 1 361 ? 23.179 -4.809 -16.204 1.00 77.62 361 LEU A O 1
ATOM 2775 N N . THR A 1 362 ? 23.095 -6.955 -16.803 1.00 81.38 362 THR A N 1
ATOM 2776 C CA . THR A 1 362 ? 24.534 -7.035 -17.100 1.00 81.38 362 THR A CA 1
ATOM 2777 C C . THR A 1 362 ? 24.781 -6.649 -18.559 1.00 81.38 362 THR A C 1
ATOM 2779 O O . THR A 1 362 ? 24.013 -6.995 -19.451 1.00 81.38 362 THR A O 1
ATOM 2782 N N . ARG A 1 363 ? 25.889 -5.951 -18.852 1.00 75.50 363 ARG A N 1
ATOM 2783 C CA . ARG A 1 363 ? 26.200 -5.523 -20.235 1.00 75.50 363 ARG A CA 1
ATOM 2784 C C . ARG A 1 363 ? 26.272 -6.670 -21.248 1.00 75.50 363 ARG A C 1
ATOM 2786 O O . ARG A 1 363 ? 26.062 -6.415 -22.426 1.00 75.50 363 ARG A O 1
ATOM 2793 N N . ARG A 1 364 ? 26.619 -7.883 -20.805 1.00 83.12 364 ARG A N 1
ATOM 2794 C CA . ARG A 1 364 ? 26.796 -9.045 -21.687 1.00 83.12 364 ARG A CA 1
ATOM 2795 C C . ARG A 1 364 ? 25.463 -9.548 -22.241 1.00 83.12 364 ARG A C 1
ATOM 2797 O O . ARG A 1 364 ? 25.382 -9.788 -23.437 1.00 83.12 364 ARG A O 1
ATOM 2804 N N . ASP A 1 365 ? 24.424 -9.575 -21.405 1.00 86.50 365 ASP A N 1
ATOM 2805 C CA . ASP A 1 365 ? 23.186 -10.302 -21.718 1.00 86.50 365 ASP A CA 1
ATOM 2806 C C . ASP A 1 365 ? 21.942 -9.394 -21.716 1.00 86.50 365 ASP A C 1
ATOM 2808 O O . ASP A 1 365 ? 20.819 -9.858 -21.932 1.00 86.50 365 ASP A O 1
ATOM 2812 N N . VAL A 1 366 ? 22.112 -8.084 -21.480 1.00 88.12 366 VAL A N 1
ATOM 2813 C CA . VAL A 1 366 ? 20.990 -7.132 -21.395 1.00 88.12 366 VAL A CA 1
ATOM 2814 C C . VAL A 1 366 ? 20.126 -7.138 -22.654 1.00 88.12 366 VAL A C 1
ATOM 2816 O O . VAL A 1 366 ? 18.913 -7.046 -22.539 1.00 88.12 366 VAL A O 1
ATOM 2819 N N . ALA A 1 367 ? 20.709 -7.281 -23.848 1.00 89.06 367 ALA A N 1
ATOM 2820 C CA . ALA A 1 367 ? 19.945 -7.267 -25.095 1.00 89.06 367 ALA A CA 1
ATOM 2821 C C . ALA A 1 367 ? 18.990 -8.468 -25.194 1.00 89.06 367 ALA A C 1
ATOM 2823 O O . ALA A 1 367 ? 17.794 -8.295 -25.427 1.00 89.06 367 ALA A O 1
ATOM 2824 N N . GLU A 1 368 ? 19.506 -9.677 -24.963 1.00 92.25 368 GLU A N 1
ATOM 2825 C CA . GLU A 1 368 ? 18.730 -10.917 -25.042 1.00 92.25 368 GLU A CA 1
ATOM 2826 C C . GLU A 1 368 ? 17.672 -10.991 -23.931 1.00 92.25 368 GLU A C 1
ATOM 2828 O O . GLU A 1 368 ? 16.495 -11.255 -24.195 1.00 92.25 368 GLU A O 1
ATOM 2833 N N . THR A 1 369 ? 18.067 -10.698 -22.688 1.00 93.50 369 THR A N 1
ATOM 2834 C CA . THR A 1 369 ? 17.154 -10.737 -21.535 1.00 93.50 369 THR A CA 1
ATOM 2835 C C . THR A 1 369 ? 16.058 -9.679 -21.644 1.00 93.50 369 THR A C 1
ATOM 2837 O O . THR A 1 369 ? 14.890 -9.991 -21.405 1.00 93.50 369 THR A O 1
ATOM 2840 N N . LEU A 1 370 ? 16.394 -8.462 -22.089 1.00 92.75 370 LEU A N 1
ATOM 2841 C CA . LEU A 1 370 ? 15.412 -7.412 -22.338 1.00 92.75 370 LEU A CA 1
ATOM 2842 C C . LEU A 1 370 ? 14.468 -7.792 -23.477 1.00 92.75 370 LEU A C 1
ATOM 2844 O O . LEU A 1 370 ? 13.260 -7.629 -23.340 1.00 92.75 370 LEU A O 1
ATOM 2848 N N . GLN A 1 371 ? 14.975 -8.338 -24.584 1.00 93.56 371 GLN A N 1
ATOM 2849 C CA . GLN A 1 371 ? 14.122 -8.771 -25.689 1.00 93.56 371 GLN A CA 1
ATOM 2850 C C . GLN A 1 371 ? 13.113 -9.835 -25.234 1.00 93.56 371 GLN A C 1
ATOM 2852 O O . GLN A 1 371 ? 11.927 -9.740 -25.562 1.00 93.56 371 GLN A O 1
ATOM 2857 N N . LYS A 1 372 ? 13.566 -10.833 -24.466 1.00 95.00 372 LYS A N 1
ATOM 2858 C CA . LYS A 1 372 ? 12.692 -11.865 -23.895 1.00 95.00 372 LYS A CA 1
ATOM 2859 C C . LYS A 1 372 ? 11.628 -11.245 -22.987 1.00 95.00 372 LYS A C 1
ATOM 2861 O O . LYS A 1 372 ? 10.451 -11.568 -23.136 1.00 95.00 372 LYS A O 1
ATOM 2866 N N . ALA A 1 373 ? 12.026 -10.322 -22.115 1.00 94.44 373 ALA A N 1
ATOM 2867 C CA . ALA A 1 373 ? 11.121 -9.636 -21.200 1.00 94.44 373 ALA A CA 1
ATOM 2868 C C . ALA A 1 373 ? 10.086 -8.762 -21.920 1.00 94.44 373 ALA A C 1
ATOM 2870 O O . ALA A 1 373 ? 8.910 -8.814 -21.581 1.00 94.44 373 ALA A O 1
ATOM 2871 N N . LEU A 1 374 ? 10.481 -8.022 -22.960 1.00 93.94 374 LEU A N 1
ATOM 2872 C CA . LEU A 1 374 ? 9.565 -7.211 -23.770 1.00 93.94 374 LEU A CA 1
ATOM 2873 C C . LEU A 1 374 ? 8.523 -8.076 -24.489 1.00 93.94 374 LEU A C 1
ATOM 2875 O O . LEU A 1 374 ? 7.343 -7.730 -24.517 1.00 93.94 374 LEU A O 1
ATOM 2879 N N . ARG A 1 375 ? 8.933 -9.227 -25.043 1.00 94.62 375 ARG A N 1
ATOM 2880 C CA . ARG A 1 375 ? 7.994 -10.178 -25.663 1.00 94.62 375 ARG A CA 1
ATOM 2881 C C . ARG A 1 375 ? 7.023 -10.755 -24.638 1.00 94.62 375 ARG A C 1
ATOM 2883 O O . ARG A 1 375 ? 5.846 -10.903 -24.947 1.00 94.62 375 ARG A O 1
ATOM 2890 N N . GLU A 1 376 ? 7.507 -11.082 -23.446 1.00 94.31 376 GLU A N 1
ATOM 2891 C CA . GLU A 1 376 ? 6.664 -11.586 -22.364 1.00 94.31 376 GLU A CA 1
ATOM 2892 C C . GLU A 1 376 ? 5.681 -10.520 -21.870 1.00 94.31 376 GLU A C 1
ATOM 2894 O O . GLU A 1 376 ? 4.489 -10.796 -21.747 1.00 94.31 376 GLU A O 1
ATOM 2899 N N . ALA A 1 377 ? 6.143 -9.280 -21.697 1.00 92.69 377 ALA A N 1
ATOM 2900 C CA . ALA A 1 377 ? 5.298 -8.150 -21.342 1.00 92.69 377 ALA A CA 1
ATOM 2901 C C . ALA A 1 377 ? 4.179 -7.959 -22.366 1.00 92.69 377 ALA A C 1
ATOM 2903 O O . ALA A 1 377 ? 3.020 -7.918 -21.984 1.00 92.69 377 ALA A O 1
ATOM 2904 N N . LEU A 1 378 ? 4.489 -7.959 -23.669 1.00 90.75 378 LEU A N 1
ATOM 2905 C CA . LEU A 1 378 ? 3.472 -7.850 -24.723 1.00 90.75 378 LEU A CA 1
ATOM 2906 C C . LEU A 1 378 ? 2.415 -8.962 -24.660 1.00 90.75 378 LEU A C 1
ATOM 2908 O O . LEU A 1 378 ? 1.255 -8.699 -24.974 1.00 90.75 378 LEU A O 1
ATOM 2912 N N . LYS A 1 379 ? 2.788 -10.184 -24.261 1.00 91.38 379 LYS A N 1
ATOM 2913 C CA . LYS A 1 379 ? 1.833 -11.291 -24.086 1.00 91.38 379 LYS A CA 1
ATOM 2914 C C . LYS A 1 379 ? 0.944 -11.096 -22.859 1.00 91.38 379 LYS A C 1
ATOM 2916 O O . LYS A 1 379 ? -0.245 -11.387 -22.941 1.00 91.38 379 LYS A O 1
ATOM 2921 N N . ARG A 1 380 ? 1.517 -10.624 -21.745 1.00 88.19 380 ARG A N 1
ATOM 2922 C CA . ARG A 1 380 ? 0.817 -10.432 -20.462 1.00 88.19 380 ARG A CA 1
ATOM 2923 C C . ARG A 1 380 ? 0.009 -9.144 -20.392 1.00 88.19 380 ARG A C 1
ATOM 2925 O O . ARG A 1 380 ? -0.935 -9.085 -19.616 1.00 88.19 380 ARG A O 1
ATOM 2932 N N . SER A 1 381 ? 0.380 -8.123 -21.165 1.00 80.19 381 SER A N 1
ATOM 2933 C CA . SER A 1 381 ? -0.283 -6.823 -21.146 1.00 80.19 381 SER A CA 1
ATOM 2934 C C . SER A 1 381 ? -1.771 -7.016 -21.430 1.00 80.19 381 SER A C 1
ATOM 2936 O O . SER A 1 381 ? -2.117 -7.445 -22.545 1.00 80.19 381 SER A O 1
ATOM 2938 N N . PRO A 1 382 ? -2.646 -6.697 -20.463 1.00 69.00 382 PRO A N 1
ATOM 2939 C CA . PRO A 1 382 ? -4.072 -6.810 -20.676 1.00 69.00 382 PRO A CA 1
ATOM 2940 C C . PRO A 1 382 ? -4.499 -5.918 -21.852 1.00 69.00 382 PRO A C 1
ATOM 2942 O O . PRO A 1 382 ? -3.850 -4.906 -22.150 1.00 69.00 382 PRO A O 1
ATOM 2945 N N . PRO A 1 383 ? -5.582 -6.269 -22.566 1.00 63.00 383 PRO A N 1
ATOM 2946 C CA . PRO A 1 383 ? -6.209 -5.313 -23.467 1.00 63.00 383 PRO A CA 1
ATOM 2947 C C . PRO A 1 383 ? -6.566 -4.053 -22.664 1.00 63.00 383 PRO A C 1
ATOM 2949 O O . PRO A 1 383 ? -6.999 -4.161 -21.521 1.00 63.00 383 PRO A O 1
ATOM 2952 N N . ALA A 1 384 ? -6.413 -2.868 -23.264 1.00 56.38 384 ALA A N 1
ATOM 2953 C CA . ALA A 1 384 ? -6.551 -1.554 -22.612 1.00 56.38 384 ALA A CA 1
ATOM 2954 C C . ALA A 1 384 ? -7.922 -1.271 -21.945 1.00 56.38 384 ALA A C 1
ATOM 2956 O O . ALA A 1 384 ? -8.165 -0.169 -21.466 1.00 56.38 384 ALA A O 1
ATOM 2957 N N . THR A 1 385 ? -8.833 -2.242 -21.953 1.00 53.66 385 THR A N 1
ATOM 2958 C CA . THR A 1 385 ? -10.207 -2.165 -21.461 1.00 53.66 385 THR A CA 1
ATOM 2959 C C . THR A 1 385 ? -10.522 -3.197 -20.378 1.00 53.66 385 THR A C 1
ATOM 2961 O O . THR A 1 385 ? -11.690 -3.320 -20.021 1.00 53.66 385 THR A O 1
ATOM 2964 N N . SER A 1 386 ? -9.560 -3.992 -19.887 1.00 49.84 386 SER A N 1
ATOM 2965 C CA . SER A 1 386 ? -9.873 -4.928 -18.802 1.00 49.84 386 SER A CA 1
ATOM 2966 C C . SER A 1 386 ? -10.095 -4.154 -17.505 1.00 49.84 386 SER A C 1
ATOM 2968 O O . SER A 1 386 ? -9.152 -3.606 -16.937 1.00 49.84 386 SER A O 1
ATOM 2970 N N . GLU A 1 387 ? -11.340 -4.114 -17.037 1.00 51.97 387 GLU A N 1
ATOM 2971 C CA . GLU A 1 387 ? -11.651 -3.725 -15.663 1.00 51.97 387 GLU A CA 1
ATOM 2972 C C . GLU A 1 387 ? -10.865 -4.643 -14.721 1.00 51.97 387 GLU A C 1
ATOM 2974 O O . GLU A 1 387 ? -10.967 -5.872 -14.807 1.00 51.97 387 GLU A O 1
ATOM 2979 N N . ALA A 1 388 ? -10.019 -4.050 -13.880 1.00 50.66 388 ALA A N 1
ATOM 2980 C CA . ALA A 1 388 ? -9.143 -4.776 -12.972 1.00 50.66 388 ALA A CA 1
ATOM 2981 C C . ALA A 1 388 ? -9.949 -5.361 -11.805 1.00 50.66 388 ALA A C 1
ATOM 2983 O O . ALA A 1 388 ? -9.879 -4.862 -10.689 1.00 50.66 388 ALA A O 1
ATOM 2984 N N . ARG A 1 389 ? -10.731 -6.417 -12.051 1.00 52.88 389 ARG A N 1
ATOM 2985 C CA . ARG A 1 389 ? -11.561 -7.043 -11.015 1.00 52.88 389 ARG A CA 1
ATOM 2986 C C . ARG A 1 389 ? -10.746 -7.259 -9.747 1.00 52.88 389 ARG A C 1
ATOM 2988 O O . ARG A 1 389 ? -9.688 -7.884 -9.797 1.00 52.88 389 ARG A O 1
ATOM 2995 N N . LEU A 1 390 ? -11.271 -6.752 -8.629 1.00 61.16 390 LEU A N 1
ATOM 2996 C CA . LEU A 1 390 ? -10.786 -7.133 -7.310 1.00 61.16 390 LEU A CA 1
ATOM 2997 C C . LEU A 1 390 ? -10.634 -8.637 -7.272 1.00 61.16 390 LEU A C 1
ATOM 2999 O O . LEU A 1 390 ? -11.562 -9.377 -7.626 1.00 61.16 390 LEU A O 1
ATOM 3003 N N . ASP A 1 391 ? -9.477 -9.064 -6.797 1.00 71.50 391 ASP A N 1
ATOM 3004 C CA . ASP A 1 391 ? -9.333 -10.442 -6.422 1.00 71.50 391 ASP A CA 1
ATOM 3005 C C . ASP A 1 391 ? -10.280 -10.690 -5.243 1.00 71.50 391 ASP A C 1
ATOM 3007 O O . ASP A 1 391 ? -10.036 -10.260 -4.114 1.00 71.50 391 ASP A O 1
ATOM 3011 N N . ARG A 1 392 ? -11.414 -11.344 -5.518 1.00 79.94 392 ARG A N 1
ATOM 3012 C CA . ARG A 1 392 ? -12.379 -11.742 -4.487 1.00 79.94 392 ARG A CA 1
ATOM 3013 C C . ARG A 1 392 ? -11.676 -12.516 -3.375 1.00 79.94 392 ARG A C 1
ATOM 3015 O O . ARG A 1 392 ? -12.079 -12.397 -2.223 1.00 79.94 392 ARG A O 1
ATOM 3022 N N . GLN A 1 393 ? -10.610 -13.249 -3.701 1.00 80.94 393 GLN A N 1
ATOM 3023 C CA . GLN A 1 393 ? -9.791 -13.948 -2.723 1.00 80.94 393 GLN A CA 1
ATOM 3024 C C . GLN A 1 393 ? -9.130 -12.973 -1.740 1.00 80.94 393 GLN A C 1
ATOM 3026 O O . GLN A 1 393 ? -9.165 -13.218 -0.539 1.00 80.94 393 GLN A O 1
ATOM 3031 N N . ALA A 1 394 ? -8.613 -11.831 -2.201 1.00 82.50 394 ALA A N 1
ATOM 3032 C CA . ALA A 1 394 ? -8.013 -10.820 -1.331 1.00 82.50 394 ALA A CA 1
ATOM 3033 C C . ALA A 1 394 ? -9.027 -10.217 -0.342 1.00 82.50 394 ALA A C 1
ATOM 3035 O O . ALA A 1 394 ? -8.697 -10.032 0.830 1.00 82.50 394 ALA A O 1
ATOM 3036 N N . VAL A 1 395 ? -10.270 -9.957 -0.767 1.00 88.81 395 VAL A N 1
ATOM 3037 C CA . VAL A 1 395 ? -11.340 -9.483 0.139 1.00 88.81 395 VAL A CA 1
ATOM 3038 C C . VAL A 1 395 ? -11.696 -10.554 1.168 1.00 88.81 395 VAL A C 1
ATOM 3040 O O . VAL A 1 395 ? -11.778 -10.262 2.359 1.00 88.81 395 VAL A O 1
ATOM 3043 N N . GLN A 1 396 ? -11.849 -11.806 0.730 1.00 89.00 396 GLN A N 1
ATOM 3044 C CA . GLN A 1 396 ? -12.153 -12.928 1.622 1.00 89.00 396 GLN A CA 1
ATOM 3045 C C . GLN A 1 396 ? -11.046 -13.162 2.657 1.00 89.00 396 GLN A C 1
ATOM 3047 O O . GLN A 1 396 ? -11.342 -13.433 3.820 1.00 89.00 396 GLN A O 1
ATOM 3052 N N . ARG A 1 397 ? -9.777 -12.964 2.282 1.00 87.56 397 ARG A N 1
ATOM 3053 C CA . ARG A 1 397 ? -8.650 -12.990 3.226 1.00 87.56 397 ARG A CA 1
ATOM 3054 C C . ARG A 1 397 ? -8.751 -11.893 4.281 1.00 87.56 397 ARG A C 1
ATOM 3056 O O . ARG A 1 397 ? -8.618 -12.190 5.463 1.00 87.56 397 ARG A O 1
ATOM 3063 N N . HIS A 1 398 ? -9.067 -10.657 3.887 1.00 91.69 398 HIS A N 1
ATOM 3064 C CA . HIS A 1 398 ? -9.291 -9.576 4.853 1.00 91.69 398 HIS A CA 1
ATOM 3065 C C . HIS A 1 398 ? -10.414 -9.924 5.837 1.00 91.69 398 HIS A C 1
ATOM 3067 O O . HIS A 1 398 ? -10.230 -9.778 7.042 1.00 91.69 398 HIS A O 1
ATOM 3073 N N . ILE A 1 399 ? -11.545 -10.439 5.343 1.00 92.19 399 ILE A N 1
ATOM 3074 C CA . ILE A 1 399 ? -12.672 -10.872 6.185 1.00 92.19 399 ILE A CA 1
ATOM 3075 C C . ILE A 1 399 ? -12.225 -11.949 7.180 1.00 92.19 399 ILE A C 1
ATOM 3077 O O . ILE A 1 399 ? -12.505 -11.836 8.375 1.00 92.19 399 ILE A O 1
ATOM 3081 N N . ALA A 1 400 ? -11.500 -12.969 6.712 1.00 90.56 400 ALA A N 1
ATOM 3082 C CA . ALA A 1 400 ? -10.983 -14.038 7.561 1.00 90.56 400 ALA A CA 1
ATOM 3083 C C . ALA A 1 400 ? -10.060 -13.495 8.667 1.00 90.56 400 ALA A C 1
ATOM 3085 O O . ALA A 1 400 ? -10.229 -13.842 9.837 1.00 90.56 400 ALA A O 1
ATOM 3086 N N . ILE A 1 401 ? -9.147 -12.585 8.318 1.00 90.56 401 ILE A N 1
ATOM 3087 C CA . ILE A 1 401 ? -8.229 -11.942 9.266 1.00 90.56 401 ILE A CA 1
ATOM 3088 C C . ILE A 1 401 ? -8.997 -11.107 10.294 1.00 90.56 401 ILE A C 1
ATOM 3090 O O . ILE A 1 401 ? -8.758 -11.250 11.491 1.00 90.56 401 ILE A O 1
ATOM 3094 N N . TYR A 1 402 ? -9.968 -10.289 9.878 1.00 93.94 402 TYR A N 1
ATOM 3095 C CA . TYR A 1 402 ? -10.761 -9.492 10.821 1.00 93.94 402 TYR A CA 1
ATOM 3096 C C . TYR A 1 402 ? -11.545 -10.357 11.800 1.00 93.94 402 TYR A C 1
ATOM 3098 O O . TYR A 1 402 ? -11.601 -10.045 12.987 1.00 93.94 402 TYR A O 1
ATOM 3106 N N . ARG A 1 403 ? -12.113 -11.472 11.333 1.00 91.56 403 ARG A N 1
ATOM 3107 C CA . ARG A 1 403 ? -12.811 -12.421 12.207 1.00 91.56 403 ARG A CA 1
ATOM 3108 C C . ARG A 1 403 ? -11.863 -13.070 13.214 1.00 91.56 403 ARG A C 1
ATOM 3110 O O . ARG A 1 403 ? -12.214 -13.154 14.390 1.00 91.56 403 ARG A O 1
ATOM 3117 N N . ALA A 1 404 ? -10.663 -13.462 12.781 1.00 89.62 404 ALA A N 1
ATOM 3118 C CA . ALA A 1 404 ? -9.633 -13.996 13.672 1.00 89.62 404 ALA A CA 1
ATOM 3119 C C . ALA A 1 404 ? -9.234 -12.975 14.753 1.00 89.62 404 ALA A C 1
ATOM 3121 O O . ALA A 1 404 ? -9.161 -13.312 15.937 1.00 89.62 404 ALA A O 1
ATOM 3122 N N . LEU A 1 405 ? -9.023 -11.716 14.354 1.00 90.12 405 LEU A N 1
ATOM 3123 C CA . LEU A 1 405 ? -8.659 -10.625 15.259 1.00 90.12 405 LEU A CA 1
ATOM 3124 C C . LEU A 1 405 ? -9.777 -10.302 16.264 1.00 90.12 405 LEU A C 1
ATOM 3126 O O . LEU A 1 405 ? -9.496 -10.148 17.451 1.00 90.12 405 LEU A O 1
ATOM 3130 N N . ALA A 1 406 ? -11.036 -10.256 15.818 1.00 90.50 406 ALA A N 1
ATOM 3131 C CA . ALA A 1 406 ? -12.187 -9.918 16.658 1.00 90.50 406 ALA A CA 1
ATOM 3132 C C . ALA A 1 406 ? -12.562 -11.021 17.664 1.00 90.50 406 ALA A C 1
ATOM 3134 O O . ALA A 1 406 ? -12.859 -10.739 18.825 1.00 90.50 406 ALA A O 1
ATOM 3135 N N . GLY A 1 407 ? -12.561 -12.285 17.226 1.00 80.69 407 GLY A N 1
ATOM 3136 C CA . GLY A 1 407 ? -13.078 -13.413 18.009 1.00 80.69 407 GLY A CA 1
ATOM 3137 C C . GLY A 1 407 ? -12.028 -14.200 18.793 1.00 80.69 407 GLY A C 1
ATOM 3138 O O . GLY A 1 407 ? -12.386 -15.000 19.656 1.00 80.69 407 GLY A O 1
ATOM 3139 N N . GLY A 1 408 ? -10.734 -14.035 18.498 1.00 58.62 408 GLY A N 1
ATOM 3140 C CA . GLY A 1 408 ? -9.675 -14.877 19.066 1.00 58.62 408 GLY A CA 1
ATOM 3141 C C . GLY A 1 408 ? -9.808 -16.373 18.730 1.00 58.62 408 GLY A C 1
ATOM 3142 O O . GLY A 1 408 ? -9.066 -17.188 19.286 1.00 58.62 408 GLY A O 1
ATOM 3143 N N . GLU A 1 409 ? -10.746 -16.745 17.850 1.00 51.12 409 GLU A N 1
ATOM 3144 C CA . GLU A 1 409 ? -10.825 -18.073 17.254 1.00 51.12 409 GLU A CA 1
ATOM 3145 C C . GLU A 1 409 ? -9.669 -18.235 16.271 1.00 51.12 409 GLU A C 1
ATOM 3147 O O . GLU A 1 409 ? -9.385 -17.354 15.457 1.00 51.12 409 GLU A O 1
ATOM 3152 N N . GLN A 1 410 ? -8.988 -19.378 16.358 1.00 47.09 410 GLN A N 1
ATOM 3153 C CA . GLN A 1 410 ? -8.001 -19.761 15.363 1.00 47.09 410 GLN A CA 1
ATOM 3154 C C . GLN A 1 410 ? -8.728 -20.001 14.043 1.00 47.09 410 GLN A C 1
ATOM 3156 O O . GLN A 1 410 ? -9.272 -21.080 13.818 1.00 47.09 410 GLN A O 1
ATOM 3161 N N . VAL A 1 411 ? -8.720 -19.010 13.158 1.00 49.56 411 VAL A N 1
ATOM 3162 C CA . VAL A 1 411 ? -8.916 -19.294 11.740 1.00 49.56 411 VAL A CA 1
ATOM 3163 C C . VAL A 1 411 ? -7.743 -20.191 11.331 1.00 49.56 411 VAL A C 1
ATOM 3165 O O . VAL A 1 411 ? -6.591 -19.810 11.578 1.00 49.56 411 VAL A O 1
ATOM 3168 N N . PRO A 1 412 ? -7.980 -21.386 10.762 1.00 50.66 412 PRO A N 1
ATOM 3169 C CA . PRO A 1 412 ? -6.912 -22.168 10.170 1.00 50.66 412 PRO A CA 1
ATOM 3170 C C . PRO A 1 412 ? -6.392 -21.372 8.973 1.00 50.66 412 PRO A C 1
ATOM 3172 O O . PRO A 1 412 ? -6.899 -21.475 7.863 1.00 50.66 412 PRO A O 1
ATOM 3175 N N . LEU A 1 413 ? -5.365 -20.551 9.192 1.00 50.94 413 LEU A N 1
ATOM 3176 C CA . LEU A 1 413 ? -4.650 -19.875 8.107 1.00 50.94 413 LEU A CA 1
ATOM 3177 C C . LEU A 1 413 ? -4.038 -20.886 7.125 1.00 50.94 413 LEU A C 1
ATOM 3179 O O . LEU A 1 413 ? -3.699 -20.517 6.017 1.00 50.94 413 LEU A O 1
ATOM 3183 N N . ALA A 1 414 ? -3.970 -22.171 7.493 1.00 51.28 414 ALA A N 1
ATOM 3184 C CA . ALA A 1 414 ? -3.623 -23.266 6.594 1.00 51.28 414 ALA A CA 1
ATOM 3185 C C . ALA A 1 414 ? -4.605 -23.444 5.415 1.00 51.28 414 ALA A C 1
ATOM 3187 O O . ALA A 1 414 ? -4.180 -23.911 4.363 1.00 51.28 414 ALA A O 1
ATOM 3188 N N . ASP A 1 415 ? -5.878 -23.048 5.557 1.00 47.19 415 ASP A N 1
ATOM 3189 C CA . ASP A 1 415 ? -6.857 -23.077 4.453 1.00 47.19 415 ASP A CA 1
ATOM 3190 C C . ASP A 1 415 ? -6.779 -21.813 3.577 1.00 47.19 415 ASP A C 1
ATOM 3192 O O . ASP A 1 415 ? -7.379 -21.733 2.503 1.00 47.19 415 ASP A O 1
ATOM 3196 N N . VAL A 1 416 ? -6.018 -20.814 4.028 1.00 48.44 416 VAL A N 1
ATOM 3197 C CA . VAL A 1 416 ? -5.675 -19.621 3.266 1.00 48.44 416 VAL A CA 1
ATOM 3198 C C . VAL A 1 416 ? -4.262 -19.828 2.743 1.00 48.44 416 VAL A C 1
ATOM 3200 O O . VAL A 1 416 ? -3.304 -19.406 3.379 1.00 48.44 416 VAL A O 1
ATOM 3203 N N . GLU A 1 417 ? -4.111 -20.490 1.589 1.00 44.62 417 GLU A N 1
ATOM 3204 C CA . GLU A 1 417 ? -2.788 -20.614 0.962 1.00 44.62 417 GLU A CA 1
ATOM 3205 C C . GLU A 1 417 ? -2.138 -19.223 0.899 1.00 44.62 417 GLU A C 1
ATOM 3207 O O . GLU A 1 417 ? -2.724 -18.312 0.287 1.00 44.62 417 GLU A O 1
ATOM 3212 N N . PRO A 1 418 ? -0.978 -19.012 1.547 1.00 44.53 418 PRO A N 1
ATOM 3213 C CA . PRO A 1 418 ? -0.281 -17.749 1.434 1.00 44.53 418 PRO A CA 1
ATOM 3214 C C . PRO A 1 418 ? 0.083 -17.561 -0.035 1.00 44.53 418 PRO A C 1
ATOM 3216 O O . PRO A 1 418 ? 0.513 -18.493 -0.713 1.00 44.53 418 PRO A O 1
ATOM 3219 N N . SER A 1 419 ? -0.061 -16.339 -0.548 1.00 44.56 419 SER A N 1
ATOM 3220 C CA . SER A 1 419 ? 0.313 -16.028 -1.937 1.00 44.56 419 SER A CA 1
ATOM 3221 C C . SER A 1 419 ? 1.806 -16.281 -2.221 1.00 44.56 419 SER A C 1
ATOM 3223 O O . SER A 1 419 ? 2.230 -16.229 -3.371 1.00 44.56 419 SER A O 1
ATOM 3225 N N . PHE A 1 420 ? 2.604 -16.523 -1.174 1.00 41.06 420 PHE A N 1
ATOM 3226 C CA . PHE A 1 420 ? 4.039 -16.757 -1.218 1.00 41.06 420 PHE A CA 1
ATOM 3227 C C . PHE A 1 420 ? 4.374 -17.989 -0.367 1.00 41.06 420 PHE A C 1
ATOM 3229 O O . PHE A 1 420 ? 4.040 -18.000 0.819 1.00 41.06 420 PHE A O 1
ATOM 3236 N N . PRO A 1 421 ? 5.037 -19.019 -0.924 1.00 37.16 421 PRO A N 1
ATOM 3237 C CA . PRO A 1 421 ? 5.542 -20.123 -0.122 1.00 37.16 421 PRO A CA 1
ATOM 3238 C C . PRO A 1 421 ? 6.667 -19.602 0.779 1.00 37.16 421 PRO A C 1
ATOM 3240 O O . PRO A 1 421 ? 7.757 -19.282 0.305 1.00 37.16 421 PRO A O 1
ATOM 3243 N N . LEU A 1 422 ? 6.397 -19.497 2.078 1.00 41.41 422 LEU A N 1
ATOM 3244 C CA . LEU A 1 422 ? 7.420 -19.277 3.095 1.00 41.41 422 LEU A CA 1
ATOM 3245 C C . LEU A 1 422 ? 7.990 -20.650 3.478 1.00 41.41 422 LEU A C 1
ATOM 3247 O O . LEU A 1 422 ? 7.247 -21.538 3.893 1.00 41.41 422 LEU A O 1
ATOM 3251 N N . GLN A 1 423 ? 9.291 -20.864 3.272 1.00 36.62 423 GLN A N 1
ATOM 3252 C CA . GLN A 1 423 ? 9.962 -22.093 3.707 1.00 36.62 423 GLN A CA 1
ATOM 3253 C C . GLN A 1 423 ? 10.139 -22.097 5.236 1.00 36.62 423 GLN A C 1
ATOM 3255 O O . GLN A 1 423 ? 10.623 -21.122 5.806 1.00 36.62 423 GLN A O 1
ATOM 3260 N N . ASP A 1 424 ? 9.777 -23.224 5.859 1.00 39.38 424 ASP A N 1
ATOM 3261 C CA . ASP A 1 424 ? 10.126 -23.656 7.222 1.00 39.38 424 ASP A CA 1
ATOM 3262 C C . ASP A 1 424 ? 9.791 -22.699 8.389 1.00 39.38 424 ASP A C 1
ATOM 3264 O O . ASP A 1 424 ? 10.682 -22.238 9.103 1.00 39.38 424 ASP A O 1
ATOM 3268 N N . GLN A 1 425 ? 8.500 -22.463 8.663 1.00 41.94 425 GLN A N 1
ATOM 3269 C CA . GLN A 1 425 ? 8.043 -21.741 9.866 1.00 41.94 425 GLN A CA 1
ATOM 3270 C C . GLN A 1 425 ? 6.894 -22.469 10.589 1.00 41.94 425 GLN A C 1
ATOM 3272 O O . GLN A 1 425 ? 6.051 -23.126 9.974 1.00 41.94 425 GLN A O 1
ATOM 3277 N N . GLU A 1 426 ? 6.881 -22.378 11.926 1.00 41.94 426 GLU A N 1
ATOM 3278 C CA . GLU A 1 426 ? 5.801 -22.908 12.769 1.00 41.94 426 GLU A CA 1
ATOM 3279 C C . GLU A 1 426 ? 4.468 -22.179 12.507 1.00 41.94 426 GLU A C 1
ATOM 3281 O O . GLU A 1 426 ? 4.463 -20.968 12.302 1.00 41.94 426 GLU A O 1
ATOM 3286 N N . PRO A 1 427 ? 3.308 -22.860 12.600 1.00 46.62 427 PRO A N 1
ATOM 3287 C CA . PRO A 1 427 ? 2.035 -22.273 12.194 1.00 46.62 427 PRO A CA 1
ATOM 3288 C C . PRO A 1 427 ? 1.621 -21.074 13.062 1.00 46.62 427 PRO A C 1
ATOM 3290 O O . PRO A 1 427 ? 1.607 -21.164 14.298 1.00 46.62 427 PRO A O 1
ATOM 3293 N N . VAL A 1 428 ? 1.122 -20.018 12.404 1.00 42.47 428 VAL A N 1
ATOM 3294 C CA . VAL A 1 428 ? 0.477 -18.802 12.960 1.00 42.47 428 VAL A CA 1
ATOM 3295 C C . VAL A 1 428 ? -0.481 -19.082 14.138 1.00 42.47 428 VAL A C 1
ATOM 3297 O O . VAL A 1 428 ? -0.636 -18.275 15.060 1.00 42.47 428 VAL A O 1
ATOM 3300 N N . ALA A 1 429 ? -1.066 -20.281 14.173 1.00 41.50 429 ALA A N 1
ATOM 3301 C CA . ALA A 1 429 ? -1.892 -20.811 15.251 1.00 41.50 429 ALA A CA 1
ATOM 3302 C C . ALA A 1 429 ? -1.281 -20.653 16.665 1.00 41.50 429 ALA A C 1
ATOM 3304 O O . ALA A 1 429 ? -2.006 -20.310 17.605 1.00 41.50 429 ALA A O 1
ATOM 3305 N N . LYS A 1 430 ? 0.033 -20.854 16.858 1.00 44.06 430 LYS A N 1
ATOM 3306 C CA . LYS A 1 430 ? 0.652 -20.787 18.201 1.00 44.06 430 LYS A CA 1
ATOM 3307 C C . LYS A 1 430 ? 0.699 -19.371 18.791 1.00 44.06 430 LYS A C 1
ATOM 3309 O O . LYS A 1 430 ? 0.633 -19.221 20.010 1.00 44.06 430 LYS A O 1
ATOM 3314 N N . ARG A 1 431 ? 0.738 -18.326 17.958 1.00 46.41 431 ARG A N 1
ATOM 3315 C CA . ARG A 1 431 ? 0.781 -16.919 18.406 1.00 46.41 431 ARG A CA 1
ATOM 3316 C C . ARG A 1 431 ? -0.596 -16.353 18.744 1.00 46.41 431 ARG A C 1
ATOM 3318 O O . ARG A 1 431 ? -0.732 -15.673 19.760 1.00 46.41 431 ARG A O 1
ATOM 3325 N N . PHE A 1 432 ? -1.642 -16.743 18.013 1.00 46.97 432 PHE A N 1
ATOM 3326 C CA . PHE A 1 432 ? -3.025 -16.475 18.437 1.00 46.97 432 PHE A CA 1
ATOM 3327 C C . PHE A 1 432 ? -3.332 -17.101 19.805 1.00 46.97 432 PHE A C 1
ATOM 3329 O O . PHE A 1 432 ? -4.033 -16.501 20.620 1.00 46.97 432 PHE A O 1
ATOM 3336 N N . GLN A 1 433 ? -2.745 -18.264 20.116 1.00 47.56 433 GLN A N 1
ATOM 3337 C CA . GLN A 1 433 ? -2.860 -18.855 21.453 1.00 47.56 433 GLN A CA 1
ATOM 3338 C C . GLN A 1 433 ? -2.176 -18.020 22.535 1.00 47.56 433 GLN A C 1
ATOM 3340 O O . GLN A 1 433 ? -2.675 -18.016 23.656 1.00 47.56 433 GLN A O 1
ATOM 3345 N N . PHE A 1 434 ? -1.077 -17.318 22.241 1.00 49.91 434 PHE A N 1
ATOM 3346 C CA . PHE A 1 434 ? -0.420 -16.441 23.215 1.00 49.91 434 PHE A CA 1
ATOM 3347 C C . PHE A 1 434 ? -1.326 -15.263 23.593 1.00 49.91 434 PHE A C 1
ATOM 3349 O O . PHE A 1 434 ? -1.641 -15.100 24.770 1.00 49.91 434 PHE A O 1
ATOM 3356 N N . TRP A 1 435 ? -1.844 -14.521 22.609 1.00 44.88 435 TRP A N 1
ATOM 3357 C CA . TRP A 1 435 ? -2.753 -13.393 22.856 1.00 44.88 435 TRP A CA 1
ATOM 3358 C C . TRP A 1 435 ? -4.101 -13.826 23.450 1.00 44.88 435 TRP A C 1
ATOM 3360 O O . TRP A 1 435 ? -4.595 -13.194 24.383 1.00 44.88 435 TRP A O 1
ATOM 3370 N N . SER A 1 436 ? -4.662 -14.952 22.995 1.00 47.44 436 SER A N 1
ATOM 3371 C CA . SER A 1 436 ? -5.876 -15.551 23.573 1.00 47.44 436 SER A CA 1
ATOM 3372 C C . SER A 1 436 ? -5.673 -15.962 25.038 1.00 47.44 436 SER A C 1
ATOM 3374 O O . SER A 1 436 ? -6.522 -15.676 25.886 1.00 47.44 436 SER A O 1
ATOM 3376 N N . LYS A 1 437 ? -4.529 -16.581 25.373 1.00 48.84 437 LYS A N 1
ATOM 3377 C CA . LYS A 1 437 ? -4.180 -16.954 26.756 1.00 48.84 437 LYS A CA 1
ATOM 3378 C C . LYS A 1 437 ? -3.915 -15.729 27.627 1.00 48.84 437 LYS A C 1
ATOM 3380 O O . LYS A 1 437 ? -4.380 -15.712 28.761 1.00 48.84 437 LYS A O 1
ATOM 3385 N N . LEU A 1 438 ? -3.237 -14.707 27.104 1.00 45.88 438 LEU A N 1
ATOM 3386 C CA . LEU A 1 438 ? -2.979 -13.453 27.815 1.00 45.88 438 LEU A CA 1
ATOM 3387 C C . LEU A 1 438 ? -4.297 -12.729 28.141 1.00 45.88 438 LEU A C 1
ATOM 3389 O O . LEU A 1 438 ? -4.540 -12.387 29.295 1.00 45.88 438 LEU A O 1
ATOM 3393 N N . LYS A 1 439 ? -5.200 -12.600 27.157 1.00 44.66 439 LYS A N 1
ATOM 3394 C CA . LYS A 1 439 ? -6.528 -11.986 27.327 1.00 44.66 439 LYS A CA 1
ATOM 3395 C C . LYS A 1 439 ? -7.399 -12.771 28.315 1.00 44.66 439 LYS A C 1
ATOM 3397 O O . LYS A 1 439 ? -7.998 -12.170 29.202 1.00 44.66 439 LYS A O 1
ATOM 3402 N N . LYS A 1 440 ? -7.425 -14.110 28.228 1.00 51.44 440 LYS A N 1
ATOM 3403 C CA . LYS A 1 440 ? -8.140 -14.967 29.197 1.00 51.44 440 LYS A CA 1
ATOM 3404 C C . LYS A 1 440 ? -7.563 -14.861 30.607 1.00 51.44 440 LYS A C 1
ATOM 3406 O O . LYS A 1 440 ? -8.334 -14.731 31.550 1.00 51.44 440 LYS A O 1
ATOM 3411 N N . SER A 1 441 ? -6.236 -14.876 30.747 1.00 47.69 441 SER A N 1
ATOM 3412 C CA . SER A 1 441 ? -5.560 -14.743 32.040 1.00 47.69 441 SER A CA 1
ATOM 3413 C C . SER A 1 441 ? -5.905 -13.414 32.708 1.00 47.69 441 SER A C 1
ATOM 3415 O O . SER A 1 441 ? -6.245 -13.409 33.885 1.00 47.69 441 SER A O 1
ATOM 3417 N N . LEU A 1 442 ? -5.885 -12.311 31.954 1.00 44.72 442 LEU A N 1
ATOM 3418 C CA . LEU A 1 442 ? -6.132 -10.966 32.478 1.00 44.72 442 LEU A CA 1
ATOM 3419 C C . LEU A 1 442 ? -7.611 -10.713 32.809 1.00 44.72 442 LEU A C 1
ATOM 3421 O O . LEU A 1 442 ? -7.910 -10.149 33.861 1.00 44.72 442 LEU A O 1
ATOM 3425 N N . LEU A 1 443 ? -8.541 -11.195 31.974 1.00 43.56 443 LEU A N 1
ATOM 3426 C CA . LEU A 1 443 ? -9.983 -11.111 32.246 1.00 43.56 443 LEU A CA 1
ATOM 3427 C C . LEU A 1 443 ? -10.411 -11.996 33.428 1.00 43.56 443 LEU A C 1
ATOM 3429 O O . LEU A 1 443 ? -11.349 -11.650 34.139 1.00 43.56 443 LEU A O 1
ATOM 3433 N N . SER A 1 444 ? -9.710 -13.107 33.677 1.00 48.06 444 SER A N 1
ATOM 3434 C CA . SER A 1 444 ? -9.955 -13.969 34.844 1.00 48.06 444 SER A CA 1
ATOM 3435 C C . SER A 1 444 ? -9.380 -13.432 36.161 1.00 48.06 444 SER A C 1
ATOM 3437 O O . SER A 1 444 ? -9.700 -13.961 37.221 1.00 48.06 444 SER A O 1
ATOM 3439 N N . SER A 1 445 ? -8.544 -12.389 36.105 1.00 36.56 445 SER A N 1
ATOM 3440 C CA . SER A 1 445 ? -7.885 -11.780 37.270 1.00 36.56 445 SER A CA 1
ATOM 3441 C C . SER A 1 445 ? -8.469 -10.429 37.697 1.00 36.56 445 SER A C 1
ATOM 3443 O O . SER A 1 445 ? -7.891 -9.770 38.559 1.00 36.56 445 SER A O 1
ATOM 3445 N N . SER A 1 446 ? -9.604 -10.002 37.134 1.00 30.27 446 SER A N 1
ATOM 3446 C CA . SER A 1 446 ? -10.300 -8.810 37.629 1.00 30.27 446 SER A CA 1
ATOM 3447 C C . SER A 1 446 ? -11.021 -9.149 38.944 1.00 30.27 446 SER A C 1
ATOM 3449 O O . SER A 1 446 ? -11.846 -10.066 38.942 1.00 30.27 446 SER A O 1
ATOM 3451 N N . PRO A 1 447 ? -10.729 -8.472 40.070 1.00 37.91 447 PRO A N 1
ATOM 3452 C CA . PRO A 1 447 ? -11.479 -8.677 41.304 1.00 37.91 447 PRO A CA 1
ATOM 3453 C C . PRO A 1 447 ? -12.929 -8.212 41.106 1.00 37.91 447 PRO A C 1
ATOM 3455 O O . PRO A 1 447 ? -13.166 -7.209 40.429 1.00 37.91 447 PRO A O 1
ATOM 3458 N N . ALA A 1 448 ? -13.867 -8.995 41.647 1.00 41.22 448 ALA A N 1
ATOM 3459 C CA . ALA A 1 448 ? -15.308 -8.747 41.602 1.00 41.22 448 ALA A CA 1
ATOM 3460 C C . ALA A 1 448 ? -15.726 -7.480 42.359 1.00 41.22 448 ALA A C 1
ATOM 3462 O O . ALA A 1 448 ? -15.065 -7.162 43.378 1.00 41.22 448 ALA A O 1
#

Organism: NCBI:txid1502156

Solvent-accessible surface area (backbone atoms only — not comparable to full-atom values): 25862 Å² total; per-residue (Å²): 131,82,76,77,77,71,78,86,66,93,77,71,95,45,49,25,34,36,36,36,19,41,31,44,63,88,60,68,80,43,72,46,15,43,29,44,53,43,47,41,61,58,37,65,74,38,89,59,41,44,49,30,40,32,21,35,38,59,72,70,41,33,71,74,24,96,83,58,10,56,44,79,79,49,95,53,34,32,33,35,28,67,53,62,57,40,88,83,78,32,31,46,76,40,62,66,64,44,47,53,46,51,52,51,51,42,73,62,64,59,49,41,27,38,34,35,24,43,53,70,60,63,20,58,54,47,52,47,51,38,44,78,69,71,36,40,26,36,34,35,58,69,78,55,83,67,62,60,43,72,76,45,75,85,85,46,69,67,57,42,51,50,52,45,53,48,53,52,44,55,46,62,74,56,39,73,40,46,39,20,55,36,46,69,54,39,54,65,46,50,82,66,41,58,97,86,57,82,74,48,56,39,66,50,53,40,64,72,76,77,70,83,70,56,94,69,77,75,70,83,60,76,89,60,66,90,74,77,85,79,83,95,82,80,85,72,84,49,43,29,32,33,34,34,36,74,48,84,80,39,70,46,45,50,51,50,50,56,19,56,75,63,42,56,67,76,63,52,65,47,44,37,81,44,73,45,30,41,74,73,69,60,68,85,62,76,91,71,75,83,86,86,80,94,63,87,74,75,74,72,75,70,52,70,56,57,49,45,62,52,46,75,64,28,41,23,40,37,31,57,47,74,87,34,68,58,16,36,53,41,48,55,46,23,53,43,66,63,25,24,31,39,31,56,68,61,61,78,53,41,73,66,39,88,37,50,39,68,31,62,84,45,90,89,46,20,36,63,42,47,46,53,43,53,55,50,34,66,70,65,28,65,66,100,75,68,77,54,70,66,57,63,65,47,54,51,50,51,53,52,51,51,50,28,60,52,66,60,50,79,64,66,59,82,80,50,75,63,78,59,91,76,83,91,76,83,66,72,62,63,57,53,49,51,55,44,50,52,52,51,54,56,67,72,64,61,82,132

pLDDT: mean 72.8, std 18.92, range [30.27, 96.62]

Nearest PDB structures (foldseek):
  9cm8-assembly1_A  TM=5.111E-01  e=3.142E-08  Paenibacillus alvei
  5xvs-assembly1_A  TM=4.183E-01  e=6.228E-09  Acinetobacter baumannii
  6vlc-assembly1_B  TM=4.760E-01  e=6.861E-08  Neisseria meningitidis Z2491
  6vlc-assembly1_A  TM=4.378E-01  e=1.772E-07  Neisseria meningitidis Z2491
  5wc8-assembly1_M  TM=4.235E-01  e=6.940E-05  Mannheimia haemolytica

Secondary structure (DSSP, 8-state):
----------SS--EEEEEEESS-TTSS--HHHHHHHHHHHHHTT-TTEEEEEEEEE-HHHHHHSTTT-EEEEETTEEEEE-PPEETTTTEES-HHHHHHHHHHHHHHH--SEEEEE-STTTHHHHHHHHHHTT--EEEE--S-TTGGGGTS-TT-HHHHHHHHHHHHHHHHHH-SEEEESSHHHHHHHHTTS-TTPPPEE------PPPP---TTTT---SSSGGG----S---SPPEEEEEE-S-TTSHHHHHHHHHHHTS-HHHHTTEEEEEE-HHHHHTTSTTS-------PPPP-PPPHHHHHHHHTT-SEEEES-SSSHHHHHHHHHHHHTT--EEEE--THHHHS-TTEEEE---TTTHHHHHHHHHHHHHHHS--TT------HHHHHHHHHHHHHHHH-----GGGS--SS---S---THHHHHHHHHHHHHHHTT---

Foldseek 3Di:
DDFLCPPCPPPAQAAEEEQEAQADCVPPDDLLNQLSVLLQVVCVPPPRHDYAYEGEDDCVCVVVDVQASWADPDNRYIYGYFADADLQQQHHPDLVSLLVNLVVCCVRRVGLEYEYSDSNHSGLSNLVSCVVVVRAYEYEDDAALCVSCVVPDPPDPPVSVVSSLVRLVSCQVRHPAYEYQALLNLVNSVVSDDPADHHFYFHRFDDDPQPCLDPPPPPPPPPPPPPPDDDDDQPDDAFEEEEEFQDCPDPLNVLLVLLVVLADPNLVSNYDYHYDHLVVQVPPPVPDDDDDDDDPPPRPDHDLVSLLNRLLSGLEYEYRDCVGRSSVSNVSNCSNNLRAYEYADPPQSQVLRPSYQHFHSDSVCSNVSVNVSSVSSVVSRDDSPDRPDGPVLSSVVVSLVSCCSSPLDDDQCVVVPRSHDDPDHDDPVVVSVVVVVVVVVVVVPDDD

Radius of gyration: 23.95 Å; Cα contacts (8 Å, |Δi|>4): 704; chains: 1; bounding box: 56×60×86 Å

Mean predicted aligned error: 11.59 Å